Protein AF-A0A2K4ZK56-F1 (afdb_monomer)

Foldseek 3Di:
DDDDDDDDDDDDDDDDDDDDDDDPPPVVVVVVVVVVVVVVVVVVVVVVVVVVVVVVVVVVVVVVVVVVVVVPPPPDDDDDDDDDDDDDDDDDPVVPPPPPPPPDPDAAEEEEEQPFAAVGQDDDDPHDTFSVLSLVLSVLLCVLLVVVVHHYDYLDNDRRDGDDLVSSQCVCQVVNHQEYEYETAAEDDLVPLVDKFKEKEAADVDPLLQLLRQLLLVLQCVLQVIDRPYYDHDPPDSNRNVHPHRYMYMHSIYCSHPVVVVLSPDPSSSNSSSRSNSRSVCLSVPFFAEAAEAEEDDDPPQLVLVLVVCLVVVFAHEYAYALCRCVVCLVSLQSNVVSPHHYAHAWPDLPLLQCQVALVSVVVRRVSSQCSSCVSHVDRHQEHAYNCGLDDDRNPPHSVVNVVVSVVVRHDYADWQAELVQVDPPDALVSSLVRRCVSCPPDRYGHYYDHSVHPSCSVNVVVNVVSRSSYDYHHDDSPDDHDHD

Nearest PDB structures (foldseek):
  8c0j-assembly1_A  TM=8.662E-01  e=9.431E-16  Citrobacter rodentium
  6h8l-assembly1_A  TM=9.211E-01  e=3.780E-14  Bacillus subtilis subsp. subtilis str. 168
  6h8n-assembly1_A  TM=9.254E-01  e=6.353E-14  Bacillus subtilis subsp. subtilis str. 168
  1xov-assembly1_A  TM=9.038E-01  e=5.044E-14  Listeria phage PSA
  2c1i-assembly1_A  TM=8.378E-01  e=3.180E-14  Streptococcus pneumoniae R6

Sequence (485 aa):
MCRQANRRHASGEVRLVRVAPHDRRAVARRKRGIKRATVLLLTFLSLSAACLGIFYCVIDFIFFDLLASESMSELAEEKLPEEILGEPAAVNPGDLVRLAEEAEPAVPLIAIDAGHGGEDEGCSRDGVMESEVNLALAQRLSGKLQGLGFETLLIREDHGTQMSLEERVEKAGNSGADIYVSIHQNACEESEETVSGIETWYYEDREESRRLAQLIHNGAVEKTGAFDREAKATDELYVVRETSVPACLIETGFLSNSAERQALSSDAYQEKLAEGMAQGIDLYFHPKTMYLTFDDGPSEDNTTAILDILKERNIRATFFVVGENVRKHPDVARRIVEEGHTIGVHCNNHDYKKLYKSVDSYLEDFQEACDAVYEVTGVEVKLFRFPGGSVNAYNKTVYKEIIEKMTEKGYIYYDWNASLEDAVKNSTPEGLVQNAVNSALGRKKVVMLAHDIHYDTAQCLEEIIDSFPEYEMKALTPEVDPIQF

Secondary structure (DSSP, 8-state):
-------------------PPP-THHHHHHHHHHHHHHHHHHHHHHHHHHHHHHHHHHHHHHHHHHHHHHTTSS----PPP----PPPP---TTTT--------PPPPEEEEEE--BTTB--SEETTEEHHHHHHHHHHHHHHHHHHTT-EEEES--SSS----HHHHHHHHHHTT-SEEEEEEEE---GGGTT---EEEEEETT-HHHHHHHHHHHHHHHHHH---EEEEEEESS-HHHHS-SS-EEEEEEEETTSHHHHHHHTSHHHHHHHHHHHHHHHHHHHS-EEEEEEEES---TTHHHHHHHHHHHTT---EEEEEHHHHHH-HHHHHHHHHTT-EEEEEESS--HHHHTT-HHHHHHHHHHHHHHHHHHH-----EE--TT-SS-TTTTTTHHHHHHHHHHTT-EE---SEE--TTSTT--HHHHHHHHHHHHTT-SEEEEEEETT-HHHHHHHHHHHHT-TTEEE----TTSPPP--

Structure (mmCIF, N/CA/C/O backbone):
data_AF-A0A2K4ZK56-F1
#
_entry.id   AF-A0A2K4ZK56-F1
#
loop_
_atom_site.group_PDB
_atom_site.id
_atom_site.type_symbol
_atom_site.label_atom_id
_atom_site.label_alt_id
_atom_site.label_comp_id
_atom_site.label_asym_id
_atom_site.label_entity_id
_atom_site.label_seq_id
_atom_site.pdbx_PDB_ins_code
_atom_site.Cartn_x
_atom_site.Cartn_y
_atom_site.Cartn_z
_atom_site.occupancy
_atom_site.B_iso_or_equiv
_atom_site.auth_seq_id
_atom_site.auth_comp_id
_atom_site.auth_asym_id
_atom_site.auth_atom_id
_atom_site.pdbx_PDB_model_num
ATOM 1 N N . MET A 1 1 ? 25.021 51.298 -30.973 1.00 32.78 1 MET A N 1
ATOM 2 C CA . MET A 1 1 ? 24.994 52.665 -31.542 1.00 32.78 1 MET A CA 1
ATOM 3 C C . MET A 1 1 ? 23.526 53.097 -31.669 1.00 32.78 1 MET A C 1
ATOM 5 O O . MET A 1 1 ? 22.840 52.448 -32.434 1.00 32.78 1 MET A O 1
ATOM 9 N N . CYS A 1 2 ? 23.080 54.121 -30.909 1.00 30.19 2 CYS A N 1
ATOM 10 C CA . CYS A 1 2 ? 21.796 54.881 -30.995 1.00 30.19 2 CYS A CA 1
ATOM 11 C C . CYS A 1 2 ? 20.444 54.130 -30.899 1.00 30.19 2 CYS A C 1
ATOM 13 O O . CYS A 1 2 ? 20.302 53.051 -31.438 1.00 30.19 2 CYS A O 1
ATOM 15 N N . ARG A 1 3 ? 19.330 54.675 -30.388 1.00 32.16 3 ARG A N 1
ATOM 16 C CA . ARG A 1 3 ? 18.950 55.672 -29.359 1.00 32.16 3 ARG A CA 1
ATOM 17 C C . ARG A 1 3 ? 17.400 55.622 -29.293 1.00 32.16 3 ARG A C 1
ATOM 19 O O . ARG A 1 3 ? 16.754 55.447 -30.315 1.00 32.16 3 ARG A O 1
ATOM 26 N N . GLN A 1 4 ? 16.860 55.804 -28.089 1.00 35.72 4 GLN A N 1
ATOM 27 C CA . GLN A 1 4 ? 15.485 56.163 -27.673 1.00 35.72 4 GLN A CA 1
ATOM 28 C C . GLN A 1 4 ? 14.542 56.882 -28.671 1.00 35.72 4 GLN A C 1
ATOM 30 O O . GLN A 1 4 ? 14.986 57.785 -29.373 1.00 35.72 4 GLN A O 1
ATOM 35 N N . ALA A 1 5 ? 13.220 56.659 -28.525 1.00 34.06 5 ALA A N 1
ATOM 36 C CA . ALA A 1 5 ? 12.177 57.688 -28.265 1.00 34.06 5 ALA A CA 1
ATOM 37 C C . ALA A 1 5 ? 10.798 56.993 -28.079 1.00 34.06 5 ALA A C 1
ATOM 39 O O . ALA A 1 5 ? 10.421 56.199 -28.927 1.00 34.06 5 ALA A O 1
ATOM 40 N N . ASN A 1 6 ? 10.070 57.026 -26.957 1.00 32.62 6 ASN A N 1
ATOM 41 C CA . ASN A 1 6 ? 9.462 58.067 -26.107 1.00 32.62 6 ASN A CA 1
ATOM 42 C C . ASN A 1 6 ? 8.008 58.468 -26.474 1.00 32.62 6 ASN A C 1
ATOM 44 O O . ASN A 1 6 ? 7.665 58.704 -27.628 1.00 32.62 6 ASN A O 1
ATOM 48 N N . ARG A 1 7 ? 7.180 58.515 -25.419 1.00 35.47 7 ARG A N 1
ATOM 49 C CA . ARG A 1 7 ? 5.707 58.605 -25.325 1.00 35.47 7 ARG A CA 1
ATOM 50 C C . ARG A 1 7 ? 5.101 59.938 -25.797 1.00 35.47 7 ARG A C 1
ATOM 52 O O . ARG A 1 7 ? 5.737 60.981 -25.662 1.00 35.47 7 ARG A O 1
ATOM 59 N N . ARG A 1 8 ? 3.800 59.930 -26.145 1.00 32.16 8 ARG A N 1
ATOM 60 C CA . ARG A 1 8 ? 2.877 61.078 -25.979 1.00 32.16 8 ARG A CA 1
ATOM 61 C C . ARG A 1 8 ? 1.469 60.636 -25.549 1.00 32.16 8 ARG A C 1
ATOM 63 O O . ARG A 1 8 ? 0.885 59.747 -26.154 1.00 32.16 8 ARG A O 1
ATOM 70 N N . HIS A 1 9 ? 0.956 61.302 -24.514 1.00 35.50 9 HIS A N 1
ATOM 71 C CA . HIS A 1 9 ? -0.447 61.336 -24.084 1.00 35.50 9 HIS A CA 1
ATOM 72 C C . HIS A 1 9 ? -1.255 62.318 -24.947 1.00 35.50 9 HIS A C 1
ATOM 74 O O . HIS A 1 9 ? -0.737 63.377 -25.301 1.00 35.50 9 HIS A O 1
ATOM 80 N N . ALA A 1 10 ? -2.540 62.026 -25.168 1.00 34.12 10 ALA A N 1
ATOM 81 C CA . ALA A 1 10 ? -3.577 63.028 -25.419 1.00 34.12 10 ALA A CA 1
ATOM 82 C C . ALA A 1 10 ? -4.941 62.526 -24.904 1.00 34.12 10 ALA A C 1
ATOM 84 O O . ALA A 1 10 ? -5.264 61.346 -25.010 1.00 34.12 10 ALA A O 1
ATOM 85 N N . SER A 1 11 ? -5.682 63.446 -24.295 1.00 37.50 11 SER A N 1
ATOM 86 C CA . SER A 1 11 ? -6.971 63.336 -23.605 1.00 37.50 11 SER A CA 1
ATOM 87 C C . SER A 1 11 ? -8.183 63.268 -24.547 1.00 37.50 11 SER A C 1
ATOM 89 O O . SER A 1 11 ? -8.136 63.809 -25.648 1.00 37.50 11 SER A O 1
ATOM 91 N N . GLY A 1 12 ? -9.301 62.692 -24.082 1.00 32.44 12 GLY A N 1
ATOM 92 C CA . GLY A 1 12 ? -10.594 62.731 -24.780 1.00 32.44 12 GLY A CA 1
ATOM 93 C C . GLY A 1 12 ? -11.787 62.560 -23.829 1.00 32.44 12 GLY A C 1
ATOM 94 O O . GLY A 1 12 ? -11.855 61.584 -23.089 1.00 32.44 12 GLY A O 1
ATOM 95 N N . GLU A 1 13 ? -12.689 63.545 -23.841 1.00 32.19 13 GLU A N 1
ATOM 96 C CA . GLU A 1 13 ? -13.899 63.684 -23.017 1.00 32.19 13 GLU A CA 1
ATOM 97 C C . GLU A 1 13 ? -15.062 62.747 -23.402 1.00 32.19 13 GLU A C 1
ATOM 99 O O . GLU A 1 13 ? -15.180 62.254 -24.523 1.00 32.19 13 GLU A O 1
ATOM 104 N N . VAL A 1 14 ? -15.966 62.569 -22.433 1.00 36.06 14 VAL A N 1
ATOM 105 C CA . VAL A 1 14 ? -17.178 61.735 -22.436 1.00 36.06 14 VAL A CA 1
ATOM 106 C C . VAL A 1 14 ? -18.354 62.422 -23.149 1.00 36.06 14 VAL A C 1
ATOM 108 O O . VAL A 1 14 ? -18.636 63.594 -22.904 1.00 36.06 14 VAL A O 1
ATOM 111 N N . ARG A 1 15 ? -19.145 61.661 -23.926 1.00 29.69 15 ARG A N 1
ATOM 112 C CA . ARG A 1 15 ? -20.505 62.051 -24.350 1.00 29.69 15 ARG A CA 1
ATOM 113 C C . ARG A 1 15 ? -21.476 60.864 -24.248 1.00 29.69 15 ARG A C 1
ATOM 115 O O . ARG A 1 15 ? -21.298 59.849 -24.910 1.00 29.69 15 ARG A O 1
ATOM 122 N N . LEU A 1 16 ? -22.500 61.005 -23.404 1.00 32.69 16 LEU A N 1
ATOM 123 C CA . LEU A 1 16 ? -23.582 60.035 -23.169 1.00 32.69 16 LEU A CA 1
ATOM 124 C C . LEU A 1 16 ? -24.706 60.173 -24.211 1.00 32.69 16 LEU A C 1
ATOM 126 O O . LEU A 1 16 ? -25.166 61.284 -24.478 1.00 32.69 16 LEU A O 1
ATOM 130 N N . VAL A 1 17 ? -25.217 59.043 -24.717 1.00 31.19 17 VAL A N 1
ATOM 131 C CA . VAL A 1 17 ? -26.458 58.947 -25.511 1.00 31.19 17 VAL A CA 1
ATOM 132 C C . VAL A 1 17 ? -27.402 57.927 -24.856 1.00 31.19 17 VAL A C 1
ATOM 134 O O . VAL A 1 17 ? -26.996 56.814 -24.532 1.00 31.19 17 VAL A O 1
ATOM 137 N N . ARG A 1 18 ? -28.665 58.325 -24.634 1.00 31.38 18 ARG A N 1
ATOM 138 C CA . ARG A 1 18 ? -29.761 57.503 -24.078 1.00 31.38 18 ARG A CA 1
ATOM 139 C C . ARG A 1 18 ? -30.390 56.607 -25.156 1.00 31.38 18 ARG A C 1
ATOM 141 O O . ARG A 1 18 ? -30.658 57.085 -26.253 1.00 31.38 18 ARG A O 1
ATOM 148 N N . VAL A 1 19 ? -30.729 55.364 -24.798 1.00 35.00 19 VAL A N 1
ATOM 149 C CA . VAL A 1 19 ? -31.510 54.411 -25.618 1.00 35.00 19 VAL A CA 1
ATOM 150 C C . VAL A 1 19 ? -32.834 54.073 -24.910 1.00 35.00 19 VAL A C 1
ATOM 152 O O . VAL A 1 19 ? -32.875 53.955 -23.686 1.00 35.00 19 VAL A O 1
ATOM 155 N N . ALA A 1 20 ? -33.920 53.964 -25.683 1.00 36.16 20 ALA A N 1
ATOM 156 C CA . ALA A 1 20 ? -35.298 53.710 -25.239 1.00 36.16 20 ALA A CA 1
ATOM 157 C C . ALA A 1 20 ? -35.570 52.228 -24.857 1.00 36.16 20 ALA A C 1
ATOM 159 O O . ALA A 1 20 ? -34.861 51.340 -25.329 1.00 36.16 20 ALA A O 1
ATOM 160 N N . PRO A 1 21 ? -36.596 51.924 -24.030 1.00 40.22 21 PRO A N 1
ATOM 161 C CA . PRO A 1 21 ? -36.838 50.570 -23.524 1.00 40.22 21 PRO A CA 1
ATOM 162 C C . PRO A 1 21 ? -37.633 49.675 -24.496 1.00 40.22 21 PRO A C 1
ATOM 164 O O . PRO A 1 21 ? -38.715 50.037 -24.952 1.00 40.22 21 PRO A O 1
ATOM 167 N N . HIS A 1 22 ? -37.121 48.463 -24.744 1.00 44.53 22 HIS A N 1
ATOM 168 C CA . HIS A 1 22 ? -37.809 47.389 -25.470 1.00 44.53 22 HIS A CA 1
ATOM 169 C C . HIS A 1 22 ? -38.841 46.648 -24.591 1.00 44.53 22 HIS A C 1
ATOM 171 O O . HIS A 1 22 ? -38.608 46.339 -23.420 1.00 44.53 22 HIS A O 1
ATOM 177 N N . ASP A 1 23 ? -39.982 46.344 -25.208 1.00 45.19 23 ASP A N 1
ATOM 178 C CA . ASP A 1 23 ? -41.206 45.764 -24.650 1.00 45.19 23 ASP A CA 1
ATOM 179 C C . ASP A 1 23 ? -41.027 44.333 -24.082 1.00 45.19 23 ASP A C 1
ATOM 181 O O . ASP A 1 23 ? -40.762 43.366 -24.800 1.00 45.19 23 ASP A O 1
ATOM 185 N N . ARG A 1 24 ? -41.202 44.179 -22.760 1.00 46.31 24 ARG A N 1
ATOM 186 C CA . ARG A 1 24 ? -41.023 42.915 -22.012 1.00 46.31 24 ARG A CA 1
ATOM 187 C C . ARG A 1 24 ? -42.211 41.941 -22.110 1.00 46.31 24 ARG A C 1
ATOM 189 O O . ARG A 1 24 ? -42.126 40.836 -21.569 1.00 46.31 24 ARG A O 1
ATOM 196 N N . ARG A 1 25 ? -43.320 42.285 -22.781 1.00 45.97 25 ARG A N 1
ATOM 197 C CA . ARG A 1 25 ? -44.541 41.444 -22.775 1.00 45.97 25 ARG A CA 1
ATOM 198 C C . ARG A 1 25 ? -44.554 40.313 -23.815 1.00 45.97 25 ARG A C 1
ATOM 200 O O . ARG A 1 25 ? -45.221 39.302 -23.586 1.00 45.97 25 ARG A O 1
ATOM 207 N N . ALA A 1 26 ? -43.773 40.401 -24.893 1.00 46.66 26 ALA A N 1
ATOM 208 C CA . ALA A 1 26 ? -43.733 39.367 -25.940 1.00 46.66 26 ALA A CA 1
ATOM 209 C C . ALA A 1 26 ? -42.917 38.111 -25.548 1.00 46.66 26 ALA A C 1
ATOM 211 O O . ALA A 1 26 ? -43.273 36.987 -25.908 1.00 46.66 26 ALA A O 1
ATOM 212 N N . VAL A 1 27 ? -41.866 38.268 -24.735 1.00 49.94 27 VAL A N 1
ATOM 213 C CA . VAL A 1 27 ? -40.966 37.165 -24.333 1.00 49.94 27 VAL A CA 1
ATOM 214 C C . VAL A 1 27 ? -41.622 36.222 -23.310 1.00 49.94 27 VAL A C 1
ATOM 216 O O . VAL A 1 27 ? -41.379 35.013 -23.317 1.00 49.94 27 VAL A O 1
ATOM 219 N N . ALA A 1 28 ? -42.519 36.739 -22.464 1.00 47.75 28 ALA A N 1
ATOM 220 C CA . ALA A 1 28 ? -43.184 35.955 -21.421 1.00 47.75 28 ALA A CA 1
ATOM 221 C C . ALA A 1 28 ? -44.226 34.956 -21.970 1.00 47.75 28 ALA A C 1
ATOM 223 O O . ALA A 1 28 ? -44.378 33.861 -21.423 1.00 47.75 28 ALA A O 1
ATOM 224 N N . ARG A 1 29 ? -44.916 35.286 -23.075 1.00 47.50 29 ARG A N 1
ATOM 225 C CA . ARG A 1 29 ? -45.894 34.382 -23.713 1.00 47.50 29 ARG A CA 1
ATOM 226 C C . ARG A 1 29 ? -45.223 33.208 -24.436 1.00 47.50 29 ARG A C 1
ATOM 228 O O . ARG A 1 29 ? -45.717 32.088 -24.332 1.00 47.50 29 ARG A O 1
ATOM 235 N N . ARG A 1 30 ? -44.060 33.422 -25.065 1.00 47.25 30 ARG A N 1
ATOM 236 C CA . ARG A 1 30 ? -43.293 32.361 -25.749 1.00 47.25 30 ARG A CA 1
ATOM 237 C C . ARG A 1 30 ? -42.672 31.358 -24.763 1.00 47.25 30 ARG A C 1
ATOM 239 O O . ARG A 1 30 ? -42.722 30.157 -25.003 1.00 47.25 30 ARG A O 1
ATOM 246 N N . LYS A 1 31 ? -42.193 31.824 -23.598 1.00 44.75 31 LYS A N 1
ATOM 247 C CA . LYS A 1 31 ? -41.637 30.954 -22.538 1.00 44.75 31 LYS A CA 1
ATOM 248 C C . LYS A 1 31 ? -42.684 30.065 -21.842 1.00 44.75 31 LYS A C 1
ATOM 250 O O . LYS A 1 31 ? -42.344 28.962 -21.424 1.00 44.75 31 LYS A O 1
ATOM 255 N N . ARG A 1 32 ? -43.951 30.494 -21.732 1.00 49.75 32 ARG A N 1
ATOM 256 C CA . ARG A 1 32 ? -45.031 29.663 -21.146 1.00 49.75 32 ARG A CA 1
ATOM 257 C C . ARG A 1 32 ? -45.513 28.542 -22.074 1.00 49.75 32 ARG A C 1
ATOM 259 O O . ARG A 1 32 ? -45.874 27.484 -21.570 1.00 49.75 32 ARG A O 1
ATOM 266 N N . GLY A 1 33 ? -45.493 28.751 -23.393 1.00 49.59 33 GLY A N 1
ATOM 267 C CA . GLY A 1 33 ? -45.837 27.711 -24.374 1.00 49.59 33 GLY A CA 1
ATOM 268 C C . GLY A 1 33 ? -44.821 26.566 -24.397 1.00 49.59 33 GLY A C 1
ATOM 269 O O . GLY A 1 33 ? -45.210 25.404 -24.351 1.00 49.59 33 GLY A O 1
ATOM 270 N N . ILE A 1 34 ? -43.526 26.899 -24.352 1.00 53.44 34 ILE A N 1
ATOM 271 C CA . ILE A 1 34 ? -42.434 25.912 -24.346 1.00 53.44 34 ILE A CA 1
ATOM 272 C C . ILE A 1 34 ? -42.460 25.077 -23.057 1.00 53.44 34 ILE A C 1
ATOM 274 O O . ILE A 1 34 ? -42.444 23.856 -23.132 1.00 53.44 34 ILE A O 1
ATOM 278 N N . LYS A 1 35 ? -42.633 25.700 -21.878 1.00 50.06 35 LYS A N 1
ATOM 279 C CA . LYS A 1 35 ? -42.708 24.956 -20.604 1.00 50.06 35 LYS A CA 1
ATOM 280 C C . LYS A 1 35 ? -43.875 23.961 -20.537 1.00 50.06 35 LYS A C 1
ATOM 282 O O . LYS A 1 35 ? -43.715 22.900 -19.949 1.00 50.06 35 LYS A O 1
ATOM 287 N N . ARG A 1 36 ? -45.037 24.270 -21.132 1.00 51.25 36 ARG A N 1
ATOM 288 C CA . ARG A 1 36 ? -46.172 23.326 -21.176 1.00 51.25 36 ARG A CA 1
ATOM 289 C C . ARG A 1 36 ? -45.924 22.155 -22.129 1.00 51.25 36 ARG A C 1
ATOM 291 O O . ARG A 1 36 ? -46.300 21.041 -21.789 1.00 51.25 36 ARG A O 1
ATOM 298 N N . ALA A 1 37 ? -45.267 22.390 -23.265 1.00 51.59 37 ALA A N 1
ATOM 299 C CA . ALA A 1 37 ? -44.906 21.327 -24.203 1.00 51.59 37 ALA A CA 1
ATOM 300 C C . ALA A 1 37 ? -43.846 20.373 -23.618 1.00 51.59 37 ALA A C 1
ATOM 302 O O . ALA A 1 37 ? -43.985 19.163 -23.749 1.00 51.59 37 ALA A O 1
ATOM 303 N N . THR A 1 38 ? -42.843 20.895 -22.901 1.00 52.03 38 THR A N 1
ATOM 304 C CA . THR A 1 38 ? -41.795 20.072 -22.270 1.00 52.03 38 THR A CA 1
ATOM 305 C C . THR A 1 38 ? -42.339 19.188 -21.141 1.00 52.03 38 THR A C 1
ATOM 307 O O . THR A 1 38 ? -41.952 18.031 -21.040 1.00 52.03 38 THR A O 1
ATOM 310 N N . VAL A 1 39 ? -43.282 19.682 -20.328 1.00 57.31 39 VAL A N 1
ATOM 311 C CA . VAL A 1 39 ? -43.903 18.884 -19.248 1.00 57.31 39 VAL A CA 1
ATOM 312 C C . VAL A 1 39 ? -44.812 17.777 -19.803 1.00 57.31 39 VAL A C 1
ATOM 314 O O . VAL A 1 39 ? -44.825 16.671 -19.267 1.00 57.31 39 VAL A O 1
ATOM 317 N N . LEU A 1 40 ? -45.530 18.031 -20.903 1.00 52.94 40 LEU A N 1
ATOM 318 C CA . LEU A 1 40 ? -46.338 17.008 -21.584 1.00 52.94 40 LEU A CA 1
ATOM 319 C C . LEU A 1 40 ? -45.477 15.924 -22.252 1.00 52.94 40 LEU A C 1
ATOM 321 O O . LEU A 1 40 ? -45.851 14.758 -22.231 1.00 52.94 40 LEU A O 1
ATOM 325 N N . LEU A 1 41 ? -44.310 16.288 -22.794 1.00 52.84 41 LEU A N 1
ATOM 326 C CA . LEU A 1 41 ? -43.379 15.324 -23.388 1.00 52.84 41 LEU A CA 1
ATOM 327 C C . LEU A 1 41 ? -42.713 14.438 -22.319 1.00 52.84 41 LEU A C 1
ATOM 329 O O . LEU A 1 41 ? -42.622 13.228 -22.497 1.00 52.84 41 LEU A O 1
ATOM 333 N N . LEU A 1 42 ? -42.307 15.026 -21.187 1.00 51.53 42 LEU A N 1
ATOM 334 C CA . LEU A 1 42 ? -41.691 14.296 -20.071 1.00 51.53 42 LEU A CA 1
ATOM 335 C C . LEU A 1 42 ? -42.672 13.344 -19.374 1.00 51.53 42 LEU A C 1
ATOM 337 O O . LEU A 1 42 ? -42.281 12.250 -18.983 1.00 51.53 42 LEU A O 1
ATOM 341 N N . THR A 1 43 ? -43.948 13.726 -19.264 1.00 55.16 43 THR A N 1
ATOM 342 C CA . THR A 1 43 ? -44.993 12.846 -18.709 1.00 55.16 43 THR A CA 1
ATOM 343 C C . THR A 1 43 ? -45.367 11.705 -19.657 1.00 55.16 43 THR A C 1
ATOM 345 O O . THR A 1 43 ? -45.648 10.606 -19.193 1.00 55.16 43 THR A O 1
ATOM 348 N N . PHE A 1 44 ? -45.311 11.909 -20.979 1.00 57.28 44 PHE A N 1
ATOM 349 C CA . PHE A 1 44 ? -45.478 10.814 -21.944 1.00 57.28 44 PHE A CA 1
ATOM 350 C C . PHE A 1 44 ? -44.299 9.829 -21.920 1.00 57.28 44 PHE A C 1
ATOM 352 O O . PHE A 1 44 ? -44.522 8.621 -21.952 1.00 57.28 44 PHE A O 1
ATOM 359 N N . LEU A 1 45 ? -43.064 10.333 -21.805 1.00 51.25 45 LEU A N 1
ATOM 360 C CA . LEU A 1 45 ? -41.856 9.505 -21.708 1.00 51.25 45 LEU A CA 1
ATOM 361 C C . LEU A 1 45 ? -41.828 8.667 -20.418 1.00 51.25 45 LEU A C 1
ATOM 363 O O . LEU A 1 45 ? -41.496 7.482 -20.470 1.00 51.25 45 LEU A O 1
ATOM 367 N N . SER A 1 46 ? -42.249 9.234 -19.280 1.00 51.28 46 SER A N 1
ATOM 368 C CA . SER A 1 46 ? -42.313 8.492 -18.014 1.00 51.28 46 SER A CA 1
ATOM 369 C C . SER A 1 46 ? -43.420 7.432 -17.997 1.00 51.28 46 SER A C 1
ATOM 371 O O . SER A 1 46 ? -43.198 6.340 -17.478 1.00 51.28 46 SER A O 1
ATOM 373 N N . LEU A 1 47 ? -44.576 7.694 -18.623 1.00 50.66 47 LEU A N 1
ATOM 374 C CA . LEU A 1 47 ? -45.621 6.677 -18.794 1.00 50.66 47 LEU A CA 1
ATOM 375 C C . LEU A 1 47 ? -45.186 5.551 -19.746 1.00 50.66 47 LEU A C 1
ATOM 377 O O . LEU A 1 47 ? -45.485 4.393 -19.472 1.00 50.66 47 LEU A O 1
ATOM 381 N N . SER A 1 48 ? -44.436 5.848 -20.816 1.00 54.25 48 SER A N 1
ATOM 382 C CA . SER A 1 48 ? -43.909 4.797 -21.701 1.00 54.25 48 SER A CA 1
ATOM 383 C C . SER A 1 48 ? -42.843 3.924 -21.033 1.00 54.25 48 SER A C 1
ATOM 385 O O . SER A 1 48 ? -42.847 2.712 -21.237 1.00 54.25 48 SER A O 1
ATOM 387 N N . ALA A 1 49 ? -41.982 4.503 -20.187 1.00 54.19 49 ALA A N 1
ATOM 388 C CA . ALA A 1 49 ? -40.972 3.752 -19.440 1.00 54.19 49 ALA A CA 1
ATOM 389 C C . ALA A 1 49 ? -41.604 2.852 -18.362 1.00 54.19 49 ALA A C 1
ATOM 391 O O . ALA A 1 49 ? -41.207 1.698 -18.218 1.00 54.19 49 ALA A O 1
ATOM 392 N N . ALA A 1 50 ? -42.643 3.336 -17.671 1.00 57.84 50 ALA A N 1
ATOM 393 C CA . ALA A 1 50 ? -43.395 2.532 -16.707 1.00 57.84 50 ALA A CA 1
ATOM 394 C C . ALA A 1 50 ? -44.138 1.360 -17.379 1.00 57.84 50 ALA A C 1
ATOM 396 O O . ALA A 1 50 ? -44.165 0.258 -16.838 1.00 57.84 50 ALA A O 1
ATOM 397 N N . CYS A 1 51 ? -44.691 1.561 -18.582 1.00 56.97 51 CYS A N 1
ATOM 398 C CA . CYS A 1 51 ? -45.313 0.479 -19.348 1.00 56.97 51 CYS A CA 1
ATOM 399 C C . CYS A 1 51 ? -44.297 -0.553 -19.868 1.00 56.97 51 CYS A C 1
ATOM 401 O O . CYS A 1 51 ? -44.621 -1.738 -19.869 1.00 56.97 51 CYS A O 1
ATOM 403 N N . LEU A 1 52 ? -43.081 -0.143 -20.262 1.00 56.22 52 LEU A N 1
ATOM 404 C CA . LEU A 1 52 ? -42.015 -1.089 -20.621 1.00 56.22 52 LEU A CA 1
ATOM 405 C C . LEU A 1 52 ? -41.529 -1.890 -19.405 1.00 56.22 52 LEU A C 1
ATOM 407 O O . LEU A 1 52 ? -41.375 -3.101 -19.516 1.00 56.22 52 LEU A O 1
ATOM 411 N N . GLY A 1 53 ? -41.343 -1.250 -18.245 1.00 59.41 53 GLY A N 1
ATOM 412 C CA . GLY A 1 53 ? -40.903 -1.934 -17.023 1.00 59.41 53 GLY A CA 1
ATOM 413 C C . GLY A 1 53 ? -41.884 -3.012 -16.555 1.00 59.41 53 GLY A C 1
ATOM 414 O O . GLY A 1 53 ? -41.478 -4.127 -16.246 1.00 59.41 53 GLY A O 1
ATOM 415 N N . ILE A 1 54 ? -43.191 -2.727 -16.602 1.00 62.78 54 ILE A N 1
ATOM 416 C CA . ILE A 1 54 ? -44.229 -3.717 -16.268 1.00 62.78 54 ILE A CA 1
ATOM 417 C C . ILE A 1 54 ? -44.245 -4.870 -17.287 1.00 62.78 54 ILE A C 1
ATOM 419 O O . ILE A 1 54 ? -44.486 -6.013 -16.909 1.00 62.78 54 ILE A O 1
ATOM 423 N N . PHE A 1 55 ? -43.960 -4.601 -18.566 1.00 61.72 55 PHE A N 1
ATOM 424 C CA . PHE A 1 55 ? -43.913 -5.638 -19.600 1.00 61.72 55 PHE A CA 1
ATOM 425 C C . PHE A 1 55 ? -42.723 -6.593 -19.413 1.00 61.72 55 PHE A C 1
ATOM 427 O O . PHE A 1 55 ? -42.903 -7.802 -19.537 1.00 61.72 55 PHE A O 1
ATOM 434 N N . TYR A 1 56 ? -41.545 -6.077 -19.041 1.00 59.84 56 TYR A N 1
ATOM 435 C CA . TYR A 1 56 ? -40.373 -6.907 -18.730 1.00 59.84 56 TYR A CA 1
ATOM 436 C C . TYR A 1 56 ? -40.572 -7.746 -17.463 1.00 59.84 56 TYR A C 1
ATOM 438 O O . TYR A 1 56 ? -40.330 -8.946 -17.506 1.00 59.84 56 TYR A O 1
ATOM 446 N N . CYS A 1 57 ? -41.138 -7.183 -16.387 1.00 57.84 57 CYS A N 1
ATOM 447 C CA . CYS A 1 57 ? -41.417 -7.964 -15.175 1.00 57.84 57 CYS A CA 1
ATOM 448 C C . CYS A 1 57 ? -42.431 -9.099 -15.407 1.00 57.84 57 CYS A C 1
ATOM 450 O O . CYS A 1 57 ? -42.334 -10.145 -14.772 1.00 57.84 57 CYS A O 1
ATOM 452 N N . VAL A 1 58 ? -43.405 -8.916 -16.309 1.00 64.81 58 VAL A N 1
ATOM 453 C CA . VAL A 1 58 ? -44.361 -9.980 -16.663 1.00 64.81 58 VAL A CA 1
ATOM 454 C C . VAL A 1 58 ? -43.700 -11.052 -17.531 1.00 64.81 58 VAL A C 1
ATOM 456 O O . VAL A 1 58 ? -43.993 -12.230 -17.348 1.00 64.81 58 VAL A O 1
ATOM 459 N N . ILE A 1 59 ? -42.794 -10.676 -18.441 1.00 62.25 59 ILE A N 1
ATOM 460 C CA . ILE A 1 59 ? -42.023 -11.646 -19.229 1.00 62.25 59 ILE A CA 1
ATOM 461 C C . ILE A 1 59 ? -41.098 -12.458 -18.323 1.00 62.25 59 ILE A C 1
ATOM 463 O O . ILE A 1 59 ? -41.129 -13.678 -18.424 1.00 62.25 59 ILE A O 1
ATOM 467 N N . ASP A 1 60 ? -40.365 -11.827 -17.403 1.00 57.31 60 ASP A N 1
ATOM 468 C CA . ASP A 1 60 ? -39.467 -12.533 -16.480 1.00 57.31 60 ASP A CA 1
ATOM 469 C C . ASP A 1 60 ? -40.233 -13.473 -15.543 1.00 57.31 60 ASP A C 1
ATOM 471 O O . ASP A 1 60 ? -39.800 -14.599 -15.313 1.00 57.31 60 ASP A O 1
ATOM 475 N N . PHE A 1 61 ? -41.417 -13.070 -15.066 1.00 59.44 61 PHE A N 1
ATOM 476 C CA . PHE A 1 61 ? -42.265 -13.936 -14.243 1.00 59.44 61 PHE A CA 1
ATOM 477 C C . PHE A 1 61 ? -42.788 -15.150 -15.029 1.00 59.44 61 PHE A C 1
ATOM 479 O O . PHE A 1 61 ? -42.771 -16.267 -14.520 1.00 59.44 61 PHE A O 1
ATOM 486 N N . ILE A 1 62 ? -43.199 -14.959 -16.289 1.00 63.38 62 ILE A N 1
ATOM 487 C CA . ILE A 1 62 ? -43.655 -16.055 -17.158 1.00 63.38 62 ILE A CA 1
ATOM 488 C C . ILE A 1 62 ? -42.487 -16.973 -17.551 1.00 63.38 62 ILE A C 1
ATOM 490 O O . ILE A 1 62 ? -42.665 -18.187 -17.611 1.00 63.38 62 ILE A O 1
ATOM 494 N N . PHE A 1 63 ? -41.297 -16.422 -17.806 1.00 51.50 63 PHE A N 1
ATOM 495 C CA . PHE A 1 63 ? -40.110 -17.200 -18.170 1.00 51.50 63 PHE A CA 1
ATOM 496 C C . PHE A 1 63 ? -39.580 -18.011 -16.979 1.00 51.50 63 PHE A C 1
ATOM 498 O O . PHE A 1 63 ? -39.162 -19.154 -17.153 1.00 51.50 63 PHE A O 1
ATOM 505 N N . PHE A 1 64 ? -39.666 -17.457 -15.765 1.00 50.53 64 PHE A N 1
ATOM 506 C CA . PHE A 1 64 ? -39.314 -18.150 -14.527 1.00 50.53 64 PHE A CA 1
ATOM 507 C C . PHE A 1 64 ? -40.274 -19.310 -14.218 1.00 50.53 64 PHE A C 1
ATOM 509 O O . PHE A 1 64 ? -39.811 -20.409 -13.924 1.00 50.53 64 PHE A O 1
ATOM 516 N N . ASP A 1 65 ? -41.591 -19.114 -14.368 1.00 51.53 65 ASP A N 1
ATOM 517 C CA . ASP A 1 65 ? -42.586 -20.191 -14.200 1.00 51.53 65 ASP A CA 1
ATOM 518 C C . ASP A 1 65 ? -42.433 -21.295 -15.268 1.00 51.53 65 ASP A C 1
ATOM 520 O O . ASP A 1 65 ? -42.611 -22.479 -14.976 1.00 51.53 65 ASP A O 1
ATOM 524 N N . LEU A 1 66 ? -42.051 -20.934 -16.502 1.00 49.62 66 LEU A N 1
ATOM 525 C CA . LEU A 1 66 ? -41.828 -21.900 -17.582 1.00 49.62 66 LEU A CA 1
ATOM 526 C C . LEU A 1 66 ? -40.573 -22.759 -17.328 1.00 49.62 66 LEU A C 1
ATOM 528 O O . LEU A 1 66 ? -40.651 -23.985 -17.423 1.00 49.62 66 LEU A O 1
ATOM 532 N N . LEU A 1 67 ? -39.458 -22.144 -16.912 1.00 50.75 67 LEU A N 1
ATOM 533 C CA . LEU A 1 67 ? -38.204 -22.837 -16.565 1.00 50.75 67 LEU A CA 1
ATOM 534 C C . LEU A 1 67 ? -38.319 -23.689 -15.289 1.00 50.75 67 LEU A C 1
ATOM 536 O O . LEU A 1 67 ? -37.722 -24.766 -15.194 1.00 50.75 67 LEU A O 1
ATOM 540 N N . ALA A 1 68 ? -39.115 -23.243 -14.314 1.00 50.25 68 ALA A N 1
ATOM 541 C CA . ALA A 1 68 ? -39.429 -24.024 -13.119 1.00 50.25 68 ALA A CA 1
ATOM 542 C C . ALA A 1 68 ? -40.294 -25.258 -13.440 1.00 50.25 68 ALA A C 1
ATOM 544 O O . ALA A 1 68 ? -40.176 -26.283 -12.768 1.00 50.25 68 ALA A O 1
ATOM 545 N N . SER A 1 69 ? -41.133 -25.190 -14.483 1.00 47.66 69 SER A N 1
ATOM 546 C CA . SER A 1 69 ? -41.976 -26.316 -14.907 1.00 47.66 69 SER A CA 1
ATOM 547 C C . SER A 1 69 ? -41.230 -27.377 -15.728 1.00 47.66 69 SER A C 1
ATOM 549 O O . SER A 1 69 ? -41.546 -28.561 -15.609 1.00 47.66 69 SER A O 1
ATOM 551 N N . GLU A 1 70 ? -40.209 -26.990 -16.505 1.00 43.88 70 GLU A N 1
ATOM 552 C CA . GLU A 1 70 ? -39.406 -27.931 -17.303 1.00 43.88 70 GLU A CA 1
ATOM 553 C C . GLU A 1 70 ? -38.320 -28.636 -16.470 1.00 43.88 70 GLU A C 1
ATOM 555 O O . GLU A 1 70 ? -38.040 -29.808 -16.708 1.00 43.88 70 GLU A O 1
ATOM 560 N N . SER A 1 71 ? -37.771 -27.995 -15.429 1.00 39.19 71 SER A N 1
ATOM 561 C CA . SER A 1 71 ? -36.703 -28.580 -14.591 1.00 39.19 71 SER A CA 1
ATOM 562 C C . SER A 1 71 ? -37.182 -29.570 -13.516 1.00 39.19 71 SER A C 1
ATOM 564 O O . SER A 1 71 ? -36.372 -30.298 -12.945 1.00 39.19 71 SER A O 1
ATOM 566 N N . MET A 1 72 ? -38.492 -29.653 -13.257 1.00 34.09 72 MET A N 1
ATOM 567 C CA . MET A 1 72 ? -39.075 -30.453 -12.167 1.00 34.09 72 MET A CA 1
ATOM 568 C C . MET A 1 72 ? -39.878 -31.678 -12.638 1.00 34.09 72 MET A C 1
ATOM 570 O O . MET A 1 72 ? -40.717 -32.190 -11.894 1.00 34.09 72 MET A O 1
ATOM 574 N N . SER A 1 73 ? -39.620 -32.182 -13.852 1.00 37.09 73 SER A N 1
ATOM 575 C CA . SER A 1 73 ? -40.286 -33.387 -14.383 1.00 37.09 73 SER A CA 1
ATOM 576 C C . SER A 1 73 ? -39.365 -34.568 -14.742 1.00 37.09 73 SER A C 1
ATOM 578 O O . SER A 1 73 ? -39.868 -35.604 -15.165 1.00 37.09 73 SER A O 1
ATOM 580 N N . GLU A 1 74 ? -38.054 -34.486 -14.472 1.00 37.78 74 GLU A N 1
ATOM 581 C CA . GLU A 1 74 ? -37.073 -35.555 -14.774 1.00 37.78 74 GLU A CA 1
ATOM 582 C C . GLU A 1 74 ? -36.314 -36.116 -13.549 1.00 37.78 74 GLU A C 1
ATOM 584 O O . GLU A 1 74 ? -35.217 -36.654 -13.671 1.00 37.78 74 GLU A O 1
ATOM 589 N N . LEU A 1 75 ? -36.894 -36.058 -12.345 1.00 33.91 75 LEU A N 1
ATOM 590 C CA . LEU A 1 75 ? -36.316 -36.697 -11.147 1.00 33.91 75 LEU A CA 1
ATOM 591 C C . LEU A 1 75 ? -37.347 -37.532 -10.380 1.00 33.91 75 LEU A C 1
ATOM 593 O O . LEU A 1 75 ? -37.606 -37.313 -9.197 1.00 33.91 75 LEU A O 1
ATOM 597 N N . ALA A 1 76 ? -37.934 -38.520 -11.052 1.00 34.66 76 ALA A N 1
ATOM 598 C CA . ALA A 1 76 ? -38.664 -39.586 -10.379 1.00 34.66 76 ALA A CA 1
ATOM 599 C C . ALA A 1 76 ? -38.457 -40.934 -11.086 1.00 34.66 76 ALA A C 1
ATOM 601 O O . ALA A 1 76 ? -38.759 -41.078 -12.264 1.00 34.66 76 ALA A O 1
ATOM 602 N N . GLU A 1 77 ? -38.009 -41.909 -10.290 1.00 38.56 77 GLU A N 1
ATOM 603 C CA . GLU A 1 77 ? -37.944 -43.356 -10.547 1.00 38.56 77 GLU A CA 1
ATOM 604 C C . GLU A 1 77 ? -36.759 -43.904 -11.361 1.00 38.56 77 GLU A C 1
ATOM 606 O O . GLU A 1 77 ? -36.887 -44.269 -12.524 1.00 38.56 77 GLU A O 1
ATOM 611 N N . GLU A 1 78 ? -35.655 -44.198 -10.663 1.00 30.91 78 GLU A N 1
ATOM 612 C CA . GLU A 1 78 ? -34.865 -45.393 -10.979 1.00 30.91 78 GLU A CA 1
ATOM 613 C C . GLU A 1 78 ? -34.533 -46.164 -9.688 1.00 30.91 78 GLU A C 1
ATOM 615 O O . GLU A 1 78 ? -33.899 -45.657 -8.762 1.00 30.91 78 GLU A O 1
ATOM 620 N N . LYS A 1 79 ? -35.055 -47.394 -9.584 1.00 34.94 79 LYS A N 1
ATOM 621 C CA . LYS A 1 79 ? -34.829 -48.324 -8.467 1.00 34.94 79 LYS A CA 1
ATOM 622 C C . LYS A 1 79 ? -33.501 -49.054 -8.671 1.00 34.94 79 LYS A C 1
ATOM 624 O O . LYS A 1 79 ? -33.378 -49.836 -9.609 1.00 34.94 79 LYS A O 1
ATOM 629 N N . LEU A 1 80 ? -32.556 -48.870 -7.752 1.00 28.05 80 LEU A N 1
ATOM 630 C CA . LEU A 1 80 ? -31.338 -49.682 -7.656 1.00 28.05 80 LEU A CA 1
ATOM 631 C C . LEU A 1 80 ? -31.630 -51.028 -6.953 1.00 28.05 80 LEU A C 1
ATOM 633 O O . LEU A 1 80 ? -32.358 -51.037 -5.958 1.00 28.05 80 LEU A O 1
ATOM 637 N N . PRO A 1 81 ? -31.092 -52.161 -7.442 1.00 33.28 81 PRO A N 1
ATOM 638 C CA . PRO A 1 81 ? -31.301 -53.474 -6.835 1.00 33.28 81 PRO A CA 1
ATOM 639 C C . PRO A 1 81 ? -30.410 -53.710 -5.602 1.00 33.28 81 PRO A C 1
ATOM 641 O O . PRO A 1 81 ? -29.218 -53.410 -5.611 1.00 33.28 81 PRO A O 1
ATOM 644 N N . GLU A 1 82 ? -30.998 -54.304 -4.559 1.00 41.16 82 GLU A N 1
ATOM 645 C CA . GLU A 1 82 ? -30.298 -54.913 -3.421 1.00 41.16 82 GLU A CA 1
ATOM 646 C C . GLU A 1 82 ? -29.550 -56.179 -3.868 1.00 41.16 82 GLU A C 1
ATOM 648 O O . GLU A 1 82 ? -30.187 -57.189 -4.146 1.00 41.16 82 GLU A O 1
ATOM 653 N N . GLU A 1 83 ? -28.217 -56.143 -3.911 1.00 37.91 83 GLU A N 1
ATOM 654 C CA . GLU A 1 83 ? -27.333 -57.173 -3.337 1.00 37.91 83 GLU A CA 1
ATOM 655 C C . GLU A 1 83 ? -25.853 -56.799 -3.523 1.00 37.91 83 GLU A C 1
ATOM 657 O O . GLU A 1 83 ? -25.482 -56.121 -4.476 1.00 37.91 83 GLU A O 1
ATOM 662 N N . ILE A 1 84 ? -25.010 -57.334 -2.632 1.00 38.12 84 ILE A N 1
ATOM 663 C CA . ILE A 1 84 ? -23.545 -57.180 -2.503 1.00 38.12 84 ILE A CA 1
ATOM 664 C C . ILE A 1 84 ? -23.123 -56.104 -1.486 1.00 38.12 84 ILE A C 1
ATOM 666 O O . ILE A 1 84 ? -22.426 -55.137 -1.780 1.00 38.12 84 ILE A O 1
ATOM 670 N N . LEU A 1 85 ? -23.477 -56.348 -0.222 1.00 33.69 85 LEU A N 1
ATOM 671 C CA . LEU A 1 85 ? -22.642 -55.939 0.908 1.00 33.69 85 LEU A CA 1
ATOM 672 C C . LEU A 1 85 ? -21.562 -57.013 1.105 1.00 33.69 85 LEU A C 1
ATOM 674 O O . LEU A 1 85 ? -21.809 -58.054 1.711 1.00 33.69 85 LEU A O 1
ATOM 678 N N . GLY A 1 86 ? -20.371 -56.771 0.555 1.00 37.00 86 GLY A N 1
ATOM 679 C CA . GLY A 1 86 ? -19.149 -57.385 1.075 1.00 37.00 86 GLY A CA 1
ATOM 680 C C . GLY A 1 86 ? -18.821 -56.782 2.444 1.00 37.00 86 GLY A C 1
ATOM 681 O O . GLY A 1 86 ? -19.145 -55.622 2.697 1.00 37.00 86 GLY A O 1
ATOM 682 N N . GLU A 1 87 ? -18.223 -57.571 3.340 1.00 41.78 87 GLU A N 1
ATOM 683 C CA . GLU A 1 87 ? -17.842 -57.111 4.681 1.00 41.78 87 GLU A CA 1
ATOM 684 C C . GLU A 1 87 ? -16.993 -55.825 4.619 1.00 41.78 87 GLU A C 1
ATOM 686 O O . GLU A 1 87 ? -16.136 -55.703 3.738 1.00 41.78 87 GLU A O 1
ATOM 691 N N . PRO A 1 88 ? -17.194 -54.861 5.539 1.00 41.72 88 PRO A N 1
ATOM 692 C CA . PRO A 1 88 ? -16.412 -53.634 5.545 1.00 41.72 88 PRO A CA 1
ATOM 693 C C . PRO A 1 88 ? -14.941 -53.967 5.813 1.00 41.72 88 PRO A C 1
ATOM 695 O O . PRO A 1 88 ? -14.585 -54.487 6.872 1.00 41.72 88 PRO A O 1
ATOM 698 N N . ALA A 1 89 ? -14.080 -53.655 4.843 1.00 47.09 89 ALA A N 1
ATOM 699 C CA . ALA A 1 89 ? -12.640 -53.717 5.024 1.00 47.09 89 ALA A CA 1
ATOM 700 C C . ALA A 1 89 ? -12.239 -52.782 6.175 1.00 47.09 89 ALA A C 1
ATOM 702 O O . ALA A 1 89 ? -12.643 -51.619 6.219 1.00 47.09 89 ALA A O 1
ATOM 703 N N . ALA A 1 90 ? -11.459 -53.306 7.120 1.00 43.22 90 ALA A N 1
ATOM 704 C CA . ALA A 1 90 ? -10.932 -52.539 8.235 1.00 43.22 90 ALA A CA 1
ATOM 705 C C . ALA A 1 90 ? -10.093 -51.366 7.705 1.00 43.22 90 ALA A C 1
ATOM 707 O O . ALA A 1 90 ? -9.025 -51.570 7.127 1.00 43.22 90 ALA A O 1
ATOM 708 N N . VAL A 1 91 ? -10.584 -50.143 7.910 1.00 43.38 91 VAL A N 1
ATOM 709 C CA . VAL A 1 91 ? -9.816 -48.921 7.669 1.00 43.38 91 VAL A CA 1
ATOM 710 C C . VAL A 1 91 ? -8.662 -48.913 8.664 1.00 43.38 91 VAL A C 1
ATOM 712 O O . VAL A 1 91 ? -8.870 -48.895 9.880 1.00 43.38 91 VAL A O 1
ATOM 715 N N . ASN A 1 92 ? -7.440 -48.992 8.147 1.00 50.25 92 ASN A N 1
ATOM 716 C CA . ASN A 1 92 ? -6.242 -48.936 8.963 1.00 50.25 92 ASN A CA 1
ATOM 717 C C . ASN A 1 92 ? -6.082 -47.487 9.466 1.00 50.25 92 ASN A C 1
ATOM 719 O O . ASN A 1 92 ? -6.146 -46.565 8.651 1.00 50.25 92 ASN A O 1
ATOM 723 N N . PRO A 1 93 ? -5.829 -47.236 10.764 1.00 45.44 93 PRO A N 1
ATOM 724 C CA . PRO A 1 93 ? -5.695 -45.878 11.311 1.00 45.44 93 PRO A CA 1
ATOM 725 C C . PRO A 1 93 ? -4.558 -45.030 10.706 1.00 45.44 93 PRO A C 1
ATOM 727 O O . PRO A 1 93 ? -4.411 -43.868 11.072 1.00 45.44 93 PRO A O 1
ATOM 730 N N . GLY A 1 94 ? -3.745 -45.599 9.809 1.00 43.41 94 GLY A N 1
ATOM 731 C CA . GLY A 1 94 ? -2.688 -44.906 9.071 1.00 43.41 94 GLY A CA 1
ATOM 732 C C . GLY A 1 94 ? -3.139 -44.209 7.781 1.00 43.41 94 GLY A C 1
ATOM 733 O O . GLY A 1 94 ? -2.405 -43.356 7.296 1.00 43.41 94 GLY A O 1
ATOM 734 N N . ASP A 1 95 ? -4.333 -44.501 7.252 1.00 42.62 95 ASP A N 1
ATOM 735 C CA . ASP A 1 95 ? -4.810 -43.913 5.984 1.00 42.62 95 ASP A CA 1
ATOM 736 C C . ASP A 1 95 ? -5.509 -42.548 6.170 1.00 42.62 95 ASP A C 1
ATOM 738 O O . ASP A 1 95 ? -5.871 -41.889 5.199 1.00 42.62 95 ASP A O 1
ATOM 742 N N . LEU A 1 96 ? -5.660 -42.087 7.420 1.00 43.41 96 LEU A N 1
ATOM 743 C CA . LEU A 1 96 ? -6.243 -40.786 7.789 1.00 43.41 96 LEU A CA 1
ATOM 744 C C . LEU A 1 96 ? -5.200 -39.686 8.059 1.00 43.41 96 LEU A C 1
ATOM 746 O O . LEU A 1 96 ? -5.555 -38.601 8.514 1.00 43.41 96 LEU A O 1
ATOM 750 N N . VAL A 1 97 ? -3.921 -39.928 7.752 1.00 42.25 97 VAL A N 1
ATOM 751 C CA . VAL A 1 97 ? -2.865 -38.902 7.810 1.00 42.25 97 VAL A CA 1
ATOM 752 C C . VAL A 1 97 ? -2.133 -38.830 6.472 1.00 42.25 97 VAL A C 1
ATOM 754 O O . VAL A 1 97 ? -0.945 -39.103 6.344 1.00 42.25 97 VAL A O 1
ATOM 757 N N . ARG A 1 98 ? -2.877 -38.429 5.447 1.00 40.34 98 ARG A N 1
ATOM 758 C CA . ARG A 1 98 ? -2.377 -37.487 4.445 1.00 40.34 98 ARG A CA 1
ATOM 759 C C . ARG A 1 98 ? -3.361 -36.330 4.419 1.00 40.34 98 ARG A C 1
ATOM 761 O O . ARG A 1 98 ? -4.172 -36.197 3.510 1.00 40.34 98 ARG A O 1
ATOM 768 N N . LEU A 1 99 ? -3.307 -35.526 5.483 1.00 40.62 99 LEU A N 1
ATOM 769 C CA . LEU A 1 99 ? -3.578 -34.100 5.333 1.00 40.62 99 LEU A CA 1
ATOM 770 C C . LEU A 1 99 ? -2.762 -33.671 4.116 1.00 40.62 99 LEU A C 1
ATOM 772 O O . LEU A 1 99 ? -1.583 -34.024 4.045 1.00 40.62 99 LEU A O 1
ATOM 776 N N . ALA A 1 100 ? -3.419 -33.052 3.137 1.00 42.59 100 ALA A N 1
ATOM 777 C CA . ALA A 1 100 ? -2.735 -32.432 2.020 1.00 42.59 100 ALA A CA 1
ATOM 778 C C . ALA A 1 100 ? -1.554 -31.654 2.607 1.00 42.59 100 ALA A C 1
ATOM 780 O O . ALA A 1 100 ? -1.766 -30.757 3.422 1.00 42.59 100 ALA A O 1
ATOM 781 N N . GLU A 1 101 ? -0.327 -32.072 2.288 1.00 43.59 101 GLU A N 1
ATOM 782 C CA . GLU A 1 101 ? 0.809 -31.169 2.399 1.00 43.59 101 GLU A CA 1
ATOM 783 C C . GLU A 1 101 ? 0.358 -29.933 1.628 1.00 43.59 101 GLU A C 1
ATOM 785 O O . GLU A 1 101 ? 0.061 -30.037 0.433 1.00 43.59 101 GLU A O 1
ATOM 790 N N . GLU A 1 102 ? 0.148 -28.819 2.335 1.00 48.00 102 GLU A N 1
ATOM 791 C CA . GLU A 1 102 ? -0.028 -27.522 1.698 1.00 48.00 102 GLU A CA 1
ATOM 792 C C . GLU A 1 102 ? 1.123 -27.421 0.705 1.00 48.00 102 GLU A C 1
ATOM 794 O O . GLU A 1 102 ? 2.288 -27.498 1.103 1.00 48.00 102 GLU A O 1
ATOM 799 N N . ALA A 1 103 ? 0.798 -27.423 -0.591 1.00 52.09 103 ALA A N 1
ATOM 800 C CA . ALA A 1 103 ? 1.815 -27.311 -1.616 1.00 52.09 103 ALA A CA 1
ATOM 801 C C . ALA A 1 103 ? 2.638 -26.070 -1.268 1.00 52.09 103 ALA A C 1
ATOM 803 O O . ALA A 1 103 ? 2.051 -25.008 -1.045 1.00 52.09 103 ALA A O 1
ATOM 804 N N . GLU A 1 104 ? 3.960 -26.233 -1.154 1.00 59.28 104 GLU A N 1
ATOM 805 C CA . GLU A 1 104 ? 4.886 -25.112 -0.982 1.00 59.28 104 GLU A CA 1
ATOM 806 C C . GLU A 1 104 ? 4.440 -23.989 -1.932 1.00 59.28 104 GLU A C 1
ATOM 808 O O . GLU A 1 104 ? 4.181 -24.282 -3.110 1.00 59.28 104 GLU A O 1
ATOM 813 N N . PRO A 1 105 ? 4.253 -22.750 -1.436 1.00 66.81 105 PRO A N 1
ATOM 814 C CA . PRO A 1 105 ? 3.735 -21.672 -2.263 1.00 66.81 105 PRO A CA 1
ATOM 815 C C . PRO A 1 105 ? 4.611 -21.553 -3.509 1.00 66.81 105 PRO A C 1
ATOM 817 O O . PRO A 1 105 ? 5.840 -21.525 -3.411 1.00 66.81 105 PRO A O 1
ATOM 820 N N . ALA A 1 106 ? 3.973 -21.548 -4.681 1.00 84.88 106 ALA A N 1
ATOM 821 C CA . ALA A 1 106 ? 4.690 -21.449 -5.942 1.00 84.88 106 ALA A CA 1
ATOM 822 C C . ALA A 1 106 ? 5.546 -20.176 -5.936 1.00 84.88 106 ALA A C 1
ATOM 824 O O . ALA A 1 106 ? 5.074 -19.105 -5.550 1.00 84.88 106 ALA A O 1
ATOM 825 N N . VAL A 1 107 ? 6.812 -20.312 -6.328 1.00 93.88 107 VAL A N 1
ATOM 826 C CA . VAL A 1 107 ? 7.718 -19.170 -6.452 1.00 93.88 107 VAL A CA 1
ATOM 827 C C . VAL A 1 107 ? 7.204 -18.283 -7.589 1.00 93.88 107 VAL A C 1
ATOM 829 O O . VAL A 1 107 ? 7.049 -18.803 -8.695 1.00 93.88 107 VAL A O 1
ATOM 832 N N . PRO A 1 108 ? 6.950 -16.979 -7.362 1.00 97.25 108 PRO A N 1
ATOM 833 C CA . PRO A 1 108 ? 6.408 -16.134 -8.416 1.00 97.25 108 PRO A CA 1
ATOM 834 C C . PRO A 1 108 ? 7.374 -15.976 -9.594 1.00 97.25 108 PRO A C 1
ATOM 836 O O . PRO A 1 108 ? 8.580 -15.781 -9.395 1.00 97.25 108 PRO A O 1
ATOM 839 N N . LEU A 1 109 ? 6.832 -16.007 -10.812 1.00 98.38 109 LEU A N 1
ATOM 840 C CA . LEU A 1 109 ? 7.559 -15.816 -12.063 1.00 98.38 109 LEU A CA 1
ATOM 841 C C . LEU A 1 109 ? 7.341 -14.403 -12.612 1.00 98.38 109 LEU A C 1
ATOM 843 O O . LEU A 1 109 ? 6.229 -13.998 -12.946 1.00 98.38 109 LEU A O 1
ATOM 847 N N . ILE A 1 110 ? 8.432 -13.659 -12.775 1.00 98.75 110 ILE A N 1
ATOM 848 C CA . ILE A 1 110 ? 8.415 -12.272 -13.247 1.00 98.75 110 ILE A CA 1
ATOM 849 C C . ILE A 1 110 ? 8.827 -12.219 -14.719 1.00 98.75 110 ILE A C 1
ATOM 851 O O . ILE A 1 110 ? 9.986 -12.487 -15.051 1.00 98.75 110 ILE A O 1
ATOM 855 N N . ALA A 1 111 ? 7.911 -11.836 -15.610 1.00 98.81 111 ALA A N 1
ATOM 856 C CA . ALA A 1 111 ? 8.246 -11.547 -17.001 1.00 98.81 111 ALA A CA 1
ATOM 857 C C . ALA A 1 111 ? 8.811 -10.125 -17.125 1.00 98.81 111 ALA A C 1
ATOM 859 O O . ALA A 1 111 ? 8.139 -9.147 -16.804 1.00 98.81 111 ALA A O 1
ATOM 860 N N . ILE A 1 112 ? 10.049 -10.008 -17.600 1.00 98.88 112 ILE A N 1
ATOM 861 C CA . ILE A 1 112 ? 10.767 -8.741 -17.755 1.00 98.88 112 ILE A CA 1
ATOM 862 C C . ILE A 1 112 ? 11.012 -8.510 -19.243 1.00 98.88 112 ILE A C 1
ATOM 864 O O . ILE A 1 112 ? 11.736 -9.261 -19.905 1.00 98.88 112 ILE A O 1
ATOM 868 N N . ASP A 1 113 ? 10.406 -7.458 -19.767 1.00 98.81 113 ASP A N 1
ATOM 869 C CA . ASP A 1 113 ? 10.454 -7.090 -21.170 1.00 98.81 113 ASP A CA 1
ATOM 870 C C . ASP A 1 113 ? 11.401 -5.915 -21.401 1.00 98.81 113 ASP A C 1
ATOM 872 O O . ASP A 1 113 ? 11.110 -4.770 -21.068 1.00 98.81 113 ASP A O 1
ATOM 876 N N . ALA A 1 114 ? 12.558 -6.206 -21.993 1.00 98.62 114 ALA A N 1
ATOM 877 C CA . ALA A 1 114 ? 13.431 -5.172 -22.520 1.00 98.62 114 ALA A CA 1
ATOM 878 C C . ALA A 1 114 ? 12.845 -4.661 -23.845 1.00 98.62 114 ALA A C 1
ATOM 880 O O . ALA A 1 114 ? 12.977 -5.332 -24.881 1.00 98.62 114 ALA A O 1
ATOM 881 N N . GLY A 1 115 ? 12.233 -3.473 -23.812 1.00 98.06 115 GLY A N 1
ATOM 882 C CA . GLY A 1 115 ? 11.645 -2.820 -24.979 1.00 98.06 115 GLY A CA 1
ATOM 883 C C . GLY A 1 115 ? 12.600 -2.766 -26.174 1.00 98.06 115 GLY A C 1
ATOM 884 O O . GLY A 1 115 ? 13.827 -2.764 -25.997 1.00 98.06 115 GLY A O 1
ATOM 885 N N . HIS A 1 116 ? 12.040 -2.734 -27.387 1.00 97.81 116 HIS A N 1
ATOM 886 C CA . HIS A 1 116 ? 12.794 -2.697 -28.653 1.00 97.81 116 HIS A CA 1
ATOM 887 C C . HIS A 1 116 ? 13.735 -3.912 -28.833 1.00 97.81 116 HIS A C 1
ATOM 889 O O . HIS A 1 116 ? 13.509 -4.963 -28.222 1.00 97.81 116 HIS A O 1
ATOM 895 N N . GLY A 1 117 ? 14.759 -3.812 -29.685 1.00 95.94 117 GLY A N 1
ATOM 896 C CA . GLY A 1 117 ? 15.741 -4.865 -29.977 1.00 95.94 117 GLY A CA 1
ATOM 897 C C . GLY A 1 117 ? 15.734 -5.311 -31.440 1.00 95.94 117 GLY A C 1
ATOM 898 O O . GLY A 1 117 ? 14.747 -5.132 -32.150 1.00 95.94 117 GLY A O 1
ATOM 899 N N . GLY A 1 118 ? 16.838 -5.911 -31.890 1.00 95.38 118 GLY A N 1
ATOM 900 C CA . GLY A 1 118 ? 17.027 -6.260 -33.295 1.00 95.38 118 GLY A CA 1
ATOM 901 C C . GLY A 1 118 ? 17.327 -5.026 -34.143 1.00 95.38 118 GLY A C 1
ATOM 902 O O . GLY A 1 118 ? 18.298 -4.320 -33.889 1.00 95.38 118 GLY A O 1
ATOM 903 N N . GLU A 1 119 ? 16.514 -4.791 -35.171 1.00 95.94 119 GLU A N 1
ATOM 904 C CA . GLU A 1 119 ? 16.620 -3.609 -36.041 1.00 95.94 119 GLU A CA 1
ATOM 905 C C . GLU A 1 119 ? 15.890 -2.388 -35.456 1.00 95.94 119 GLU A C 1
ATOM 907 O O . GLU A 1 119 ? 16.112 -1.262 -35.898 1.00 95.94 119 GLU A O 1
ATOM 912 N N . ASP A 1 120 ? 15.018 -2.603 -34.468 1.00 96.56 120 ASP A N 1
ATOM 913 C CA . ASP A 1 120 ? 14.368 -1.538 -33.714 1.00 96.56 120 ASP A CA 1
ATOM 914 C C . ASP A 1 120 ? 15.275 -1.095 -32.559 1.00 96.56 120 ASP A C 1
ATOM 916 O O . ASP A 1 120 ? 15.374 -1.760 -31.528 1.00 96.56 120 ASP A O 1
ATOM 920 N N . GLU A 1 121 ? 15.971 0.026 -32.738 1.00 95.19 121 GLU A N 1
ATOM 921 C CA . GLU A 1 121 ? 16.869 0.578 -31.717 1.00 95.19 121 GLU A CA 1
ATOM 922 C C . GLU A 1 121 ? 16.123 1.347 -30.610 1.00 95.19 121 GLU A C 1
ATOM 924 O O . GLU A 1 121 ? 16.730 1.641 -29.573 1.00 95.19 121 GLU A O 1
ATOM 929 N N . GLY A 1 122 ? 14.831 1.642 -30.806 1.00 96.12 122 GLY A N 1
ATOM 930 C CA . GLY A 1 122 ? 14.077 2.613 -30.014 1.00 96.12 122 GLY A CA 1
ATOM 931 C C . GLY A 1 122 ? 14.559 4.046 -30.244 1.00 96.12 122 GLY A C 1
ATOM 932 O O . GLY A 1 122 ? 15.090 4.386 -31.309 1.00 96.12 122 GLY A O 1
ATOM 933 N N . CYS A 1 123 ? 14.386 4.918 -29.251 1.00 94.38 123 CYS A N 1
ATOM 934 C CA . CYS A 1 123 ? 14.990 6.243 -29.311 1.00 94.38 123 CYS A CA 1
ATOM 935 C C . CYS A 1 123 ? 16.525 6.163 -29.190 1.00 94.38 123 CYS A C 1
ATOM 937 O O . CYS A 1 123 ? 17.093 5.343 -28.467 1.00 94.38 123 CYS A O 1
ATOM 939 N N . SER A 1 124 ? 17.226 7.021 -29.934 1.00 93.81 124 SER A N 1
ATOM 940 C CA . SER A 1 124 ? 18.691 7.038 -29.974 1.00 93.81 124 SER A CA 1
ATOM 941 C C . SER A 1 124 ? 19.211 8.470 -30.038 1.00 93.81 124 SER A C 1
ATOM 943 O O . SER A 1 124 ? 18.743 9.286 -30.839 1.00 93.81 124 SER A O 1
ATOM 945 N N . ARG A 1 125 ? 20.177 8.804 -29.176 1.00 93.81 125 ARG A N 1
ATOM 946 C CA . ARG A 1 125 ? 20.815 10.131 -29.138 1.00 93.81 125 ARG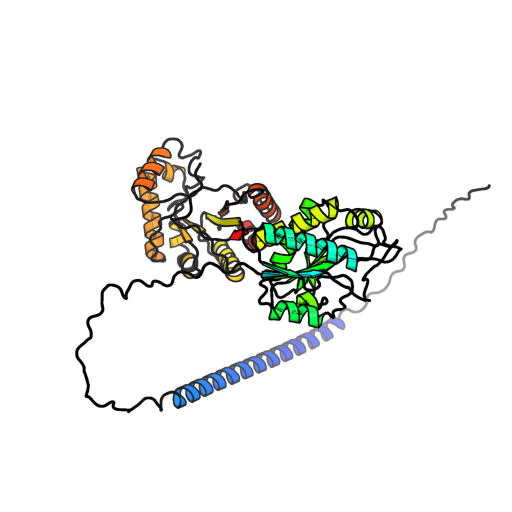 A CA 1
ATOM 947 C C . ARG A 1 125 ? 22.279 9.999 -28.741 1.00 93.81 125 ARG A C 1
ATOM 949 O O . ARG A 1 125 ? 22.607 9.285 -27.802 1.00 93.81 125 ARG A O 1
ATOM 956 N N . ASP A 1 126 ? 23.166 10.700 -29.446 1.00 92.69 126 ASP A N 1
ATOM 957 C CA . ASP A 1 126 ? 24.616 10.721 -29.184 1.00 92.69 126 ASP A CA 1
ATOM 958 C C . ASP A 1 126 ? 25.263 9.329 -29.024 1.00 92.69 126 ASP A C 1
ATOM 960 O O . ASP A 1 126 ? 26.201 9.153 -28.247 1.00 92.69 126 ASP A O 1
ATOM 964 N N . GLY A 1 127 ? 24.769 8.335 -29.771 1.00 93.75 127 GLY A N 1
ATOM 965 C CA . GLY A 1 127 ? 25.284 6.962 -29.745 1.00 93.75 127 GLY A CA 1
ATOM 966 C C . GLY A 1 127 ? 24.802 6.110 -28.568 1.00 93.75 127 GLY A C 1
ATOM 967 O O . GLY A 1 127 ? 25.320 5.014 -28.390 1.00 93.75 127 GLY A O 1
ATOM 968 N N . VAL A 1 128 ? 23.837 6.591 -27.780 1.00 96.81 128 VAL A N 1
ATOM 969 C CA . VAL A 1 128 ? 23.140 5.806 -26.754 1.00 96.81 128 VAL A CA 1
ATOM 970 C C . VAL A 1 128 ? 21.798 5.362 -27.323 1.00 96.81 128 VAL A C 1
ATOM 972 O O . VAL A 1 128 ? 20.971 6.212 -27.656 1.00 96.81 128 VAL A O 1
ATOM 975 N N . MET A 1 129 ? 21.608 4.049 -27.437 1.00 97.94 129 MET A N 1
ATOM 976 C CA . MET A 1 129 ? 20.385 3.425 -27.943 1.00 97.94 129 MET A CA 1
ATOM 977 C C . MET A 1 129 ? 19.514 2.942 -26.784 1.00 97.94 129 MET A C 1
ATOM 979 O O . MET A 1 129 ? 20.001 2.282 -25.863 1.00 97.94 129 MET A O 1
ATOM 983 N N . GLU A 1 130 ? 18.217 3.223 -26.851 1.00 98.50 130 GLU A N 1
ATOM 984 C CA . GLU A 1 130 ? 17.228 2.767 -25.875 1.00 98.50 130 GLU A CA 1
ATOM 985 C C . GLU A 1 130 ? 17.248 1.245 -25.701 1.00 98.50 130 GLU A C 1
ATOM 987 O O . GLU A 1 130 ? 17.340 0.750 -24.579 1.00 98.50 130 GLU A O 1
ATOM 992 N N . SER A 1 131 ? 17.239 0.498 -26.805 1.00 98.31 131 SER A N 1
ATOM 993 C CA . SER A 1 131 ? 17.231 -0.971 -26.789 1.00 98.31 131 SER A CA 1
ATOM 994 C C . SER A 1 131 ? 18.398 -1.601 -26.005 1.00 98.31 131 SER A C 1
ATOM 996 O O . SER A 1 131 ? 18.228 -2.676 -25.411 1.00 98.31 131 SER A O 1
ATOM 998 N N . GLU A 1 132 ? 19.565 -0.942 -25.969 1.00 98.31 132 GLU A N 1
ATOM 999 C CA . GLU A 1 132 ? 20.739 -1.367 -25.196 1.00 98.31 132 GLU A CA 1
ATOM 1000 C C . GLU A 1 132 ? 20.589 -1.053 -23.704 1.00 98.31 132 GLU A C 1
ATOM 1002 O O . GLU A 1 132 ? 20.867 -1.916 -22.867 1.00 98.31 132 GLU A O 1
ATOM 1007 N N . VAL A 1 133 ? 20.108 0.150 -23.365 1.00 98.62 133 VAL A N 1
ATOM 1008 C CA . VAL A 1 133 ? 19.832 0.547 -21.973 1.00 98.62 133 VAL A CA 1
ATOM 1009 C C . VAL A 1 133 ? 18.757 -0.360 -21.367 1.00 98.62 133 VAL A C 1
ATOM 1011 O O . VAL A 1 133 ? 18.946 -0.879 -20.265 1.00 98.62 133 VAL A O 1
ATOM 1014 N N . ASN A 1 134 ? 17.680 -0.626 -22.112 1.00 98.81 134 ASN A N 1
ATOM 1015 C CA . ASN A 1 134 ? 16.580 -1.494 -21.689 1.00 98.81 134 ASN A CA 1
ATOM 1016 C C . ASN A 1 134 ? 17.064 -2.920 -21.403 1.00 98.81 134 ASN A C 1
ATOM 1018 O O . ASN A 1 134 ? 16.722 -3.487 -20.366 1.00 98.81 134 ASN A O 1
ATOM 1022 N N . LEU A 1 135 ? 17.897 -3.497 -22.282 1.00 98.75 135 LEU A N 1
ATOM 1023 C CA . LEU A 1 135 ? 18.428 -4.848 -22.076 1.00 98.75 135 LEU A CA 1
ATOM 1024 C C . LEU A 1 135 ? 19.343 -4.917 -20.846 1.00 98.75 135 LEU A C 1
ATOM 1026 O O . LEU A 1 135 ? 19.220 -5.841 -20.041 1.00 98.75 135 LEU A O 1
ATOM 1030 N N . ALA A 1 136 ? 20.228 -3.931 -20.672 1.00 98.75 136 ALA A N 1
ATOM 1031 C CA . ALA A 1 136 ? 21.124 -3.874 -19.521 1.00 98.75 136 ALA A CA 1
ATOM 1032 C C . ALA A 1 136 ? 20.347 -3.754 -18.197 1.00 98.75 136 ALA A C 1
ATOM 1034 O O . ALA A 1 136 ? 20.642 -4.465 -17.233 1.00 98.75 136 ALA A O 1
ATOM 1035 N N . LEU A 1 137 ? 19.319 -2.900 -18.152 1.00 98.81 137 LEU A N 1
ATOM 1036 C CA . LEU A 1 137 ? 18.438 -2.763 -16.991 1.00 98.81 137 LEU A CA 1
ATOM 1037 C C . LEU A 1 137 ? 17.641 -4.042 -16.715 1.00 98.81 137 LEU A C 1
ATOM 1039 O O . LEU A 1 137 ? 17.593 -4.477 -15.565 1.00 98.81 137 LEU A O 1
ATOM 1043 N N . ALA A 1 138 ? 17.076 -4.675 -17.746 1.00 98.88 138 ALA A N 1
ATOM 1044 C CA . ALA A 1 138 ? 16.323 -5.921 -17.608 1.00 98.88 138 ALA A CA 1
ATOM 1045 C C . ALA A 1 138 ? 17.182 -7.052 -17.022 1.00 98.88 138 ALA A C 1
ATOM 1047 O O . ALA A 1 138 ? 16.747 -7.758 -16.112 1.00 98.88 138 ALA A O 1
ATOM 1048 N N . GLN A 1 139 ? 18.431 -7.192 -17.475 1.00 98.81 139 GLN A N 1
ATOM 1049 C CA . GLN A 1 139 ? 19.368 -8.186 -16.944 1.00 98.81 139 GLN A CA 1
ATOM 1050 C C . GLN A 1 139 ? 19.735 -7.916 -15.475 1.00 98.81 139 GLN A C 1
ATOM 1052 O O . GLN A 1 139 ? 19.757 -8.847 -14.667 1.00 98.81 139 GLN A O 1
ATOM 1057 N N . ARG A 1 140 ? 19.976 -6.651 -15.097 1.00 98.81 140 ARG A N 1
ATOM 1058 C CA . ARG A 1 140 ? 20.237 -6.272 -13.694 1.00 98.81 140 ARG A CA 1
ATOM 1059 C C . ARG A 1 140 ? 19.032 -6.531 -12.799 1.00 98.81 140 ARG A C 1
ATOM 1061 O O . ARG A 1 140 ? 19.193 -7.084 -11.713 1.00 98.81 140 ARG A O 1
ATOM 1068 N N . LEU A 1 141 ? 17.841 -6.136 -13.251 1.00 98.88 141 LEU A N 1
ATOM 1069 C CA . LEU A 1 141 ? 16.592 -6.373 -12.533 1.00 98.88 141 LEU A CA 1
ATOM 1070 C C . LEU A 1 141 ? 16.375 -7.875 -12.331 1.00 98.88 141 LEU A C 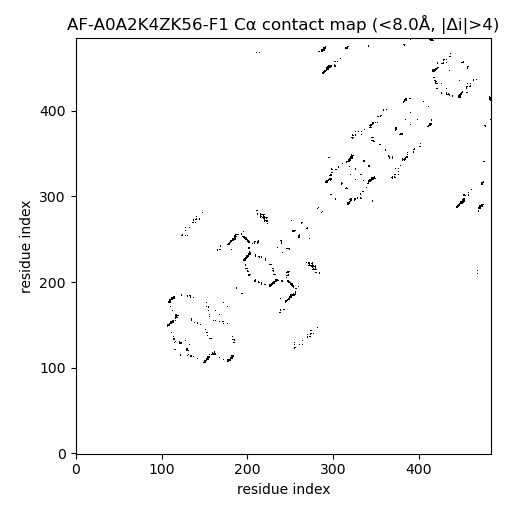1
ATOM 1072 O O . LEU A 1 141 ? 16.142 -8.306 -11.205 1.00 98.88 141 LEU A O 1
ATOM 1076 N N . SER A 1 142 ? 16.555 -8.669 -13.389 1.00 98.88 142 SER A N 1
ATOM 1077 C CA . SER A 1 142 ? 16.462 -10.129 -13.337 1.00 98.88 142 SER A CA 1
ATOM 1078 C C . SER A 1 142 ? 17.396 -10.725 -12.279 1.00 98.88 142 SER A C 1
ATOM 1080 O O . SER A 1 142 ? 16.940 -11.445 -11.395 1.00 98.88 142 SER A O 1
ATOM 1082 N N . GLY A 1 143 ? 18.682 -10.353 -12.285 1.00 98.69 143 GLY A N 1
ATOM 1083 C CA . GLY A 1 143 ? 19.643 -10.849 -11.295 1.00 98.69 143 GLY A CA 1
ATOM 1084 C C . GLY A 1 143 ? 19.299 -10.459 -9.851 1.00 98.69 143 GLY A C 1
ATOM 1085 O O . GLY A 1 143 ? 19.493 -11.254 -8.931 1.00 98.69 143 GLY A O 1
ATOM 1086 N N . LYS A 1 144 ? 18.753 -9.256 -9.632 1.00 98.75 144 LYS A N 1
ATOM 1087 C CA . LYS A 1 144 ? 18.297 -8.814 -8.303 1.00 98.75 144 LYS A CA 1
ATOM 1088 C C . LYS A 1 144 ? 17.080 -9.596 -7.822 1.00 98.75 144 LYS A C 1
ATOM 1090 O O . LYS A 1 144 ? 17.073 -10.031 -6.675 1.00 98.75 144 LYS A O 1
ATOM 1095 N N . LEU A 1 145 ? 16.089 -9.792 -8.687 1.00 98.81 145 LEU A N 1
ATOM 1096 C CA . LEU A 1 145 ? 14.878 -10.552 -8.374 1.00 98.81 145 LEU A CA 1
ATOM 1097 C C . LEU A 1 145 ? 15.199 -12.018 -8.072 1.00 98.81 145 LEU A C 1
ATOM 1099 O O . LEU A 1 145 ? 14.743 -12.545 -7.062 1.00 98.81 145 LEU A O 1
ATOM 1103 N N . GLN A 1 146 ? 16.081 -12.639 -8.856 1.00 98.50 146 GLN A N 1
ATOM 1104 C CA . GLN A 1 146 ? 16.598 -13.978 -8.559 1.00 98.50 146 GLN A CA 1
ATOM 1105 C C . GLN A 1 146 ? 17.302 -14.030 -7.194 1.00 98.50 146 GLN A C 1
ATOM 1107 O O . GLN A 1 146 ? 17.128 -14.981 -6.436 1.00 98.50 146 GLN A O 1
ATOM 1112 N N . GLY A 1 147 ? 18.059 -12.986 -6.837 1.00 98.19 147 GLY A N 1
ATOM 1113 C CA . GLY A 1 147 ? 18.679 -12.855 -5.515 1.00 98.19 147 GLY A CA 1
ATOM 1114 C C . GLY A 1 147 ? 17.684 -12.707 -4.355 1.00 98.19 147 GLY A C 1
ATOM 1115 O O . GLY A 1 147 ? 18.029 -13.042 -3.223 1.00 98.19 147 GLY A O 1
ATOM 1116 N N . LEU A 1 148 ? 16.465 -12.235 -4.630 1.00 97.69 148 LEU A N 1
ATOM 1117 C CA . LEU A 1 148 ? 15.347 -12.164 -3.680 1.00 97.69 148 LEU A CA 1
ATOM 1118 C C . LEU A 1 148 ? 14.509 -13.454 -3.650 1.00 97.69 148 LEU A C 1
ATOM 1120 O O . LEU A 1 148 ? 13.625 -13.579 -2.809 1.00 97.69 148 LEU A O 1
ATOM 1124 N N . GLY A 1 149 ? 14.819 -14.426 -4.514 1.00 97.56 149 GLY A N 1
ATOM 1125 C CA . GLY A 1 149 ? 14.152 -15.725 -4.567 1.00 97.56 149 GLY A CA 1
ATOM 1126 C C . GLY A 1 149 ? 13.027 -15.832 -5.594 1.00 97.56 149 GLY A C 1
ATOM 1127 O O . GLY A 1 149 ? 12.341 -16.843 -5.584 1.00 97.56 149 GLY A O 1
ATOM 1128 N N . PHE A 1 150 ? 12.844 -14.842 -6.474 1.00 98.44 150 PHE A N 1
ATOM 1129 C CA . PHE A 1 150 ? 11.869 -14.909 -7.568 1.00 98.44 150 PHE A CA 1
ATOM 1130 C C . PHE A 1 150 ? 12.408 -15.686 -8.773 1.00 98.44 150 PHE A C 1
ATOM 1132 O O . PHE A 1 150 ? 13.607 -15.646 -9.068 1.00 98.44 150 PHE A O 1
ATOM 1139 N N . GLU A 1 151 ? 11.514 -16.320 -9.528 1.00 98.38 151 GLU A N 1
ATOM 1140 C CA . GLU A 1 151 ? 11.830 -16.779 -10.878 1.00 98.38 151 GLU A CA 1
ATOM 1141 C C . GLU A 1 151 ? 11.681 -15.618 -11.864 1.00 98.38 151 GLU A C 1
ATOM 1143 O O . GLU A 1 151 ? 10.857 -14.719 -11.689 1.00 98.38 151 GLU A O 1
ATOM 1148 N N . THR A 1 152 ? 12.493 -15.606 -12.920 1.00 98.69 152 THR A N 1
ATOM 1149 C CA . THR A 1 152 ? 12.460 -14.531 -13.915 1.00 98.69 152 THR A CA 1
ATOM 1150 C C . THR A 1 152 ? 12.494 -15.078 -15.331 1.00 98.69 152 THR A C 1
ATOM 1152 O O . THR A 1 152 ? 13.215 -16.026 -15.643 1.00 98.69 152 THR A O 1
ATOM 1155 N N . LEU A 1 153 ? 11.736 -14.427 -16.209 1.00 98.62 153 LEU A N 1
ATOM 1156 C CA . LEU A 1 153 ? 11.744 -14.649 -17.645 1.00 98.62 153 LEU A CA 1
ATOM 1157 C C . LEU A 1 153 ? 12.114 -13.344 -18.340 1.00 98.62 153 LEU A C 1
ATOM 1159 O O . LEU A 1 153 ? 11.349 -12.385 -18.312 1.00 98.62 153 LEU A O 1
ATOM 1163 N N . LEU A 1 154 ? 13.254 -13.321 -19.025 1.00 98.75 154 LEU A N 1
ATOM 1164 C CA . LEU A 1 154 ? 13.550 -12.248 -19.968 1.00 98.75 154 LEU A CA 1
ATOM 1165 C C . LEU A 1 154 ? 12.765 -12.498 -21.265 1.00 98.75 154 LEU A C 1
ATOM 1167 O O . LEU A 1 154 ? 12.933 -13.527 -21.927 1.00 98.75 154 LEU A O 1
ATOM 1171 N N . ILE A 1 155 ? 11.906 -11.554 -21.654 1.00 98.31 155 ILE A N 1
ATOM 1172 C CA . ILE A 1 155 ? 11.178 -11.641 -22.929 1.00 98.31 155 ILE A CA 1
ATOM 1173 C C . ILE A 1 155 ? 12.162 -11.583 -24.098 1.00 98.31 155 ILE A C 1
ATOM 1175 O O . ILE A 1 155 ? 12.057 -12.393 -25.021 1.00 98.31 155 ILE A O 1
ATOM 1179 N N . ARG A 1 156 ? 13.192 -10.741 -23.987 1.00 97.00 156 ARG A N 1
ATOM 1180 C CA . ARG A 1 156 ? 14.338 -10.665 -24.898 1.00 97.00 156 ARG A CA 1
ATOM 1181 C C . ARG A 1 156 ? 15.646 -10.801 -24.114 1.00 97.00 156 ARG A C 1
ATOM 1183 O O . ARG A 1 156 ? 15.844 -10.102 -23.126 1.00 97.00 156 ARG A O 1
ATOM 1190 N N . GLU A 1 157 ? 16.537 -11.683 -24.568 1.00 95.44 157 GLU A N 1
ATOM 1191 C CA . GLU A 1 157 ? 17.787 -12.030 -23.860 1.00 95.44 157 GLU A CA 1
ATOM 1192 C C . GLU A 1 157 ? 19.053 -11.420 -24.487 1.00 95.44 157 GLU A C 1
ATOM 1194 O O . GLU A 1 157 ? 20.090 -11.333 -23.828 1.00 95.44 157 GLU A O 1
ATOM 1199 N N . ASP A 1 158 ? 18.973 -10.971 -25.740 1.00 96.50 158 ASP A N 1
ATOM 1200 C CA . ASP A 1 158 ? 20.107 -10.468 -26.517 1.00 96.50 158 ASP A CA 1
ATOM 1201 C C . ASP A 1 158 ? 19.756 -9.208 -27.331 1.00 96.50 158 ASP A C 1
ATOM 1203 O O . ASP A 1 158 ? 18.610 -8.751 -27.366 1.00 96.50 158 ASP A O 1
ATOM 1207 N N . HIS A 1 159 ? 20.768 -8.617 -27.969 1.00 94.25 159 HIS A N 1
ATOM 1208 C CA . HIS A 1 159 ? 20.630 -7.385 -28.752 1.00 94.25 159 HIS A CA 1
ATOM 1209 C C . HIS A 1 159 ? 20.003 -7.593 -30.140 1.00 94.25 159 HIS A C 1
ATOM 1211 O O . HIS A 1 159 ? 19.375 -6.676 -30.657 1.00 94.25 159 HIS A O 1
ATOM 1217 N N . GLY A 1 160 ? 20.195 -8.759 -30.763 1.00 92.69 160 GLY A N 1
ATOM 1218 C CA . GLY A 1 160 ? 19.844 -9.012 -32.165 1.00 92.69 160 GLY A CA 1
ATOM 1219 C C . GLY A 1 160 ? 18.434 -9.564 -32.381 1.00 92.69 160 GLY A C 1
ATOM 1220 O O . GLY A 1 160 ? 17.969 -9.613 -33.518 1.00 92.69 160 GLY A O 1
ATOM 1221 N N . THR A 1 161 ? 17.756 -9.987 -31.318 1.00 94.25 161 THR A N 1
ATOM 1222 C CA . THR A 1 161 ? 16.403 -10.541 -31.388 1.00 94.25 161 THR A CA 1
ATOM 1223 C C . THR A 1 161 ? 15.357 -9.442 -31.620 1.00 94.25 161 THR A C 1
ATOM 1225 O O . THR A 1 161 ? 15.101 -8.615 -30.746 1.00 94.25 161 THR A O 1
ATOM 1228 N N . GLN A 1 162 ? 14.725 -9.472 -32.799 1.00 95.62 162 GLN A N 1
ATOM 1229 C CA . GLN A 1 162 ? 13.553 -8.665 -33.150 1.00 95.62 162 GLN A CA 1
ATOM 1230 C C . GLN A 1 162 ? 12.281 -9.332 -32.608 1.00 95.62 162 GLN A C 1
ATOM 1232 O O . GLN A 1 162 ? 12.074 -10.521 -32.844 1.00 95.62 162 GLN A O 1
ATOM 1237 N N . MET A 1 163 ? 11.414 -8.571 -31.931 1.00 96.56 163 MET A N 1
ATOM 1238 C CA . MET A 1 163 ? 10.113 -9.058 -31.447 1.00 96.56 163 MET A CA 1
ATOM 1239 C C . MET A 1 163 ? 9.023 -8.005 -31.623 1.00 96.56 163 MET A C 1
ATOM 1241 O O . MET A 1 163 ? 9.196 -6.849 -31.221 1.00 96.56 163 MET A O 1
ATOM 1245 N N . SER A 1 164 ? 7.887 -8.423 -32.174 1.00 97.88 164 SER A N 1
ATOM 1246 C CA . SER A 1 164 ? 6.643 -7.653 -32.198 1.00 97.88 164 SER A CA 1
ATOM 1247 C C . SER A 1 164 ? 6.020 -7.534 -30.801 1.00 97.88 164 SER A C 1
ATOM 1249 O O . SER A 1 164 ? 6.357 -8.281 -29.883 1.00 97.88 164 SER A O 1
ATOM 1251 N N . LEU A 1 165 ? 5.087 -6.593 -30.631 1.00 98.06 165 LEU A N 1
ATOM 1252 C CA . LEU A 1 165 ? 4.375 -6.410 -29.359 1.00 98.06 165 LEU A CA 1
ATOM 1253 C C . LEU A 1 165 ? 3.503 -7.628 -29.004 1.00 98.06 165 LEU A C 1
ATOM 1255 O O . LEU A 1 165 ? 3.405 -7.987 -27.834 1.00 98.06 165 LEU A O 1
ATOM 1259 N N . GLU A 1 166 ? 2.918 -8.287 -30.010 1.00 98.00 166 GLU A N 1
ATOM 1260 C CA . GLU A 1 166 ? 2.114 -9.505 -29.845 1.00 98.00 166 GLU A CA 1
ATOM 1261 C C . GLU A 1 166 ? 2.973 -10.670 -29.338 1.00 98.00 166 GLU A C 1
ATOM 1263 O O . GLU A 1 166 ? 2.647 -11.261 -28.314 1.00 98.00 166 GLU A O 1
ATOM 1268 N N . GLU A 1 167 ? 4.138 -10.916 -29.948 1.00 98.12 167 GLU A N 1
ATOM 1269 C CA . GLU A 1 167 ? 5.063 -11.972 -29.507 1.00 98.12 167 GLU A CA 1
ATOM 1270 C C . GLU A 1 167 ? 5.550 -11.772 -28.063 1.00 98.12 167 GLU A C 1
ATOM 1272 O O . GLU A 1 167 ? 5.743 -12.747 -27.334 1.00 98.12 167 GLU A O 1
ATOM 1277 N N . ARG A 1 168 ? 5.751 -10.519 -27.627 1.00 98.38 168 ARG A N 1
ATOM 1278 C CA . ARG A 1 168 ? 6.152 -10.200 -26.243 1.00 98.38 168 ARG A CA 1
ATOM 1279 C C . ARG A 1 168 ? 5.072 -10.602 -25.247 1.00 98.38 168 ARG A C 1
ATOM 1281 O O . ARG A 1 168 ? 5.358 -11.301 -24.274 1.00 98.38 168 ARG A O 1
ATOM 1288 N N . VAL A 1 169 ? 3.838 -10.186 -25.523 1.00 97.38 169 VAL A N 1
ATOM 1289 C CA . VAL A 1 169 ? 2.671 -10.477 -24.690 1.00 97.38 169 VAL A CA 1
ATOM 1290 C C . VAL A 1 169 ? 2.364 -11.973 -24.675 1.00 97.38 169 VAL A C 1
ATOM 1292 O O . VAL A 1 169 ? 2.171 -12.543 -23.604 1.00 97.38 169 VAL A O 1
ATOM 1295 N N . GLU A 1 170 ? 2.388 -12.639 -25.831 1.00 97.00 170 GLU A N 1
ATOM 1296 C CA . GLU A 1 170 ? 2.169 -14.085 -25.918 1.00 97.00 170 GLU A CA 1
ATOM 1297 C C . GLU A 1 170 ? 3.241 -14.866 -25.158 1.00 97.00 170 GLU A C 1
ATOM 1299 O O . GLU A 1 170 ? 2.924 -15.818 -24.444 1.00 97.00 170 GLU A O 1
ATOM 1304 N N . LYS A 1 171 ? 4.515 -14.467 -25.265 1.00 97.50 171 LYS A N 1
ATOM 1305 C CA . LYS A 1 171 ? 5.604 -15.114 -24.524 1.00 97.50 171 LYS A CA 1
ATOM 1306 C C . LYS A 1 171 ? 5.411 -14.986 -23.010 1.00 97.50 171 LYS A C 1
ATOM 1308 O O . LYS A 1 171 ? 5.654 -15.959 -22.302 1.00 97.50 171 LYS A O 1
ATOM 1313 N N . ALA A 1 172 ? 4.960 -13.828 -22.525 1.00 96.56 172 ALA A N 1
ATOM 1314 C CA . ALA A 1 172 ? 4.648 -13.624 -21.111 1.00 96.56 172 ALA A CA 1
ATOM 1315 C C . ALA A 1 172 ? 3.410 -14.415 -20.656 1.00 96.56 172 ALA A C 1
ATOM 1317 O O . ALA A 1 172 ? 3.446 -15.081 -19.627 1.00 96.56 172 ALA A O 1
ATOM 1318 N N . GLY A 1 173 ? 2.324 -14.386 -21.431 1.00 92.81 173 GLY A N 1
ATOM 1319 C CA . GLY A 1 173 ? 1.088 -15.093 -21.087 1.00 92.81 173 GLY A CA 1
ATOM 1320 C C . GLY A 1 173 ? 1.249 -16.616 -21.091 1.00 92.81 173 GLY A C 1
ATOM 1321 O O . GLY A 1 173 ? 0.709 -17.303 -20.228 1.00 92.81 173 GLY A O 1
ATOM 1322 N N . ASN A 1 174 ? 2.046 -17.154 -22.019 1.00 95.88 174 ASN A N 1
ATOM 1323 C CA . ASN A 1 174 ? 2.272 -18.596 -22.150 1.00 95.88 174 ASN A CA 1
ATOM 1324 C C . ASN A 1 174 ? 3.285 -19.164 -21.145 1.00 95.88 174 ASN A C 1
ATOM 1326 O O . ASN A 1 174 ? 3.399 -20.386 -21.034 1.00 95.88 174 ASN A O 1
ATOM 1330 N N . SER A 1 175 ? 4.043 -18.321 -20.438 1.00 96.38 175 SER A N 1
ATOM 1331 C CA . SER A 1 175 ? 5.051 -18.787 -19.481 1.00 96.38 175 SER A CA 1
ATOM 1332 C C . SER A 1 175 ? 4.486 -19.107 -18.099 1.00 96.38 175 SER A C 1
ATOM 1334 O O . SER A 1 175 ? 5.170 -19.759 -17.315 1.00 96.38 175 SER A O 1
ATOM 1336 N N . GLY A 1 176 ? 3.260 -18.662 -17.803 1.00 95.00 176 GLY A N 1
ATOM 1337 C CA . GLY A 1 176 ? 2.713 -18.698 -16.448 1.00 95.00 176 GLY A CA 1
ATOM 1338 C C . GLY A 1 176 ? 3.299 -17.616 -15.539 1.00 95.00 176 GLY A C 1
ATOM 1339 O O . GLY A 1 176 ? 3.347 -17.821 -14.334 1.00 95.00 176 GLY A O 1
ATOM 1340 N N . ALA A 1 177 ? 3.777 -16.500 -16.103 1.00 97.94 177 ALA A N 1
ATOM 1341 C CA . ALA A 1 177 ? 4.226 -15.360 -15.310 1.00 97.94 177 ALA A CA 1
ATOM 1342 C C . ALA A 1 177 ? 3.099 -14.821 -14.416 1.00 97.94 177 ALA A C 1
ATOM 1344 O O . ALA A 1 177 ? 1.937 -14.803 -14.812 1.00 97.94 177 ALA A O 1
ATOM 1345 N N . ASP A 1 178 ? 3.453 -14.333 -13.232 1.00 98.25 178 ASP A N 1
ATOM 1346 C CA . ASP A 1 178 ? 2.517 -13.699 -12.302 1.00 98.25 178 ASP A CA 1
ATOM 1347 C C . ASP A 1 178 ? 2.376 -12.201 -12.570 1.00 98.25 178 ASP A C 1
ATOM 1349 O O . ASP A 1 178 ? 1.325 -11.624 -12.306 1.00 98.25 178 ASP A O 1
ATOM 1353 N N . ILE A 1 179 ? 3.427 -11.565 -13.100 1.00 98.62 179 ILE A N 1
ATOM 1354 C CA . ILE A 1 179 ? 3.419 -10.159 -13.520 1.00 98.62 179 ILE A CA 1
ATOM 1355 C C . ILE A 1 179 ? 4.287 -9.930 -14.764 1.00 98.62 179 ILE A C 1
ATOM 1357 O O . ILE A 1 179 ? 5.195 -10.711 -15.064 1.00 98.62 179 ILE A O 1
ATOM 1361 N N . TYR A 1 180 ? 4.040 -8.811 -15.447 1.00 98.75 180 TYR A N 1
ATOM 1362 C CA . TYR A 1 180 ? 4.801 -8.342 -16.605 1.00 98.75 180 TYR A CA 1
ATOM 1363 C C . TYR A 1 180 ? 5.339 -6.921 -16.395 1.00 98.75 180 TYR A C 1
ATOM 1365 O O . TYR A 1 180 ? 4.584 -5.995 -16.103 1.00 98.75 180 TYR A O 1
ATOM 1373 N N . VAL A 1 181 ? 6.643 -6.727 -16.584 1.00 98.88 181 VAL A N 1
ATOM 1374 C CA . VAL A 1 181 ? 7.308 -5.425 -16.434 1.00 98.88 181 VAL A CA 1
ATOM 1375 C C . VAL A 1 181 ? 8.070 -5.097 -17.711 1.00 98.88 181 VAL A C 1
ATOM 1377 O O . VAL A 1 181 ? 9.091 -5.722 -17.994 1.00 98.88 181 VAL A O 1
ATOM 1380 N N . SER A 1 182 ? 7.598 -4.108 -18.469 1.00 98.88 182 SER A N 1
ATOM 1381 C CA . SER A 1 182 ? 8.302 -3.585 -19.645 1.00 98.88 182 SER A CA 1
ATOM 1382 C C . SER A 1 182 ? 9.156 -2.375 -19.277 1.00 98.88 182 SER A C 1
ATOM 1384 O O . SER A 1 182 ? 8.712 -1.505 -18.531 1.00 98.88 182 SER A O 1
ATOM 1386 N N . ILE A 1 183 ? 10.396 -2.337 -19.759 1.00 98.94 183 ILE A N 1
ATOM 1387 C CA . ILE A 1 183 ? 11.384 -1.296 -19.451 1.00 98.94 183 ILE A CA 1
ATOM 1388 C C . ILE A 1 183 ? 11.696 -0.527 -20.730 1.00 98.94 183 ILE A C 1
ATOM 1390 O O . ILE A 1 183 ? 12.117 -1.137 -21.718 1.00 98.94 183 ILE A O 1
ATOM 1394 N N . HIS A 1 184 ? 11.530 0.793 -20.668 1.00 98.81 184 HIS A N 1
ATOM 1395 C CA . HIS A 1 184 ? 11.696 1.731 -21.772 1.00 98.81 184 HIS A CA 1
ATOM 1396 C C . HIS A 1 184 ? 12.436 3.009 -21.357 1.00 98.81 184 HIS A C 1
ATOM 1398 O O . HIS A 1 184 ? 12.640 3.278 -20.163 1.00 98.81 184 HIS A O 1
ATOM 1404 N N . GLN A 1 185 ? 12.883 3.765 -22.364 1.00 98.56 185 GLN A N 1
ATOM 1405 C CA . GLN A 1 185 ? 13.409 5.115 -22.194 1.00 98.56 185 GLN A CA 1
ATOM 1406 C C . GLN A 1 185 ? 12.609 6.101 -23.036 1.00 98.56 185 GLN A C 1
ATOM 1408 O O . GLN A 1 185 ? 12.416 5.912 -24.235 1.00 98.56 185 GLN A O 1
ATOM 1413 N N . ASN A 1 186 ? 12.256 7.226 -22.434 1.00 97.00 186 ASN A N 1
ATOM 1414 C CA . ASN A 1 186 ? 11.449 8.225 -23.099 1.00 97.00 186 ASN A CA 1
ATOM 1415 C C . ASN A 1 186 ? 12.320 9.128 -23.990 1.00 97.00 186 ASN A C 1
ATOM 1417 O O . ASN A 1 186 ? 13.545 9.231 -23.841 1.00 97.00 186 ASN A O 1
ATOM 1421 N N . ALA A 1 187 ? 11.684 9.848 -24.905 1.00 94.06 187 ALA A N 1
ATOM 1422 C CA . ALA A 1 187 ? 12.307 10.895 -25.696 1.00 94.06 187 ALA A CA 1
ATOM 1423 C C . ALA A 1 187 ? 11.282 11.964 -26.088 1.00 94.06 187 ALA A C 1
ATOM 1425 O O . ALA A 1 187 ? 10.110 11.690 -26.319 1.00 94.06 187 ALA A O 1
ATOM 1426 N N . CYS A 1 188 ? 11.751 13.201 -26.216 1.00 91.31 188 CYS A N 1
ATOM 1427 C CA . CYS A 1 188 ? 10.958 14.339 -26.677 1.00 91.31 188 CYS A CA 1
ATOM 1428 C C . CYS A 1 188 ? 11.664 15.075 -27.827 1.00 91.31 188 CYS A C 1
ATOM 1430 O O . CYS A 1 188 ? 12.839 14.825 -28.122 1.00 91.31 188 CYS A O 1
ATOM 1432 N N . GLU A 1 189 ? 10.940 15.988 -28.481 1.00 85.25 189 GLU A N 1
ATOM 1433 C CA . GLU A 1 189 ? 11.491 16.853 -29.529 1.00 85.25 189 GLU A CA 1
ATOM 1434 C C . GLU A 1 189 ? 12.633 17.746 -29.001 1.00 85.25 189 GLU A C 1
ATOM 1436 O O . GLU A 1 189 ? 12.689 18.084 -27.819 1.00 85.25 189 GLU A O 1
ATOM 1441 N N . GLU A 1 190 ? 13.531 18.197 -29.888 1.00 73.38 190 GLU A N 1
ATOM 1442 C CA . GLU A 1 190 ? 14.713 18.998 -29.504 1.00 73.38 190 GLU A CA 1
ATOM 1443 C C . GLU A 1 190 ? 14.369 20.304 -28.764 1.00 73.38 190 GLU A C 1
ATOM 1445 O O . GLU A 1 190 ? 15.159 20.814 -27.971 1.00 73.38 190 GLU A O 1
ATOM 1450 N N . SER A 1 191 ? 13.176 20.862 -28.984 1.00 76.44 191 SER A N 1
ATOM 1451 C CA . SER A 1 191 ? 12.711 22.052 -28.262 1.00 76.44 191 SER A CA 1
ATOM 1452 C C . SER A 1 191 ? 12.388 21.802 -26.786 1.00 76.44 191 SER A C 1
ATOM 1454 O O . SER A 1 191 ? 12.206 22.768 -26.044 1.00 76.44 191 SER A O 1
ATOM 1456 N N . GLU A 1 192 ? 12.324 20.541 -26.357 1.00 82.81 192 GLU A N 1
ATOM 1457 C CA . GLU A 1 192 ? 11.899 20.113 -25.022 1.00 82.81 192 GLU A CA 1
ATOM 1458 C C . GLU A 1 192 ? 12.969 19.282 -24.292 1.00 82.81 192 GLU A C 1
ATOM 1460 O O . GLU A 1 192 ? 12.666 18.590 -23.326 1.00 82.81 192 GLU A O 1
ATOM 1465 N N . GLU A 1 193 ? 14.245 19.388 -24.682 1.00 81.94 193 GLU A N 1
ATOM 1466 C CA . GLU A 1 193 ? 15.374 18.610 -24.124 1.00 81.94 193 GLU A CA 1
ATOM 1467 C C . GLU A 1 193 ? 15.597 18.754 -22.604 1.00 81.94 193 GLU A C 1
ATOM 1469 O O . GLU A 1 193 ? 16.429 18.055 -22.027 1.00 81.94 193 GLU A O 1
ATOM 1474 N N . THR A 1 194 ? 14.877 19.661 -21.939 1.00 90.69 194 THR A N 1
ATOM 1475 C CA . THR A 1 194 ? 14.886 19.815 -20.479 1.00 90.69 194 THR A CA 1
ATOM 1476 C C . THR A 1 194 ? 13.895 18.906 -19.756 1.00 90.69 194 THR A C 1
ATOM 1478 O O . THR A 1 194 ? 13.939 18.860 -18.529 1.00 90.69 194 THR A O 1
ATOM 1481 N N . VAL A 1 195 ? 12.978 18.239 -20.467 1.00 95.44 195 VAL A N 1
ATOM 1482 C CA . VAL A 1 195 ? 12.060 17.264 -19.861 1.00 95.44 195 VAL A CA 1
ATOM 1483 C C . VAL A 1 195 ? 12.884 16.137 -19.239 1.00 95.44 195 VAL A C 1
ATOM 1485 O O . VAL A 1 195 ? 13.907 15.732 -19.786 1.00 95.44 195 VAL A O 1
ATOM 1488 N N . SER A 1 196 ? 12.483 15.705 -18.048 1.00 97.12 196 SER A N 1
ATOM 1489 C CA . SER A 1 196 ? 13.176 14.680 -17.274 1.00 97.12 196 SER A CA 1
ATOM 1490 C C . SER A 1 196 ? 12.217 13.950 -16.347 1.00 97.12 196 SER A C 1
ATOM 1492 O O . SER A 1 196 ? 11.140 14.475 -16.034 1.00 97.12 196 SER A O 1
ATOM 1494 N N . GLY A 1 197 ? 12.665 12.813 -15.829 1.00 98.19 197 GLY A N 1
ATOM 1495 C CA . GLY A 1 197 ? 12.007 12.056 -14.777 1.00 98.19 197 GLY A CA 1
ATOM 1496 C C . GLY A 1 197 ? 11.507 10.692 -15.221 1.00 98.19 197 GLY A C 1
ATOM 1497 O O . GLY A 1 197 ? 11.530 10.352 -16.401 1.00 98.19 197 GLY A O 1
ATOM 1498 N N . ILE A 1 198 ? 11.034 9.935 -14.238 1.00 98.81 198 ILE A N 1
ATOM 1499 C CA . ILE A 1 198 ? 10.494 8.586 -14.410 1.00 98.81 198 ILE A CA 1
ATOM 1500 C C . ILE A 1 198 ? 8.978 8.689 -14.513 1.00 98.81 198 ILE A C 1
ATOM 1502 O O . ILE A 1 198 ? 8.371 9.404 -13.721 1.00 98.81 198 ILE A O 1
ATOM 1506 N N . GLU A 1 199 ? 8.371 7.960 -15.444 1.00 98.31 199 GLU A N 1
ATOM 1507 C CA . GLU A 1 199 ? 6.925 7.709 -15.485 1.00 98.31 199 GLU A CA 1
ATOM 1508 C C . GLU A 1 199 ? 6.661 6.216 -15.643 1.00 98.31 199 GLU A C 1
ATOM 1510 O O . GLU A 1 199 ? 7.436 5.498 -16.273 1.00 98.31 199 GLU A O 1
ATOM 1515 N N . THR A 1 200 ? 5.568 5.741 -15.053 1.00 98.75 200 THR A N 1
ATOM 1516 C CA . THR A 1 200 ? 5.178 4.331 -15.150 1.00 98.75 200 THR A CA 1
ATOM 1517 C C . THR A 1 200 ? 3.741 4.238 -15.623 1.00 98.75 200 THR A C 1
ATOM 1519 O O . THR A 1 200 ? 2.876 4.946 -15.126 1.00 98.75 200 THR A O 1
ATOM 1522 N N . TRP A 1 201 ? 3.470 3.350 -16.560 1.00 98.62 201 TRP A N 1
ATOM 1523 C CA . TRP A 1 201 ? 2.186 3.210 -17.221 1.00 98.62 201 TRP A CA 1
ATOM 1524 C C . TRP A 1 201 ? 1.551 1.863 -16.894 1.00 98.62 201 TRP A C 1
ATOM 1526 O O . TRP A 1 201 ? 2.243 0.845 -16.843 1.00 98.62 201 TRP A O 1
ATOM 1536 N N . TYR A 1 202 ? 0.236 1.849 -16.694 1.00 98.31 202 TYR A N 1
ATOM 1537 C CA . TYR A 1 202 ? -0.561 0.642 -16.460 1.00 98.31 202 TYR A CA 1
ATOM 1538 C C . TYR A 1 202 ? -1.912 0.734 -17.174 1.00 98.31 202 TYR A C 1
ATOM 1540 O O . TYR A 1 202 ? -2.372 1.827 -17.501 1.00 98.31 202 TYR A O 1
ATOM 1548 N N . TYR A 1 203 ? -2.554 -0.411 -17.410 1.00 96.50 203 TYR A N 1
ATOM 1549 C CA . TYR A 1 203 ? -3.884 -0.444 -18.020 1.00 96.50 203 TYR A CA 1
ATOM 1550 C C . TYR A 1 203 ? -4.980 -0.106 -16.998 1.00 96.50 203 TYR A C 1
ATOM 1552 O O . TYR A 1 203 ? -4.991 -0.668 -15.902 1.00 96.50 203 TYR A O 1
ATOM 1560 N N . GLU A 1 204 ? -5.885 0.811 -17.354 1.00 87.62 204 GLU A N 1
ATOM 1561 C CA . GLU A 1 204 ? -6.810 1.476 -16.419 1.00 87.62 204 GLU A CA 1
ATOM 1562 C C . GLU A 1 204 ? -7.748 0.528 -15.655 1.00 87.62 204 GLU A C 1
ATOM 1564 O O . GLU A 1 204 ? -7.990 0.737 -14.469 1.00 87.62 204 GLU A O 1
ATOM 1569 N N . ASP A 1 205 ? -8.201 -0.558 -16.285 1.00 85.81 205 ASP A N 1
ATOM 1570 C CA . ASP A 1 205 ? -9.206 -1.464 -15.710 1.00 85.81 205 ASP A CA 1
ATOM 1571 C C . ASP A 1 205 ? -8.611 -2.566 -14.805 1.00 85.81 205 ASP A C 1
ATOM 1573 O O . ASP A 1 205 ? -9.254 -3.592 -14.569 1.00 85.81 205 ASP A O 1
ATOM 1577 N N . ARG A 1 206 ? -7.363 -2.424 -14.331 1.00 88.44 206 ARG A N 1
ATOM 1578 C CA . ARG A 1 206 ? -6.705 -3.435 -13.478 1.00 88.44 206 ARG A CA 1
ATOM 1579 C C . ARG A 1 206 ? -6.027 -2.821 -12.255 1.00 88.44 206 ARG A C 1
ATOM 1581 O O . ARG A 1 206 ? -4.883 -2.368 -12.325 1.00 88.44 206 ARG A O 1
ATOM 1588 N N . GLU A 1 207 ? -6.694 -2.901 -11.106 1.00 90.56 207 GLU A N 1
ATOM 1589 C CA . GLU A 1 207 ? -6.184 -2.422 -9.810 1.00 90.56 207 GLU A CA 1
ATOM 1590 C C . GLU A 1 207 ? -4.836 -3.054 -9.425 1.00 90.56 207 GLU A C 1
ATOM 1592 O O . GLU A 1 207 ? -3.940 -2.377 -8.921 1.00 90.56 207 GLU A O 1
ATOM 1597 N N . GLU A 1 208 ? -4.628 -4.334 -9.736 1.00 94.94 208 GLU A N 1
ATOM 1598 C CA . GLU A 1 208 ? -3.359 -5.025 -9.501 1.00 94.94 208 GLU A CA 1
ATOM 1599 C C . GLU A 1 208 ? -2.220 -4.414 -10.328 1.00 94.94 208 GLU A C 1
ATOM 1601 O O . GLU A 1 208 ? -1.091 -4.296 -9.849 1.00 94.94 208 GLU A O 1
ATOM 1606 N N . SER A 1 209 ? -2.520 -3.964 -11.552 1.00 97.38 209 SER A N 1
ATOM 1607 C CA . SER A 1 209 ? -1.551 -3.296 -12.431 1.00 97.38 209 SER A CA 1
ATOM 1608 C C . SER A 1 209 ? -1.240 -1.883 -11.944 1.00 97.38 209 SER A C 1
ATOM 1610 O O . SER A 1 209 ? -0.073 -1.492 -11.927 1.00 97.38 209 SER A O 1
ATOM 1612 N N . ARG A 1 210 ? -2.255 -1.148 -11.464 1.00 96.44 210 ARG A N 1
ATOM 1613 C CA . ARG A 1 210 ? -2.069 0.149 -10.795 1.00 96.44 210 ARG A CA 1
ATOM 1614 C C . ARG A 1 210 ? -1.132 0.017 -9.598 1.00 96.44 210 ARG A C 1
ATOM 1616 O O . ARG A 1 210 ? -0.148 0.750 -9.499 1.00 96.44 210 ARG A O 1
ATOM 1623 N N . ARG A 1 211 ? -1.398 -0.949 -8.713 1.00 96.88 211 ARG A N 1
ATOM 1624 C CA . ARG A 1 211 ? -0.571 -1.208 -7.527 1.00 96.88 211 ARG A CA 1
ATOM 1625 C C . ARG A 1 211 ? 0.860 -1.593 -7.906 1.00 96.88 211 ARG A C 1
ATOM 1627 O O . ARG A 1 211 ? 1.802 -1.049 -7.332 1.00 96.88 211 ARG A O 1
ATOM 1634 N N . LEU A 1 212 ? 1.031 -2.497 -8.872 1.00 98.56 212 LEU A N 1
ATOM 1635 C CA . LEU A 1 212 ? 2.345 -2.898 -9.380 1.00 98.56 212 LEU A CA 1
ATOM 1636 C C . LEU A 1 212 ? 3.135 -1.692 -9.907 1.00 98.56 212 LEU A C 1
ATOM 1638 O O . LEU A 1 212 ? 4.276 -1.471 -9.494 1.00 98.56 212 LEU A O 1
ATOM 1642 N N . ALA A 1 213 ? 2.510 -0.892 -10.774 1.00 98.62 213 ALA A N 1
ATOM 1643 C CA . ALA A 1 213 ? 3.115 0.299 -11.353 1.00 98.62 213 ALA A CA 1
ATOM 1644 C C . ALA A 1 213 ? 3.535 1.301 -10.276 1.00 98.62 213 ALA A C 1
ATOM 1646 O O . ALA A 1 213 ? 4.671 1.770 -10.305 1.00 98.62 213 ALA A O 1
ATOM 1647 N N . GLN A 1 214 ? 2.664 1.583 -9.300 1.00 98.12 214 GLN A N 1
ATOM 1648 C CA . GLN A 1 214 ? 2.957 2.523 -8.218 1.00 98.12 214 GLN A CA 1
ATOM 1649 C C . GLN A 1 214 ? 4.143 2.063 -7.363 1.00 98.12 214 GLN A C 1
ATOM 1651 O O . GLN A 1 214 ? 5.011 2.866 -7.029 1.00 98.12 214 GLN A O 1
ATOM 1656 N N . LEU A 1 215 ? 4.220 0.772 -7.028 1.00 98.69 215 LEU A N 1
ATOM 1657 C CA . LEU A 1 215 ? 5.312 0.232 -6.215 1.00 98.69 215 LEU A CA 1
ATOM 1658 C C . LEU A 1 215 ? 6.657 0.278 -6.941 1.00 98.69 215 LEU A C 1
ATOM 1660 O O . LEU A 1 215 ? 7.654 0.714 -6.362 1.00 98.69 215 LEU A O 1
ATOM 1664 N N . ILE A 1 216 ? 6.687 -0.140 -8.210 1.00 98.88 216 ILE A N 1
ATOM 1665 C CA . ILE A 1 216 ? 7.894 -0.082 -9.046 1.00 98.88 216 ILE A CA 1
ATOM 1666 C C . ILE A 1 216 ? 8.335 1.371 -9.243 1.00 98.88 216 ILE A C 1
ATOM 1668 O O . ILE A 1 216 ? 9.520 1.676 -9.099 1.00 98.88 216 ILE A O 1
ATOM 1672 N N . HIS A 1 217 ? 7.385 2.266 -9.520 1.00 98.81 217 HIS A N 1
ATOM 1673 C CA . HIS A 1 217 ? 7.625 3.696 -9.681 1.00 98.81 217 HIS A CA 1
ATOM 1674 C C . HIS A 1 217 ? 8.251 4.310 -8.424 1.00 98.81 217 HIS A C 1
ATOM 1676 O O . HIS A 1 217 ? 9.341 4.877 -8.494 1.00 98.81 217 HIS A O 1
ATOM 1682 N N . ASN A 1 218 ? 7.607 4.128 -7.266 1.00 98.12 218 ASN A N 1
ATOM 1683 C CA . ASN A 1 218 ? 8.059 4.679 -5.990 1.00 98.12 218 ASN A CA 1
ATOM 1684 C C . ASN A 1 218 ? 9.471 4.200 -5.646 1.00 98.12 218 ASN A C 1
ATOM 1686 O O . ASN A 1 218 ? 10.327 5.009 -5.293 1.00 98.12 218 ASN A O 1
ATOM 1690 N N . GLY A 1 219 ? 9.741 2.899 -5.803 1.00 98.44 219 GLY A N 1
ATOM 1691 C CA . GLY A 1 219 ? 11.066 2.343 -5.544 1.00 98.44 219 GLY A CA 1
ATOM 1692 C C . GLY A 1 219 ? 12.135 2.923 -6.474 1.00 98.44 219 GLY A C 1
ATOM 1693 O O . GLY A 1 219 ? 13.223 3.293 -6.022 1.00 98.44 219 GLY A O 1
ATOM 1694 N N . ALA A 1 220 ? 11.837 3.040 -7.772 1.00 98.75 220 ALA A N 1
ATOM 1695 C CA . ALA A 1 220 ? 12.758 3.612 -8.752 1.00 98.75 220 ALA A CA 1
ATOM 1696 C C . ALA A 1 220 ? 13.053 5.095 -8.466 1.00 98.75 220 ALA A C 1
ATOM 1698 O O . ALA A 1 220 ? 14.224 5.490 -8.433 1.00 98.75 220 ALA A O 1
ATOM 1699 N N . VAL A 1 221 ? 12.024 5.904 -8.197 1.00 98.69 221 VAL A N 1
ATOM 1700 C CA . VAL A 1 221 ? 12.155 7.326 -7.841 1.00 98.69 221 VAL A CA 1
ATOM 1701 C C . VAL A 1 221 ? 12.937 7.497 -6.537 1.00 98.69 221 VAL A C 1
ATOM 1703 O O . VAL A 1 221 ? 13.900 8.263 -6.508 1.00 98.69 221 VAL A O 1
ATOM 1706 N N . GLU A 1 222 ? 12.617 6.741 -5.480 1.00 97.69 222 GLU A N 1
ATOM 1707 C CA . GLU A 1 222 ? 13.298 6.832 -4.179 1.00 97.69 222 GLU A CA 1
ATOM 1708 C C . GLU A 1 222 ? 14.803 6.544 -4.300 1.00 97.69 222 GLU A C 1
ATOM 1710 O O . GLU A 1 222 ? 15.638 7.278 -3.762 1.00 97.69 222 GLU A O 1
ATOM 1715 N N . LYS A 1 223 ? 15.183 5.491 -5.036 1.00 98.38 223 LYS A N 1
ATOM 1716 C CA . LYS A 1 223 ? 16.591 5.080 -5.171 1.00 98.38 223 LYS A CA 1
ATOM 1717 C C . LYS A 1 223 ? 17.417 6.007 -6.047 1.00 98.38 223 LYS A C 1
ATOM 1719 O O . LYS A 1 223 ? 18.628 6.158 -5.828 1.00 98.38 223 LYS A O 1
ATOM 1724 N N . THR A 1 224 ? 16.794 6.602 -7.054 1.00 98.50 224 THR A N 1
ATOM 1725 C CA . THR A 1 224 ? 17.481 7.457 -8.026 1.00 98.50 224 THR A CA 1
ATOM 1726 C C . THR A 1 224 ? 17.494 8.924 -7.612 1.00 98.50 224 THR A C 1
ATOM 1728 O O . THR A 1 224 ? 18.479 9.612 -7.886 1.00 98.50 224 THR A O 1
ATOM 1731 N N . GLY A 1 225 ? 16.446 9.387 -6.926 1.00 98.19 225 GLY A N 1
ATOM 1732 C CA . GLY A 1 225 ? 16.150 10.805 -6.738 1.00 98.19 225 GLY A CA 1
ATOM 1733 C C . GLY A 1 225 ? 15.711 11.497 -8.032 1.00 98.19 225 GLY A C 1
ATOM 1734 O O . GLY A 1 225 ? 15.867 12.714 -8.141 1.00 98.19 225 GLY A O 1
ATOM 1735 N N . ALA A 1 226 ? 15.248 10.733 -9.029 1.00 98.12 226 ALA A N 1
ATOM 1736 C CA . ALA A 1 226 ? 14.740 11.271 -10.285 1.00 98.12 226 ALA A CA 1
ATOM 1737 C C . ALA A 1 226 ? 13.491 12.132 -10.055 1.00 98.12 226 ALA A C 1
ATOM 1739 O O . ALA A 1 226 ? 12.817 12.026 -9.031 1.00 98.12 226 ALA A O 1
ATOM 1740 N N . PHE A 1 227 ? 13.182 12.996 -11.023 1.00 98.31 227 PHE A N 1
ATOM 1741 C CA . PHE A 1 227 ? 11.931 13.743 -10.991 1.00 98.31 227 PHE A CA 1
ATOM 1742 C C . PHE A 1 227 ? 10.748 12.769 -11.111 1.00 98.31 227 PHE A C 1
ATOM 1744 O O . PHE A 1 227 ? 10.709 11.954 -12.034 1.00 98.31 227 PHE A O 1
ATOM 1751 N N . ASP A 1 228 ? 9.818 12.855 -10.165 1.00 98.31 228 ASP A N 1
ATOM 1752 C CA . ASP A 1 228 ? 8.613 12.032 -10.100 1.00 98.31 228 ASP A CA 1
ATOM 1753 C C . ASP A 1 228 ? 7.586 12.552 -11.115 1.00 98.31 228 ASP A C 1
ATOM 1755 O O . ASP A 1 228 ? 7.128 13.695 -11.017 1.00 98.31 228 ASP A O 1
ATOM 1759 N N . ARG A 1 229 ? 7.280 11.743 -12.135 1.00 97.75 229 ARG A N 1
ATOM 1760 C CA . ARG A 1 229 ? 6.227 12.033 -13.119 1.00 97.75 229 ARG A CA 1
ATOM 1761 C C . ARG A 1 229 ? 5.016 11.120 -12.956 1.00 97.75 229 ARG A C 1
ATOM 1763 O O . ARG A 1 229 ? 4.200 11.086 -13.879 1.00 97.75 229 ARG A O 1
ATOM 1770 N N . GLU A 1 230 ? 4.905 10.442 -11.819 1.00 97.75 230 GLU A N 1
ATOM 1771 C CA . GLU A 1 230 ? 3.792 9.605 -11.382 1.00 97.75 230 GLU A CA 1
ATOM 1772 C C . GLU A 1 230 ? 3.591 8.307 -12.186 1.00 97.75 230 GLU A C 1
ATOM 1774 O O . GLU A 1 230 ? 4.078 8.125 -13.312 1.00 97.75 230 GLU A O 1
ATOM 1779 N N . ALA A 1 231 ? 2.832 7.388 -11.584 1.00 97.44 231 ALA A N 1
ATOM 1780 C CA . ALA A 1 231 ? 2.253 6.244 -12.272 1.00 97.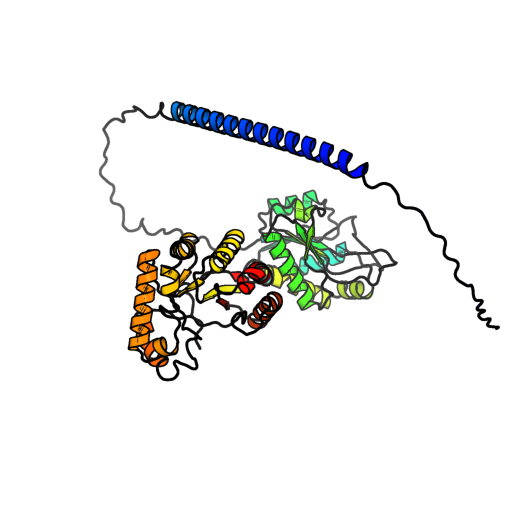44 231 ALA A CA 1
ATOM 1781 C C . ALA A 1 231 ? 0.898 6.637 -12.889 1.00 97.44 231 ALA A C 1
ATOM 1783 O O . ALA A 1 231 ? 0.052 7.228 -12.218 1.00 97.44 231 ALA A O 1
ATOM 1784 N N . LYS A 1 232 ? 0.669 6.303 -14.161 1.00 97.19 232 LYS A N 1
ATOM 1785 C CA . LYS A 1 232 ? -0.475 6.775 -14.952 1.00 97.19 232 LYS A CA 1
ATOM 1786 C C . LYS A 1 232 ? -1.206 5.633 -15.643 1.00 97.19 232 LYS A C 1
ATOM 1788 O O . LYS A 1 232 ? -0.591 4.726 -16.203 1.00 97.19 232 LYS A O 1
ATOM 1793 N N . ALA A 1 233 ? -2.529 5.729 -15.642 1.00 97.12 233 ALA A N 1
ATOM 1794 C CA . ALA A 1 233 ? -3.387 4.859 -16.428 1.00 97.12 233 ALA A CA 1
ATOM 1795 C C . ALA A 1 233 ? -3.271 5.191 -17.929 1.00 97.12 233 ALA A C 1
ATOM 1797 O O . ALA A 1 233 ? -3.099 6.355 -18.303 1.00 97.12 233 ALA A O 1
ATOM 1798 N N . THR A 1 234 ? -3.365 4.177 -18.788 1.00 96.06 234 THR A N 1
ATOM 1799 C CA . THR A 1 234 ? -3.397 4.315 -20.251 1.00 96.06 234 THR A CA 1
ATOM 1800 C C . THR A 1 234 ? -4.166 3.163 -20.896 1.00 96.06 234 THR A C 1
ATOM 1802 O O . THR A 1 234 ? -4.104 2.029 -20.428 1.00 96.06 234 THR A O 1
ATOM 1805 N N . ASP A 1 235 ? -4.850 3.438 -22.003 1.00 94.81 235 ASP A N 1
ATOM 1806 C CA . ASP A 1 235 ? -5.461 2.457 -22.907 1.00 94.81 235 ASP A CA 1
ATOM 1807 C C . ASP A 1 235 ? -4.683 2.314 -24.235 1.00 94.81 235 ASP A C 1
ATOM 1809 O O . ASP A 1 235 ? -5.017 1.482 -25.088 1.00 94.81 235 ASP A O 1
ATOM 1813 N N . GLU A 1 236 ? -3.616 3.099 -24.415 1.00 95.50 236 GLU A N 1
ATOM 1814 C CA . GLU A 1 236 ? -2.887 3.235 -25.680 1.00 95.50 236 GLU A CA 1
ATOM 1815 C C . GLU A 1 236 ? -1.758 2.203 -25.828 1.00 95.50 236 GLU A C 1
ATOM 1817 O O . GLU A 1 236 ? -1.492 1.713 -26.930 1.00 95.50 236 GLU A O 1
ATOM 1822 N N . LEU A 1 237 ? -1.096 1.843 -24.723 1.00 97.19 237 LEU A N 1
ATOM 1823 C CA . LEU A 1 237 ? 0.086 0.979 -24.734 1.00 97.19 237 LEU A CA 1
ATOM 1824 C C . LEU A 1 237 ? -0.293 -0.508 -24.824 1.00 97.19 237 LEU A C 1
ATOM 1826 O O . LEU A 1 237 ? -0.761 -1.121 -23.865 1.00 97.19 237 LEU A O 1
ATOM 1830 N N . TYR A 1 238 ? -0.023 -1.111 -25.986 1.00 97.81 238 TYR A N 1
ATOM 1831 C CA . TYR A 1 238 ? -0.404 -2.492 -26.306 1.00 97.81 238 TYR A CA 1
ATOM 1832 C C . TYR A 1 238 ? 0.052 -3.516 -25.257 1.00 97.81 238 TYR A C 1
ATOM 1834 O O . TYR A 1 238 ? -0.743 -4.343 -24.824 1.00 97.81 238 TYR A O 1
ATOM 1842 N N . VAL A 1 239 ? 1.320 -3.472 -24.832 1.00 97.38 239 VAL A N 1
ATOM 1843 C CA . VAL A 1 239 ? 1.904 -4.532 -23.989 1.00 97.38 239 VAL A CA 1
ATOM 1844 C C . VAL A 1 239 ? 1.305 -4.597 -22.586 1.00 97.38 239 VAL A C 1
ATOM 1846 O O . VAL A 1 239 ? 1.232 -5.682 -22.024 1.00 97.38 239 VAL A O 1
ATOM 1849 N N . VAL A 1 240 ? 0.843 -3.471 -22.032 1.00 96.75 240 VAL A N 1
ATOM 1850 C CA . VAL A 1 240 ? 0.152 -3.451 -20.729 1.00 96.75 240 VAL A CA 1
ATOM 1851 C C . VAL A 1 240 ? -1.343 -3.724 -20.868 1.00 96.75 240 VAL A C 1
ATOM 1853 O O . VAL A 1 240 ? -1.946 -4.252 -19.940 1.00 96.75 240 VAL A O 1
ATOM 1856 N N . ARG A 1 241 ? -1.941 -3.405 -22.024 1.00 96.50 241 ARG A N 1
ATOM 1857 C CA . ARG A 1 241 ? -3.364 -3.643 -22.294 1.00 96.50 241 ARG A CA 1
ATOM 1858 C C . ARG A 1 241 ? -3.667 -5.108 -22.600 1.00 96.50 241 ARG A C 1
ATOM 1860 O O . ARG A 1 241 ? -4.609 -5.670 -22.051 1.00 96.50 241 ARG A O 1
ATOM 1867 N N . GLU A 1 242 ? -2.886 -5.716 -23.488 1.00 96.56 242 GLU A N 1
ATOM 1868 C CA . GLU A 1 242 ? -3.187 -7.042 -24.048 1.00 96.56 242 GLU A CA 1
ATOM 1869 C C . GLU A 1 242 ? -2.596 -8.193 -23.230 1.00 96.56 242 GLU A C 1
ATOM 1871 O O . GLU A 1 242 ? -2.928 -9.356 -23.453 1.00 96.56 242 GLU A O 1
ATOM 1876 N N . THR A 1 243 ? -1.715 -7.898 -22.274 1.00 93.06 243 THR A N 1
ATOM 1877 C CA . THR A 1 243 ? -1.147 -8.937 -21.416 1.00 93.06 243 THR A CA 1
ATOM 1878 C C . THR A 1 243 ? -2.178 -9.520 -20.458 1.00 93.06 243 THR A C 1
ATOM 1880 O O . THR A 1 243 ? -3.052 -8.842 -19.911 1.00 93.06 243 THR A O 1
ATOM 1883 N N . SER A 1 244 ? -2.117 -10.838 -20.282 1.00 92.62 244 SER A N 1
ATOM 1884 C CA . SER A 1 244 ? -3.083 -11.577 -19.472 1.00 92.62 244 SER A CA 1
ATOM 1885 C C . SER A 1 244 ? -2.855 -11.392 -17.972 1.00 92.62 244 SER A C 1
ATOM 1887 O O . SER A 1 244 ? -3.779 -11.603 -17.193 1.00 92.62 244 SER A O 1
ATOM 1889 N N . VAL A 1 245 ? -1.668 -10.942 -17.568 1.00 95.56 245 VAL A N 1
ATOM 1890 C CA . VAL A 1 245 ? -1.227 -10.818 -16.168 1.00 95.56 245 VAL A CA 1
ATOM 1891 C C . VAL A 1 245 ? -1.167 -9.343 -15.745 1.00 95.56 245 VAL A C 1
ATOM 1893 O O . VAL A 1 245 ? -1.154 -8.476 -16.618 1.00 95.56 245 VAL A O 1
ATOM 1896 N N . PRO A 1 246 ? -1.146 -9.008 -14.441 1.00 97.69 246 PRO A N 1
ATOM 1897 C CA . PRO A 1 246 ? -0.885 -7.642 -13.995 1.00 97.69 246 PRO A CA 1
ATOM 1898 C C . PRO A 1 246 ? 0.409 -7.083 -14.596 1.00 97.69 246 PRO A C 1
ATOM 1900 O O . PRO A 1 246 ? 1.434 -7.772 -14.628 1.00 97.69 246 PRO A O 1
A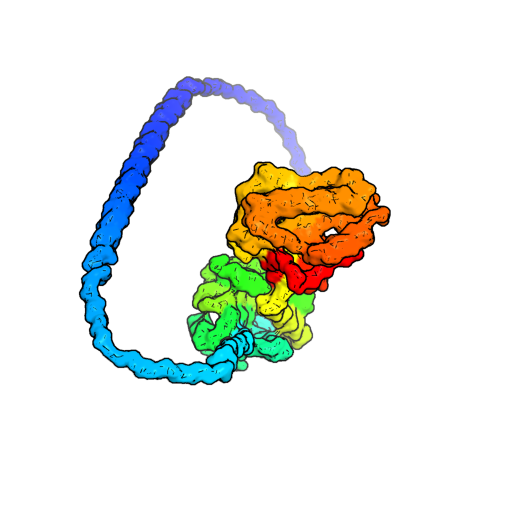TOM 1903 N N . ALA A 1 247 ? 0.363 -5.846 -15.093 1.00 98.38 247 ALA A N 1
ATOM 1904 C CA . ALA A 1 247 ? 1.436 -5.332 -15.928 1.00 98.38 247 ALA A CA 1
ATOM 1905 C C . ALA A 1 247 ? 1.676 -3.835 -15.826 1.00 98.38 247 ALA A C 1
ATOM 1907 O O . ALA A 1 247 ? 0.750 -3.041 -15.668 1.00 98.38 247 ALA A O 1
ATOM 1908 N N . CYS A 1 248 ? 2.935 -3.451 -16.010 1.00 98.75 248 CYS A N 1
ATOM 1909 C CA . CYS A 1 248 ? 3.312 -2.058 -16.173 1.00 98.75 248 CYS A CA 1
ATOM 1910 C C . CYS A 1 248 ? 4.436 -1.878 -17.196 1.00 98.75 248 CYS A C 1
ATOM 1912 O O . CYS A 1 248 ? 5.227 -2.789 -17.448 1.00 98.75 248 CYS A O 1
ATOM 1914 N N . LEU A 1 249 ? 4.535 -0.667 -17.736 1.00 98.88 249 LEU A N 1
ATOM 1915 C CA . LEU A 1 249 ? 5.661 -0.202 -18.537 1.00 98.88 249 LEU A CA 1
ATOM 1916 C C . LEU A 1 249 ? 6.302 0.980 -17.819 1.00 98.88 249 LEU A C 1
ATOM 1918 O O . LEU A 1 249 ? 5.619 1.954 -17.525 1.00 98.88 249 LEU A O 1
ATOM 1922 N N . ILE A 1 250 ? 7.592 0.904 -17.518 1.00 98.88 250 ILE A N 1
ATOM 1923 C CA . ILE A 1 250 ? 8.330 1.993 -16.879 1.00 98.88 250 ILE A CA 1
ATOM 1924 C C . ILE A 1 250 ? 9.250 2.679 -17.886 1.00 98.88 250 ILE A C 1
ATOM 1926 O O . ILE A 1 250 ? 10.111 2.045 -18.491 1.00 98.88 250 ILE A O 1
ATOM 1930 N N . GLU A 1 251 ? 9.086 3.991 -18.000 1.00 98.81 251 GLU A N 1
ATOM 1931 C CA . GLU A 1 251 ? 9.999 4.902 -18.677 1.00 98.81 251 GLU A CA 1
ATOM 1932 C C . GLU A 1 251 ? 11.015 5.413 -17.652 1.00 98.81 251 GLU A C 1
ATOM 1934 O O . GLU A 1 251 ? 10.686 6.228 -16.786 1.00 98.81 251 GLU A O 1
ATOM 1939 N N . THR A 1 252 ? 12.256 4.920 -17.698 1.00 98.56 252 THR A N 1
ATOM 1940 C CA . THR A 1 252 ? 13.222 5.164 -16.605 1.00 98.56 252 THR A CA 1
ATOM 1941 C C . THR A 1 252 ? 13.965 6.507 -16.682 1.00 98.56 252 THR A C 1
ATOM 1943 O O . THR A 1 252 ? 14.803 6.806 -15.824 1.00 98.56 252 THR A O 1
ATOM 1946 N N . GLY A 1 253 ? 13.658 7.321 -17.691 1.00 98.12 253 GLY A N 1
ATOM 1947 C CA . GLY A 1 253 ? 14.209 8.656 -17.932 1.00 98.12 253 GLY A CA 1
ATOM 1948 C C . GLY A 1 253 ? 14.128 9.034 -19.412 1.00 98.12 253 GLY A C 1
ATOM 1949 O O . GLY A 1 253 ? 13.674 8.238 -20.229 1.00 98.12 253 GLY A O 1
ATOM 1950 N N . PHE A 1 254 ? 14.590 10.234 -19.773 1.00 98.06 254 PHE A N 1
ATOM 1951 C CA . PHE A 1 254 ? 14.551 10.747 -21.144 1.00 98.06 254 PHE A 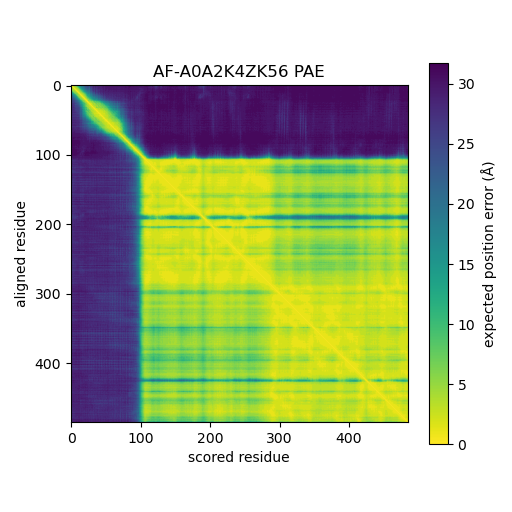CA 1
ATOM 1952 C C . PHE A 1 254 ? 15.933 10.702 -21.811 1.00 98.06 254 PHE A C 1
ATOM 1954 O O . PHE A 1 254 ? 16.835 11.459 -21.443 1.00 98.06 254 PHE A O 1
ATOM 1961 N N . LEU A 1 255 ? 16.109 9.904 -22.871 1.00 97.06 255 LEU A N 1
ATOM 1962 C CA . LEU A 1 255 ? 17.353 9.911 -23.657 1.00 97.06 255 LEU A CA 1
ATOM 1963 C C . LEU A 1 255 ? 17.565 11.217 -24.428 1.00 97.06 255 LEU A C 1
ATOM 1965 O O . LEU A 1 255 ? 18.704 11.532 -24.779 1.00 97.06 255 LEU A O 1
ATOM 1969 N N . SER A 1 256 ? 16.517 12.008 -24.672 1.00 96.06 256 SER A N 1
ATOM 1970 C CA . SER A 1 256 ? 16.645 13.365 -25.223 1.00 96.06 256 SER A CA 1
ATOM 1971 C C . SER A 1 256 ? 17.357 14.317 -24.251 1.00 96.06 256 SER A C 1
ATOM 1973 O O . SER A 1 256 ? 18.123 15.177 -24.692 1.00 96.06 256 SER A O 1
ATOM 1975 N N . ASN A 1 257 ? 17.207 14.118 -22.939 1.00 97.06 257 ASN A N 1
ATOM 1976 C CA . ASN A 1 257 ? 17.853 14.926 -21.911 1.00 97.06 257 ASN A CA 1
ATOM 1977 C C . ASN A 1 257 ? 19.313 14.502 -21.708 1.00 97.06 257 ASN A C 1
ATOM 1979 O O . ASN A 1 257 ? 19.614 13.365 -21.359 1.00 97.06 257 ASN A O 1
ATOM 1983 N N . SER A 1 258 ? 20.253 15.429 -21.909 1.00 95.81 258 SER A N 1
ATOM 1984 C CA . SER A 1 258 ? 21.691 15.118 -21.825 1.00 95.81 258 SER A CA 1
ATOM 1985 C C . SER A 1 258 ? 22.158 14.621 -20.451 1.00 95.81 258 SER A C 1
ATOM 1987 O O . SER A 1 258 ? 23.029 13.751 -20.390 1.00 95.81 258 SER A O 1
ATOM 1989 N N . ALA A 1 259 ? 21.585 15.134 -19.358 1.00 96.62 259 ALA A N 1
ATOM 1990 C CA . ALA A 1 259 ? 21.950 14.715 -18.008 1.00 96.62 259 ALA A CA 1
ATOM 1991 C C . ALA A 1 259 ? 21.395 13.320 -17.694 1.00 96.62 259 ALA A C 1
ATOM 1993 O O . ALA A 1 259 ? 22.126 12.477 -17.170 1.00 96.62 259 ALA A O 1
ATOM 1994 N N . GLU A 1 260 ? 20.140 13.049 -18.064 1.00 97.81 260 GLU A N 1
ATOM 1995 C CA . GLU A 1 260 ? 19.548 11.720 -17.884 1.00 97.81 260 GLU A CA 1
ATOM 1996 C C . GLU A 1 260 ? 20.192 10.685 -18.797 1.00 97.81 260 GLU A C 1
ATOM 1998 O O . GLU A 1 260 ? 20.543 9.618 -18.317 1.00 97.81 260 GLU A O 1
ATOM 2003 N N . ARG A 1 261 ? 20.481 11.007 -20.062 1.00 97.62 261 ARG A N 1
ATOM 2004 C CA . ARG A 1 261 ? 21.237 10.125 -20.965 1.00 97.62 261 ARG A CA 1
ATOM 2005 C C . ARG A 1 261 ? 22.594 9.725 -20.380 1.00 97.62 261 ARG A C 1
ATOM 2007 O O . ARG A 1 261 ? 22.966 8.552 -20.433 1.00 97.62 261 ARG A O 1
ATOM 2014 N N . GLN A 1 262 ? 23.328 10.673 -19.788 1.00 97.88 262 GLN A N 1
ATOM 2015 C CA . GLN A 1 262 ? 24.588 10.373 -19.102 1.00 97.88 262 GLN A CA 1
ATOM 2016 C C . GLN A 1 262 ? 24.373 9.464 -17.882 1.00 97.88 262 GLN A C 1
ATOM 2018 O O . GLN A 1 262 ? 25.164 8.546 -17.661 1.00 97.88 262 GLN A O 1
ATOM 2023 N N . ALA A 1 263 ? 23.316 9.703 -17.101 1.00 98.25 263 ALA A N 1
ATOM 2024 C CA . ALA A 1 263 ? 22.972 8.878 -15.949 1.00 98.25 263 ALA A CA 1
ATOM 2025 C C . ALA A 1 263 ? 22.561 7.458 -16.372 1.00 98.25 263 ALA A C 1
ATOM 2027 O O . ALA A 1 263 ? 23.156 6.497 -15.894 1.00 98.25 263 ALA A O 1
ATOM 2028 N N . LEU A 1 264 ? 21.636 7.320 -17.323 1.00 98.31 264 LEU A N 1
ATOM 2029 C CA . LEU A 1 264 ? 21.138 6.061 -17.888 1.00 98.31 264 LEU A CA 1
ATOM 2030 C C . LEU A 1 264 ? 22.245 5.209 -18.517 1.00 98.31 264 LEU A C 1
ATOM 2032 O O . LEU A 1 264 ? 22.163 3.986 -18.487 1.00 98.31 264 LEU A O 1
ATOM 2036 N N . SER A 1 265 ? 23.315 5.833 -19.012 1.00 97.50 265 SER A N 1
ATOM 2037 C CA . SER A 1 265 ? 24.503 5.130 -19.522 1.00 97.50 265 SER A CA 1
ATOM 2038 C C . SER A 1 265 ? 25.465 4.661 -18.421 1.00 97.50 265 SER A C 1
ATOM 2040 O O . SER A 1 265 ? 26.455 3.990 -18.707 1.00 97.50 265 SER A O 1
ATOM 2042 N N . SER A 1 266 ? 25.241 5.051 -17.163 1.00 98.38 266 SER A N 1
ATOM 2043 C CA . SER A 1 266 ? 26.140 4.746 -16.051 1.00 98.38 266 SER A CA 1
ATOM 2044 C C . SER A 1 266 ? 25.692 3.513 -15.268 1.00 98.38 266 SER A C 1
ATOM 2046 O O . SER A 1 266 ? 24.540 3.407 -14.841 1.00 98.38 266 SER A O 1
ATOM 2048 N N . ASP A 1 267 ? 26.645 2.625 -14.973 1.00 98.19 267 ASP A N 1
ATOM 2049 C CA . ASP A 1 267 ? 26.402 1.430 -14.156 1.00 98.19 267 ASP A CA 1
ATOM 2050 C C . ASP A 1 267 ? 25.771 1.764 -12.802 1.00 98.19 267 ASP A C 1
ATOM 2052 O O . ASP A 1 267 ? 24.865 1.075 -12.345 1.00 98.19 267 ASP A O 1
ATOM 2056 N N . ALA A 1 268 ? 26.237 2.836 -12.156 1.00 98.50 268 ALA A N 1
ATOM 2057 C CA . ALA A 1 268 ? 25.786 3.218 -10.823 1.00 98.50 268 ALA A CA 1
ATOM 2058 C C . ALA A 1 268 ? 24.315 3.662 -10.795 1.00 98.50 268 ALA A C 1
ATOM 2060 O O . ALA A 1 268 ? 23.619 3.399 -9.816 1.00 98.50 268 ALA A O 1
ATOM 2061 N N . TYR A 1 269 ? 23.837 4.346 -11.837 1.00 98.69 269 TYR A N 1
ATOM 2062 C CA . TYR A 1 269 ? 22.436 4.757 -11.919 1.00 98.69 269 TYR A CA 1
ATOM 2063 C C . TYR A 1 269 ? 21.537 3.588 -12.323 1.00 98.69 269 TYR A C 1
ATOM 2065 O O . TYR A 1 269 ? 20.496 3.388 -11.703 1.00 98.69 269 TYR A O 1
ATOM 2073 N N . GLN A 1 270 ? 21.969 2.766 -13.285 1.00 98.81 270 GLN A N 1
ATOM 2074 C CA . GLN A 1 270 ? 21.239 1.553 -13.655 1.00 98.81 270 GLN A CA 1
ATOM 2075 C C . GLN A 1 270 ? 21.094 0.584 -12.475 1.00 98.81 270 GLN A C 1
ATOM 2077 O O . GLN A 1 270 ? 20.049 -0.039 -12.306 1.00 98.81 270 GLN A O 1
ATOM 2082 N N . GLU A 1 271 ? 22.112 0.489 -11.618 1.00 98.75 271 GLU A N 1
ATOM 2083 C CA . GLU A 1 271 ? 22.054 -0.322 -10.402 1.00 98.75 271 GLU A CA 1
ATOM 2084 C C . GLU A 1 271 ? 20.994 0.185 -9.417 1.00 98.75 271 GLU A C 1
ATOM 2086 O O . GLU A 1 271 ? 20.251 -0.618 -8.852 1.00 98.75 271 GLU A O 1
ATOM 2091 N N . LYS A 1 272 ? 20.887 1.512 -9.250 1.00 98.81 272 LYS A N 1
ATOM 2092 C CA . LYS A 1 272 ? 19.855 2.149 -8.419 1.00 98.81 272 LYS A CA 1
ATOM 2093 C C . LYS A 1 272 ? 18.455 1.929 -8.978 1.00 98.81 272 LYS A C 1
ATOM 2095 O O . LYS A 1 272 ? 17.562 1.589 -8.209 1.00 98.81 272 LYS A O 1
ATOM 2100 N N . LEU A 1 273 ? 18.273 2.095 -10.291 1.00 98.88 273 LEU A N 1
ATOM 2101 C CA . LEU A 1 273 ? 17.007 1.807 -10.970 1.00 98.88 273 LEU A CA 1
ATOM 2102 C C . LEU A 1 273 ? 16.593 0.354 -10.733 1.00 98.88 273 LEU A C 1
ATOM 2104 O O . LEU A 1 273 ? 15.504 0.098 -10.230 1.00 98.88 273 LEU A O 1
ATOM 2108 N N . ALA A 1 274 ? 17.483 -0.595 -11.028 1.00 98.88 274 ALA A N 1
ATOM 2109 C CA . ALA A 1 274 ? 17.201 -2.013 -10.851 1.00 98.88 274 ALA A CA 1
ATOM 2110 C C . ALA A 1 274 ? 16.940 -2.377 -9.377 1.00 98.88 274 ALA A C 1
ATOM 2112 O O . ALA A 1 274 ? 16.081 -3.208 -9.103 1.00 98.88 274 ALA A O 1
ATOM 2113 N N . GLU A 1 275 ? 17.643 -1.759 -8.418 1.00 98.88 275 GLU A N 1
ATOM 2114 C CA . GLU A 1 275 ? 17.371 -1.933 -6.984 1.00 98.88 275 GLU A CA 1
ATOM 2115 C C . GLU A 1 275 ? 15.987 -1.409 -6.598 1.00 98.88 275 GLU A C 1
ATOM 2117 O O . GLU A 1 275 ? 15.252 -2.110 -5.911 1.00 98.88 275 GLU A O 1
ATOM 2122 N N . GLY A 1 276 ? 15.615 -0.215 -7.060 1.00 98.81 276 GLY A N 1
ATOM 2123 C CA . GLY A 1 276 ? 14.314 0.385 -6.778 1.00 98.81 276 GLY A CA 1
ATOM 2124 C C . GLY A 1 276 ? 13.155 -0.420 -7.357 1.00 98.81 276 GLY A C 1
ATOM 2125 O O . GLY A 1 276 ? 12.212 -0.746 -6.641 1.00 98.81 276 GLY A O 1
ATOM 2126 N N . MET A 1 277 ? 13.264 -0.821 -8.626 1.00 98.88 277 MET A N 1
ATOM 2127 C CA . MET A 1 277 ? 12.265 -1.671 -9.278 1.00 98.88 277 MET A CA 1
ATOM 2128 C C . MET A 1 277 ? 12.134 -3.030 -8.574 1.00 98.88 277 MET A C 1
ATOM 2130 O O . MET A 1 277 ? 11.020 -3.474 -8.310 1.00 98.88 277 MET A O 1
ATOM 2134 N N . ALA A 1 278 ? 13.253 -3.667 -8.201 1.00 98.88 278 ALA A N 1
ATOM 2135 C CA . ALA A 1 278 ? 13.230 -4.935 -7.470 1.00 98.88 278 ALA A CA 1
ATOM 2136 C C . ALA A 1 278 ? 12.564 -4.804 -6.090 1.00 98.88 278 ALA A C 1
ATOM 2138 O O . ALA A 1 278 ? 11.814 -5.690 -5.696 1.00 98.88 278 ALA A O 1
ATOM 2139 N N . GLN A 1 279 ? 12.792 -3.698 -5.371 1.00 98.50 279 GLN A N 1
ATOM 2140 C CA . GLN A 1 279 ? 12.116 -3.425 -4.097 1.00 98.50 279 GLN A CA 1
ATOM 2141 C C . GLN A 1 279 ? 10.606 -3.218 -4.266 1.00 98.50 279 GLN A C 1
ATOM 2143 O O . GLN A 1 279 ? 9.833 -3.701 -3.442 1.00 98.50 279 GLN A O 1
ATOM 2148 N N . GLY A 1 280 ? 10.182 -2.530 -5.329 1.00 98.69 280 GLY A N 1
ATOM 2149 C CA . GLY A 1 280 ? 8.765 -2.376 -5.659 1.00 98.69 280 GLY A CA 1
ATOM 2150 C C . GLY A 1 280 ? 8.083 -3.718 -5.941 1.00 98.69 280 GLY A C 1
ATOM 2151 O O . GLY A 1 280 ? 7.011 -3.989 -5.406 1.00 98.69 280 GLY A O 1
ATOM 2152 N N . ILE A 1 281 ? 8.737 -4.588 -6.716 1.00 98.81 281 ILE A N 1
ATOM 2153 C CA . ILE A 1 281 ? 8.247 -5.947 -7.001 1.00 98.81 281 ILE A CA 1
ATOM 2154 C C . ILE A 1 281 ? 8.221 -6.806 -5.730 1.00 98.81 281 ILE A C 1
ATOM 2156 O O . ILE A 1 281 ? 7.245 -7.510 -5.492 1.00 98.81 281 ILE A O 1
ATOM 2160 N N . ASP A 1 282 ? 9.240 -6.716 -4.872 1.00 98.44 282 ASP A N 1
ATOM 2161 C CA . ASP A 1 282 ? 9.251 -7.431 -3.591 1.00 98.44 282 ASP A CA 1
ATOM 2162 C C . ASP A 1 282 ? 8.069 -7.018 -2.705 1.00 98.44 282 ASP A C 1
ATOM 2164 O O . ASP A 1 282 ? 7.354 -7.873 -2.202 1.00 98.44 282 ASP A O 1
ATOM 2168 N N . LEU A 1 283 ? 7.773 -5.718 -2.595 1.00 98.06 283 LEU A N 1
ATOM 2169 C CA . LEU A 1 283 ? 6.594 -5.225 -1.868 1.00 98.06 283 LEU A CA 1
ATOM 2170 C C . LEU A 1 283 ? 5.264 -5.629 -2.521 1.00 98.06 283 LEU A C 1
ATOM 2172 O O . LEU A 1 283 ? 4.234 -5.688 -1.842 1.00 98.06 283 LEU A O 1
ATOM 2176 N N . TYR A 1 284 ? 5.259 -5.897 -3.829 1.00 98.06 284 TYR A N 1
ATOM 2177 C CA . TYR A 1 284 ? 4.065 -6.368 -4.517 1.00 98.06 284 TYR A CA 1
ATOM 2178 C C . TYR A 1 284 ? 3.670 -7.771 -4.033 1.00 98.06 284 TYR A C 1
ATOM 2180 O O . TYR A 1 284 ? 2.505 -7.966 -3.686 1.00 98.06 284 TYR A O 1
ATOM 2188 N N . PHE A 1 285 ? 4.630 -8.698 -3.931 1.00 97.38 285 PHE A N 1
ATOM 2189 C CA . PHE A 1 285 ? 4.401 -10.081 -3.481 1.00 97.38 285 PHE A CA 1
ATOM 2190 C C . PHE A 1 285 ? 4.500 -10.273 -1.963 1.00 97.38 285 PHE A C 1
ATOM 2192 O O . PHE A 1 285 ? 3.833 -11.139 -1.400 1.00 97.38 285 PHE A O 1
ATOM 2199 N N . HIS A 1 286 ? 5.302 -9.454 -1.288 1.00 96.31 286 HIS A N 1
ATOM 2200 C CA . HIS A 1 286 ? 5.545 -9.496 0.152 1.00 96.31 286 HIS A CA 1
ATOM 2201 C C . HIS A 1 286 ? 5.145 -8.159 0.800 1.00 96.31 286 HIS A C 1
ATOM 2203 O O . HIS A 1 286 ? 6.001 -7.415 1.298 1.00 96.31 286 HIS A O 1
ATOM 2209 N N . PRO A 1 287 ? 3.843 -7.816 0.794 1.00 97.12 287 PRO A N 1
ATOM 2210 C CA . PRO A 1 287 ? 3.377 -6.552 1.336 1.00 97.12 287 PRO A CA 1
ATOM 2211 C C . PRO A 1 287 ? 3.643 -6.448 2.839 1.00 97.12 287 PRO A C 1
ATOM 2213 O O . PRO A 1 287 ? 3.651 -7.424 3.595 1.00 97.12 287 PRO A O 1
ATOM 2216 N N . LYS A 1 288 ? 3.799 -5.210 3.302 1.00 97.50 288 LYS A N 1
ATOM 2217 C CA . LYS A 1 288 ? 3.705 -4.878 4.727 1.00 97.50 288 LYS A CA 1
ATOM 2218 C C . LYS A 1 288 ? 2.262 -5.079 5.197 1.00 97.50 288 LYS A C 1
ATOM 2220 O O . LYS A 1 288 ? 1.357 -5.241 4.389 1.00 97.50 288 LYS A O 1
ATOM 2225 N N . THR A 1 289 ? 2.003 -5.024 6.500 1.00 98.00 289 THR A N 1
ATOM 2226 C CA . THR A 1 289 ? 0.632 -5.193 7.019 1.00 98.00 289 THR A CA 1
ATOM 2227 C C . THR A 1 289 ? 0.133 -3.938 7.712 1.00 98.00 289 THR A C 1
ATOM 2229 O O . THR A 1 289 ? 0.804 -3.403 8.598 1.00 98.00 289 THR A O 1
ATOM 2232 N N . MET A 1 290 ? -1.060 -3.487 7.336 1.00 98.56 290 MET A N 1
ATOM 2233 C CA . MET A 1 290 ? -1.775 -2.412 8.013 1.00 98.56 290 MET A CA 1
ATOM 2234 C C . MET A 1 290 ? -3.104 -2.934 8.554 1.00 98.56 290 MET A C 1
ATOM 2236 O O . MET A 1 290 ? -3.823 -3.664 7.886 1.00 98.56 290 MET A O 1
ATOM 2240 N N . TYR A 1 291 ? -3.436 -2.548 9.776 1.00 98.69 291 TYR A N 1
ATOM 2241 C CA . TYR A 1 291 ? -4.727 -2.789 10.393 1.00 98.69 291 TYR A CA 1
ATOM 2242 C C . TYR A 1 291 ? -5.426 -1.443 10.511 1.00 98.69 291 TYR A C 1
ATOM 2244 O O . TYR A 1 291 ? -5.033 -0.619 11.343 1.00 98.69 291 TYR A O 1
ATOM 2252 N N . LEU A 1 292 ? -6.427 -1.206 9.661 1.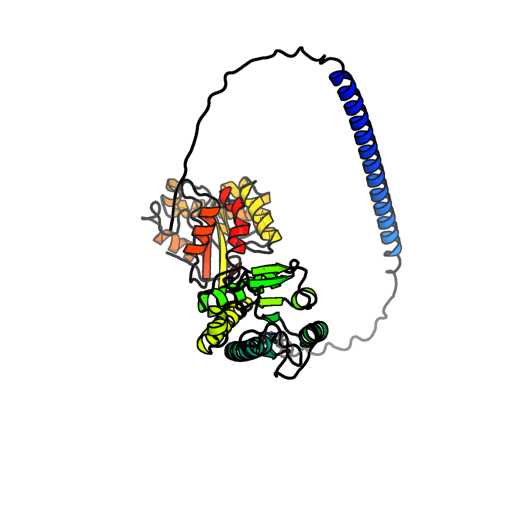00 98.50 292 LEU A N 1
ATOM 2253 C CA . LEU A 1 292 ? -7.323 -0.066 9.822 1.00 98.50 292 LEU A CA 1
ATOM 2254 C C . LEU A 1 292 ? -8.234 -0.342 11.014 1.00 98.50 292 LEU A C 1
ATOM 2256 O O . LEU A 1 292 ? -8.906 -1.379 11.066 1.00 98.50 292 LEU A O 1
ATOM 2260 N N . THR A 1 293 ? -8.215 0.559 11.992 1.00 98.75 293 THR A N 1
ATOM 2261 C CA . THR A 1 293 ? -8.999 0.409 13.215 1.00 98.75 293 THR A CA 1
ATOM 2262 C C . THR A 1 293 ? -9.806 1.664 13.501 1.00 98.75 293 THR A C 1
ATOM 2264 O O . THR A 1 293 ? -9.262 2.763 13.422 1.00 98.75 293 THR A O 1
ATOM 2267 N N . PHE A 1 294 ? -11.080 1.482 13.840 1.00 98.75 294 PHE A N 1
ATOM 2268 C CA . PHE A 1 294 ? -12.035 2.560 14.068 1.00 98.75 294 PHE A CA 1
ATOM 2269 C C . PHE A 1 294 ? -12.625 2.477 15.473 1.00 98.75 294 PHE A C 1
ATOM 2271 O O . PHE A 1 294 ? -13.133 1.423 15.859 1.00 98.75 294 PHE A O 1
ATOM 2278 N N . ASP A 1 295 ? -12.567 3.582 16.209 1.00 98.50 295 ASP A N 1
ATOM 2279 C CA . ASP A 1 295 ? -13.112 3.707 17.561 1.00 98.50 295 ASP A CA 1
ATOM 2280 C C . ASP A 1 295 ? -14.432 4.509 17.567 1.00 98.50 295 ASP A C 1
ATOM 2282 O O . ASP A 1 295 ? -14.663 5.360 16.708 1.00 98.50 295 ASP A O 1
ATOM 2286 N N . ASP A 1 296 ? -15.243 4.273 18.603 1.00 97.94 296 ASP A N 1
ATOM 2287 C CA . ASP A 1 296 ? -16.449 5.012 19.028 1.00 97.94 296 ASP A CA 1
ATOM 2288 C C . ASP A 1 296 ? -17.788 4.674 18.364 1.00 97.94 296 ASP A C 1
ATOM 2290 O O . ASP A 1 296 ? -18.843 4.939 18.957 1.00 97.94 296 ASP A O 1
ATOM 2294 N N . GLY A 1 297 ? -17.800 4.070 17.182 1.00 96.56 297 GLY A N 1
ATOM 2295 C CA . GLY A 1 297 ? -19.024 3.689 16.482 1.00 96.56 297 GLY A CA 1
ATOM 2296 C C . GLY A 1 297 ? -19.824 2.558 17.145 1.00 96.56 297 GLY A C 1
ATOM 2297 O O . GLY A 1 297 ? -19.563 2.157 18.281 1.00 96.56 297 GLY A O 1
ATOM 2298 N N . PRO A 1 298 ? -20.837 2.007 16.457 1.00 98.06 298 PRO A N 1
ATOM 2299 C CA . PRO A 1 298 ? -21.295 2.397 15.125 1.00 98.06 298 PRO A CA 1
ATOM 2300 C C . PRO A 1 298 ? -22.115 3.697 15.126 1.00 98.06 298 PRO A C 1
ATOM 2302 O O . PRO A 1 298 ? -22.865 3.981 16.058 1.00 98.06 298 PRO A O 1
ATOM 2305 N N . SER A 1 299 ? -22.034 4.456 14.040 1.00 96.62 299 SER A N 1
ATOM 2306 C CA . SER A 1 299 ? -22.907 5.586 13.716 1.00 96.62 299 SER A CA 1
ATOM 2307 C C . SER A 1 299 ? -23.730 5.288 12.457 1.00 96.62 299 SER A C 1
ATOM 2309 O O . SER A 1 299 ? -23.323 4.487 11.620 1.00 96.62 299 SER A O 1
ATOM 2311 N N . GLU A 1 300 ? -24.907 5.910 12.321 1.00 94.25 300 GLU A N 1
ATOM 2312 C CA . GLU A 1 300 ? -25.791 5.666 11.167 1.00 94.25 300 GLU A CA 1
ATOM 2313 C C . GLU A 1 300 ? -25.137 6.073 9.841 1.00 94.25 300 GLU A C 1
ATOM 2315 O O . GLU A 1 300 ? -25.118 5.273 8.910 1.00 94.25 300 GLU A O 1
ATOM 2320 N N . ASP A 1 301 ? -24.561 7.276 9.779 1.00 95.62 301 ASP A N 1
ATOM 2321 C CA . ASP A 1 301 ? -24.029 7.837 8.534 1.00 95.62 301 ASP A CA 1
ATOM 2322 C C . ASP A 1 301 ? -22.559 7.450 8.289 1.00 95.62 301 ASP A C 1
ATOM 2324 O O . ASP A 1 301 ? -22.225 6.902 7.239 1.00 95.62 301 ASP A O 1
ATOM 2328 N N . ASN A 1 302 ? -21.661 7.712 9.247 1.00 97.19 302 ASN A N 1
ATOM 2329 C CA . ASN A 1 302 ? -20.215 7.619 8.999 1.00 97.19 302 ASN A CA 1
ATOM 2330 C C . ASN A 1 302 ? -19.717 6.170 8.978 1.00 97.19 302 ASN A C 1
ATOM 2332 O O . ASN A 1 302 ? -18.984 5.799 8.065 1.00 97.19 302 ASN A O 1
ATOM 2336 N N . THR A 1 303 ? -20.144 5.327 9.927 1.00 98.44 303 THR A N 1
ATOM 2337 C CA . THR A 1 303 ? -19.764 3.903 9.923 1.00 98.44 303 THR A CA 1
ATOM 2338 C C . THR A 1 303 ? -20.312 3.203 8.681 1.00 98.44 303 THR A C 1
ATOM 2340 O O . THR A 1 303 ? -19.606 2.406 8.076 1.00 98.44 303 THR A O 1
ATOM 2343 N N . THR A 1 304 ? -21.533 3.538 8.248 1.00 98.25 304 THR A N 1
ATOM 2344 C CA . THR A 1 304 ? -22.107 3.032 6.990 1.00 98.25 304 THR A CA 1
ATOM 2345 C C . THR A 1 304 ? -21.253 3.418 5.784 1.00 98.25 304 THR A C 1
ATOM 2347 O O . THR A 1 304 ? -20.897 2.537 5.008 1.00 98.25 304 THR A O 1
ATOM 2350 N N . ALA A 1 305 ? -20.873 4.693 5.654 1.00 98.31 305 ALA A N 1
ATOM 2351 C CA . ALA A 1 305 ? -20.029 5.151 4.550 1.00 98.31 305 ALA A CA 1
ATOM 2352 C C . ALA A 1 305 ? -18.650 4.466 4.547 1.00 98.31 305 ALA A C 1
ATOM 2354 O O . ALA A 1 305 ? -18.156 4.072 3.494 1.00 98.31 305 ALA A O 1
ATOM 2355 N N . ILE A 1 306 ? -18.051 4.273 5.726 1.00 98.69 306 ILE A N 1
ATOM 2356 C CA . ILE A 1 306 ? -16.785 3.545 5.874 1.00 98.69 306 ILE A CA 1
ATOM 2357 C C . ILE A 1 306 ? -16.940 2.088 5.423 1.00 98.69 306 ILE A C 1
ATOM 2359 O O . ILE A 1 306 ? -16.113 1.608 4.654 1.00 98.69 306 ILE A O 1
ATOM 2363 N N . LEU A 1 307 ? -17.992 1.388 5.861 1.00 98.75 307 LEU A N 1
ATOM 2364 C CA . LEU A 1 307 ? -18.256 0.006 5.445 1.00 98.75 307 LEU A CA 1
ATOM 2365 C C . LEU A 1 307 ? -18.449 -0.103 3.927 1.00 98.75 307 LEU A C 1
ATOM 2367 O O . LEU A 1 307 ? -17.886 -1.002 3.310 1.00 98.75 307 LEU A O 1
ATOM 2371 N N . ASP A 1 308 ? -19.171 0.839 3.314 1.00 98.50 308 ASP A N 1
ATOM 2372 C CA . ASP A 1 308 ? -19.392 0.854 1.865 1.00 98.50 308 ASP A CA 1
ATOM 2373 C C . ASP A 1 308 ? -18.063 0.974 1.091 1.00 98.50 308 ASP A C 1
ATOM 2375 O O . ASP A 1 308 ? -17.813 0.178 0.184 1.00 98.50 308 ASP A O 1
ATOM 2379 N N . ILE A 1 309 ? -17.174 1.886 1.509 1.00 98.38 309 ILE A N 1
ATOM 2380 C CA . ILE A 1 309 ? -15.831 2.049 0.923 1.00 98.38 309 ILE A CA 1
ATOM 2381 C C . ILE A 1 309 ? -14.992 0.781 1.118 1.00 98.38 309 ILE A C 1
ATOM 2383 O O . ILE A 1 309 ? -14.376 0.279 0.178 1.00 98.38 309 ILE A O 1
ATOM 2387 N N . LEU A 1 310 ? -14.959 0.232 2.336 1.00 98.44 310 LEU A N 1
ATOM 2388 C CA . LEU A 1 310 ? -14.174 -0.968 2.632 1.00 98.44 310 LEU A CA 1
ATOM 2389 C C . LEU A 1 310 ? -14.652 -2.170 1.811 1.00 98.44 310 LEU A C 1
ATOM 2391 O O . LEU A 1 310 ? -13.828 -2.934 1.309 1.00 98.44 310 LEU A O 1
ATOM 2395 N N . LYS A 1 311 ? -15.965 -2.316 1.627 1.00 98.06 311 LYS A N 1
ATOM 2396 C CA . LYS A 1 311 ? -16.561 -3.360 0.796 1.00 98.06 311 LYS A CA 1
ATOM 2397 C C . LYS A 1 311 ? -16.198 -3.198 -0.676 1.00 98.06 311 LYS A C 1
ATOM 2399 O O . LYS A 1 311 ? -15.824 -4.186 -1.304 1.00 98.06 311 LYS A O 1
ATOM 2404 N N . GLU A 1 312 ? -16.277 -1.982 -1.216 1.00 96.44 312 GLU A N 1
ATOM 2405 C CA . GLU A 1 312 ? -15.882 -1.685 -2.600 1.00 96.44 312 GLU A CA 1
ATOM 2406 C C . GLU A 1 312 ? -14.402 -1.999 -2.849 1.00 96.44 312 GLU A C 1
ATOM 2408 O O . GLU A 1 312 ? -14.049 -2.561 -3.884 1.00 96.44 312 GLU A O 1
ATOM 2413 N N . ARG A 1 313 ? -13.541 -1.731 -1.862 1.00 94.00 313 ARG A N 1
ATOM 2414 C CA . ARG A 1 313 ? -12.102 -2.022 -1.927 1.00 94.00 313 ARG A CA 1
ATOM 2415 C C . ARG A 1 313 ? -11.731 -3.449 -1.492 1.00 94.00 313 ARG A C 1
ATOM 2417 O O . ARG A 1 313 ? -10.553 -3.796 -1.524 1.00 94.00 313 ARG A O 1
ATOM 2424 N N . ASN A 1 314 ? -12.700 -4.281 -1.093 1.00 95.56 314 ASN A N 1
ATOM 2425 C CA . ASN A 1 314 ? -12.489 -5.632 -0.548 1.00 95.56 314 ASN A CA 1
ATOM 2426 C C . ASN A 1 314 ? -11.512 -5.667 0.654 1.00 95.56 314 ASN A C 1
ATOM 2428 O O . ASN A 1 314 ? -10.687 -6.572 0.797 1.00 95.56 314 ASN A O 1
ATOM 2432 N N . ILE A 1 315 ? -11.603 -4.668 1.535 1.00 97.62 315 ILE A N 1
ATOM 2433 C CA . ILE A 1 315 ? -10.749 -4.511 2.715 1.00 97.62 315 ILE A CA 1
ATOM 2434 C C . ILE A 1 315 ? -11.513 -4.906 3.974 1.00 97.62 315 ILE A C 1
ATOM 2436 O O . ILE A 1 315 ? -12.630 -4.460 4.222 1.00 97.62 315 ILE A O 1
ATOM 2440 N N . ARG A 1 316 ? -10.865 -5.696 4.832 1.00 98.25 316 ARG A N 1
ATOM 2441 C CA . ARG A 1 316 ? -11.356 -5.989 6.185 1.00 98.25 316 ARG A CA 1
ATOM 2442 C C . ARG A 1 316 ? -10.647 -5.090 7.192 1.00 98.25 316 ARG A C 1
ATOM 2444 O O . ARG A 1 316 ? -9.452 -4.833 7.078 1.00 98.25 316 ARG A O 1
ATOM 2451 N N . ALA A 1 317 ? -11.387 -4.646 8.200 1.00 98.69 317 ALA A N 1
ATOM 2452 C CA . ALA A 1 317 ? -10.948 -3.667 9.193 1.00 98.69 317 ALA A CA 1
ATOM 2453 C C . ALA A 1 317 ? -11.395 -4.101 10.594 1.00 98.69 317 ALA A C 1
ATOM 2455 O O . ALA A 1 317 ? -12.037 -5.141 10.747 1.00 98.69 317 ALA A O 1
ATOM 2456 N N . THR A 1 318 ? -11.036 -3.330 11.619 1.00 98.88 318 THR A N 1
ATOM 2457 C CA . THR A 1 318 ? -11.444 -3.598 13.007 1.00 98.88 318 THR A CA 1
ATOM 2458 C C . THR A 1 318 ? -12.223 -2.427 13.581 1.00 98.88 318 THR A C 1
ATOM 2460 O O . THR A 1 318 ? -11.764 -1.295 13.492 1.00 98.88 318 THR A O 1
ATOM 2463 N N . PHE A 1 319 ? -13.354 -2.699 14.223 1.00 98.88 319 PHE A N 1
ATOM 2464 C CA . PHE A 1 319 ? -14.195 -1.681 14.847 1.00 98.88 319 PHE A CA 1
ATOM 2465 C C . PHE A 1 319 ? -14.262 -1.921 16.353 1.00 98.88 319 PHE A C 1
ATOM 2467 O O . PHE A 1 319 ? -14.769 -2.953 16.795 1.00 98.88 319 PHE A O 1
ATOM 2474 N N . PHE A 1 320 ? -13.749 -0.981 17.143 1.00 98.81 320 PHE A N 1
ATOM 2475 C CA . PHE A 1 320 ? -13.894 -0.961 18.593 1.00 98.81 320 PHE A CA 1
ATOM 2476 C C . PHE A 1 320 ? -15.130 -0.141 18.949 1.00 98.81 320 PHE A C 1
ATOM 2478 O O . PHE A 1 320 ? -15.099 1.086 19.003 1.00 98.81 320 PHE A O 1
ATOM 2485 N N . VAL A 1 321 ? -16.242 -0.839 19.167 1.00 98.81 321 VAL A N 1
ATOM 2486 C CA . VAL A 1 321 ? -17.563 -0.216 19.266 1.00 98.81 321 VAL A CA 1
ATOM 2487 C C . VAL A 1 321 ? -17.927 0.187 20.691 1.00 98.81 321 VAL A C 1
ATOM 2489 O O . VAL A 1 321 ? -17.490 -0.421 21.675 1.00 98.81 321 VAL A O 1
ATOM 2492 N N . VAL A 1 322 ? -18.793 1.192 20.797 1.00 98.75 322 VAL A N 1
ATOM 2493 C CA . VAL A 1 322 ? -19.422 1.616 22.046 1.00 98.75 322 VAL A CA 1
ATOM 2494 C C . VAL A 1 322 ? -20.773 0.919 22.214 1.00 98.75 322 VAL A C 1
ATOM 2496 O O . VAL A 1 322 ? -21.647 1.019 21.352 1.00 98.75 322 VAL A O 1
ATOM 2499 N N . GLY A 1 323 ? -20.989 0.245 23.345 1.00 98.38 323 GLY A N 1
ATOM 2500 C CA . GLY A 1 323 ? -22.199 -0.546 23.615 1.00 98.38 323 GLY A CA 1
ATOM 2501 C C . GLY A 1 323 ? -23.508 0.248 23.493 1.00 98.38 323 GLY A C 1
ATOM 2502 O O . GLY A 1 323 ? -24.480 -0.229 22.904 1.00 98.38 323 GLY A O 1
ATOM 2503 N N . GLU A 1 324 ? -23.545 1.499 23.967 1.00 98.44 324 GLU A N 1
ATOM 2504 C CA . GLU A 1 324 ? -24.694 2.391 23.749 1.00 98.44 324 GLU A CA 1
ATOM 2505 C C . GLU A 1 324 ? -24.982 2.649 22.263 1.00 98.44 324 GLU A C 1
ATOM 2507 O O . GLU A 1 324 ? -26.145 2.777 21.880 1.00 98.44 324 GLU A O 1
ATOM 2512 N N . ASN A 1 325 ? -23.948 2.728 21.426 1.00 98.50 325 ASN A N 1
ATOM 2513 C CA . ASN A 1 325 ? -24.081 2.988 19.996 1.00 98.50 325 ASN A CA 1
ATOM 2514 C C . ASN A 1 325 ? -24.497 1.727 19.230 1.00 98.50 325 ASN A C 1
ATOM 2516 O O . ASN A 1 325 ? -25.361 1.809 18.362 1.00 98.50 325 ASN A O 1
ATOM 2520 N N . VAL A 1 326 ? -24.020 0.549 19.643 1.00 98.69 326 VAL A N 1
ATOM 2521 C CA . VAL A 1 326 ? -24.500 -0.751 19.140 1.00 98.69 326 VAL A CA 1
ATOM 2522 C C . VAL A 1 326 ? -26.010 -0.897 19.338 1.00 98.69 326 VAL A C 1
ATOM 2524 O O . VAL A 1 326 ? -26.721 -1.291 18.417 1.00 98.69 326 VAL A O 1
ATOM 2527 N N . ARG A 1 327 ? -26.535 -0.513 20.511 1.00 98.44 327 ARG A N 1
ATOM 2528 C CA . ARG A 1 327 ? -27.987 -0.552 20.774 1.00 98.44 327 ARG A CA 1
ATOM 2529 C C . ARG A 1 327 ? -28.776 0.475 19.959 1.00 98.44 327 ARG A C 1
ATOM 2531 O O . ARG A 1 327 ? -29.926 0.211 19.617 1.00 98.44 327 ARG A O 1
ATOM 2538 N N . LYS A 1 328 ? -28.193 1.645 19.674 1.00 98.31 328 LYS A N 1
ATOM 2539 C CA . LYS A 1 328 ? -28.829 2.692 18.851 1.00 98.31 328 LYS A CA 1
ATOM 2540 C C . LYS A 1 328 ? -28.848 2.325 17.367 1.00 98.31 328 LYS A C 1
ATOM 2542 O O . LYS A 1 328 ? -29.829 2.629 16.695 1.00 98.31 328 LYS A O 1
ATOM 2547 N N . HIS A 1 329 ? -27.799 1.663 16.880 1.00 98.44 329 HIS A N 1
ATOM 2548 C CA . HIS A 1 329 ? -27.594 1.341 15.466 1.00 98.44 329 HIS A CA 1
ATOM 2549 C C . HIS A 1 329 ? -27.327 -0.163 15.258 1.00 98.44 329 HIS A C 1
ATOM 2551 O O . HIS A 1 329 ? -26.267 -0.548 14.757 1.00 98.44 329 HIS A O 1
ATOM 2557 N N . PRO A 1 330 ? -28.283 -1.040 15.624 1.00 98.56 330 PRO A N 1
ATOM 2558 C CA . PRO A 1 330 ? -28.064 -2.484 15.619 1.00 98.56 330 PRO A CA 1
ATOM 2559 C C . PRO A 1 330 ? -27.851 -3.061 14.215 1.00 98.56 330 PRO A C 1
ATOM 2561 O O . PRO A 1 330 ? -27.135 -4.046 14.061 1.00 98.56 330 PRO A O 1
ATOM 2564 N N . ASP A 1 331 ? -28.446 -2.449 13.187 1.00 98.56 331 ASP A N 1
ATOM 2565 C CA . ASP A 1 331 ? -28.253 -2.866 11.795 1.00 98.56 331 ASP A CA 1
ATOM 2566 C C . ASP A 1 331 ? -26.814 -2.620 11.327 1.00 98.56 331 ASP A C 1
ATOM 2568 O O . ASP A 1 331 ? -26.211 -3.489 10.706 1.00 98.56 331 ASP A O 1
ATOM 2572 N N . VAL A 1 332 ? -26.223 -1.480 11.696 1.00 98.69 332 VAL A N 1
ATOM 2573 C CA . VAL A 1 332 ? -24.831 -1.154 11.353 1.00 98.69 332 VAL A CA 1
ATOM 2574 C C . VAL A 1 332 ? -23.860 -2.077 12.096 1.00 98.69 332 VAL A C 1
ATOM 2576 O O . VAL A 1 332 ? -22.916 -2.583 11.498 1.00 98.69 332 VAL A O 1
ATOM 2579 N N . ALA A 1 333 ? -24.122 -2.381 13.374 1.00 98.75 333 ALA A N 1
ATOM 2580 C CA . ALA A 1 333 ? -23.323 -3.351 14.128 1.00 98.75 333 ALA A CA 1
ATOM 2581 C C . ALA A 1 333 ? -23.345 -4.756 13.498 1.00 98.75 333 ALA A C 1
ATOM 2583 O O . ALA A 1 333 ? -22.313 -5.422 13.447 1.00 98.75 333 ALA A O 1
ATOM 2584 N N . ARG A 1 334 ? -24.505 -5.207 12.996 1.00 98.75 334 ARG A N 1
ATOM 2585 C CA . ARG A 1 334 ? -24.604 -6.471 12.250 1.00 98.75 334 ARG A CA 1
ATOM 2586 C C . ARG A 1 334 ? -23.803 -6.431 10.957 1.00 98.75 334 ARG A C 1
ATOM 2588 O O . ARG A 1 334 ? -23.054 -7.370 10.708 1.00 98.75 334 ARG A O 1
ATOM 2595 N N . ARG A 1 335 ? -23.884 -5.335 10.194 1.00 98.62 335 ARG A N 1
ATOM 2596 C CA . ARG A 1 335 ? -23.102 -5.162 8.960 1.00 98.62 335 ARG A CA 1
ATOM 2597 C C . ARG A 1 335 ? -21.599 -5.309 9.184 1.00 98.62 335 ARG A C 1
ATOM 2599 O O . ARG A 1 335 ? -20.961 -6.006 8.407 1.00 98.62 335 ARG A O 1
ATOM 2606 N N . ILE A 1 336 ? -21.050 -4.735 10.262 1.00 98.81 336 ILE A N 1
ATOM 2607 C CA . ILE A 1 336 ? -19.625 -4.899 10.619 1.00 98.81 336 ILE A CA 1
ATOM 2608 C C . ILE A 1 336 ? -19.237 -6.389 10.619 1.00 98.81 336 ILE A C 1
ATOM 2610 O O . ILE A 1 336 ? -18.235 -6.776 10.023 1.00 98.81 336 ILE A O 1
ATOM 2614 N N . VAL A 1 337 ? -20.045 -7.238 11.254 1.00 98.44 337 VAL A N 1
ATOM 2615 C CA . VAL A 1 337 ? -19.772 -8.679 11.358 1.00 98.44 337 VAL A CA 1
ATOM 2616 C C . VAL A 1 337 ? -20.060 -9.411 10.046 1.00 98.44 337 VAL A C 1
ATOM 2618 O O . VAL A 1 337 ? -19.246 -10.217 9.601 1.00 98.44 337 VAL A O 1
ATOM 2621 N N . GLU A 1 338 ? -21.206 -9.140 9.420 1.00 98.50 338 GLU A N 1
ATOM 2622 C CA . GLU A 1 338 ? -21.661 -9.812 8.195 1.00 98.50 338 GLU A CA 1
ATOM 2623 C C . GLU A 1 338 ? -20.733 -9.552 6.998 1.00 98.50 338 GLU A C 1
ATOM 2625 O O . GLU A 1 338 ? -20.550 -10.432 6.158 1.00 98.50 338 GLU A O 1
ATOM 2630 N N . GLU A 1 339 ? -20.105 -8.376 6.939 1.00 98.44 339 GLU A N 1
ATOM 2631 C CA . GLU A 1 339 ? -19.130 -8.002 5.906 1.00 98.44 339 GLU A CA 1
ATOM 2632 C C . GLU A 1 339 ? -17.704 -8.516 6.224 1.00 98.44 339 GLU A C 1
ATOM 2634 O O . GLU A 1 339 ? -16.779 -8.372 5.425 1.00 98.44 339 GLU A O 1
ATOM 2639 N N . GLY A 1 340 ? -17.527 -9.215 7.354 1.00 98.00 340 GLY A N 1
ATOM 2640 C CA . GLY A 1 340 ? -16.296 -9.924 7.706 1.00 98.00 340 GLY A CA 1
ATOM 2641 C C . GLY A 1 340 ? -15.232 -9.066 8.393 1.00 98.00 340 GLY A C 1
ATOM 2642 O O . GLY A 1 340 ? -14.057 -9.443 8.389 1.00 98.00 340 GLY A O 1
ATOM 2643 N N . HIS A 1 341 ? -15.614 -7.925 8.969 1.00 98.81 341 HIS A N 1
ATOM 2644 C CA . HIS A 1 341 ? -14.730 -7.113 9.803 1.00 98.81 341 HIS A CA 1
ATOM 2645 C C . HIS A 1 341 ? -14.637 -7.694 11.220 1.00 98.81 341 HIS A C 1
ATOM 2647 O O . HIS A 1 341 ? -15.541 -8.379 11.704 1.00 98.81 341 HIS A O 1
ATOM 2653 N N . THR A 1 342 ? -13.549 -7.385 11.922 1.00 98.75 342 THR A N 1
ATOM 2654 C CA . THR A 1 342 ? -13.438 -7.730 13.341 1.00 98.75 342 THR A CA 1
ATOM 2655 C C . THR A 1 342 ? -14.183 -6.698 14.176 1.00 98.75 342 THR A C 1
ATOM 2657 O O . THR A 1 342 ? -13.941 -5.498 14.047 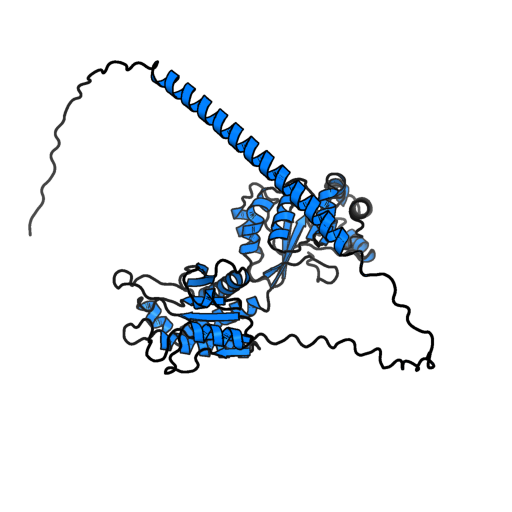1.00 98.75 342 THR A O 1
ATOM 2660 N N . ILE A 1 343 ? -15.041 -7.161 15.083 1.00 98.62 343 ILE A N 1
ATOM 2661 C CA . ILE A 1 343 ? -15.692 -6.319 16.087 1.00 98.62 343 ILE A CA 1
ATOM 2662 C C . ILE A 1 343 ? -15.045 -6.543 17.460 1.00 98.62 343 ILE A C 1
ATOM 2664 O O . ILE A 1 343 ? -14.869 -7.674 17.918 1.00 98.62 343 ILE A O 1
ATOM 2668 N N . GLY A 1 344 ? -14.653 -5.451 18.105 1.00 98.56 344 GLY A N 1
ATOM 2669 C CA . GLY A 1 344 ? -14.133 -5.408 19.467 1.00 98.56 344 GLY A CA 1
ATOM 2670 C C . GLY A 1 344 ? -14.874 -4.361 20.290 1.00 98.56 344 GLY A C 1
ATOM 2671 O O . GLY A 1 344 ? -15.691 -3.612 19.764 1.00 98.56 344 GLY A O 1
ATOM 2672 N N . VAL A 1 345 ? -14.593 -4.288 21.588 1.00 98.56 345 VAL A N 1
ATOM 2673 C CA . VAL A 1 345 ? -15.253 -3.325 22.489 1.00 98.56 345 VAL A CA 1
ATOM 2674 C C . VAL A 1 345 ? -14.345 -2.139 22.795 1.00 98.56 345 VAL A C 1
ATOM 2676 O O . VAL A 1 345 ? -13.149 -2.304 23.028 1.00 98.56 345 VAL A O 1
ATOM 2679 N N . HIS A 1 346 ? -14.926 -0.943 22.836 1.00 98.19 346 HIS A N 1
ATOM 2680 C CA . HIS A 1 346 ? -14.279 0.258 23.356 1.00 98.19 346 HIS A CA 1
ATOM 2681 C C . HIS A 1 346 ? -14.719 0.539 24.803 1.00 98.19 346 HIS A C 1
ATOM 2683 O O . HIS A 1 346 ? -13.913 0.543 25.730 1.00 98.19 346 HIS A O 1
ATOM 2689 N N . CYS A 1 347 ? -16.026 0.711 25.011 1.00 97.94 347 CYS A N 1
ATOM 2690 C CA . CYS A 1 347 ? -16.700 0.829 26.313 1.00 97.94 347 CYS A CA 1
ATOM 2691 C C . CYS A 1 347 ? -18.221 0.724 26.114 1.00 97.94 347 CYS A C 1
ATOM 2693 O O . CYS A 1 347 ? -18.691 0.626 24.984 1.00 97.94 347 CYS A O 1
ATOM 2695 N N . ASN A 1 348 ? -19.021 0.757 27.175 1.00 97.81 348 ASN A N 1
ATOM 2696 C CA . ASN A 1 348 ? -20.469 0.925 27.071 1.00 97.81 348 ASN A CA 1
ATOM 2697 C C . ASN A 1 348 ? -20.858 2.404 27.129 1.00 97.81 348 ASN A C 1
ATOM 2699 O O . ASN A 1 348 ? -21.586 2.870 26.252 1.00 97.81 348 ASN A O 1
ATOM 2703 N N . ASN A 1 349 ? -20.341 3.143 28.117 1.00 92.19 349 ASN A N 1
ATOM 2704 C CA . ASN A 1 349 ? -20.585 4.569 28.306 1.00 92.19 349 ASN A CA 1
ATOM 2705 C C . ASN A 1 349 ? -19.285 5.384 28.175 1.00 92.19 349 ASN A C 1
ATOM 2707 O O . ASN A 1 349 ? -18.377 5.286 29.001 1.00 92.19 349 ASN A O 1
ATOM 2711 N N . HIS A 1 350 ? -19.229 6.273 27.178 1.00 91.06 350 HIS A N 1
ATOM 2712 C CA . HIS A 1 350 ? -18.037 7.064 26.830 1.00 91.06 350 HIS A CA 1
ATOM 2713 C C . HIS A 1 350 ? -17.733 8.241 27.803 1.00 91.06 350 HIS A C 1
ATOM 2715 O O . HIS A 1 350 ? -17.169 9.271 27.425 1.00 91.06 350 HIS A O 1
ATOM 2721 N N . ASP A 1 351 ? -18.114 8.126 29.083 1.00 95.19 351 ASP A N 1
ATOM 2722 C CA . ASP A 1 351 ? -17.796 9.071 30.165 1.00 95.19 351 ASP A CA 1
ATOM 2723 C C . ASP A 1 351 ? -16.581 8.584 30.967 1.00 95.19 351 ASP A C 1
ATOM 2725 O O . ASP A 1 351 ? -16.685 7.798 31.913 1.00 95.19 351 ASP A O 1
ATOM 2729 N N . TYR A 1 352 ? -15.408 9.121 30.633 1.00 94.25 352 TYR A N 1
ATOM 2730 C CA . TYR A 1 352 ? -14.120 8.638 31.143 1.00 94.25 352 TYR A CA 1
ATOM 2731 C C . TYR A 1 352 ? -14.003 8.749 32.665 1.00 94.25 352 TYR A C 1
ATOM 2733 O O . TYR A 1 352 ? -13.280 7.980 33.297 1.00 94.25 352 TYR A O 1
ATOM 2741 N N . LYS A 1 353 ? -14.704 9.710 33.283 1.00 94.12 353 LYS A N 1
ATOM 2742 C CA . LYS A 1 353 ? -14.664 9.892 34.740 1.00 94.12 353 LYS A CA 1
ATOM 2743 C C . LYS A 1 353 ? -15.425 8.797 35.468 1.00 94.12 353 LYS A C 1
ATOM 2745 O O . LYS A 1 353 ? -15.074 8.485 36.604 1.00 94.12 353 LYS A O 1
ATOM 2750 N N . LYS A 1 354 ? -16.484 8.271 34.853 1.00 94.94 354 LYS A N 1
ATOM 2751 C CA . LYS A 1 354 ? -17.225 7.131 35.389 1.00 94.94 354 LYS A CA 1
ATOM 2752 C C . LYS A 1 354 ? -16.475 5.852 35.075 1.00 94.94 354 LYS A C 1
ATOM 2754 O O . LYS A 1 354 ? -16.122 5.150 36.013 1.00 94.94 354 LYS A O 1
ATOM 2759 N N . LEU A 1 355 ? -16.141 5.642 33.803 1.00 96.00 355 LEU A N 1
ATOM 2760 C CA . LEU A 1 355 ? -15.462 4.449 33.311 1.00 96.00 355 LEU A CA 1
ATOM 2761 C C . LEU A 1 355 ? -14.211 4.104 34.132 1.00 96.00 355 LEU A C 1
ATOM 2763 O O . LEU A 1 355 ? -14.073 2.992 34.630 1.00 96.00 355 LEU A O 1
ATOM 2767 N N . TYR A 1 356 ? -13.324 5.081 34.344 1.00 97.38 356 TYR A N 1
ATOM 2768 C CA . TYR A 1 356 ? -12.048 4.871 35.038 1.00 97.38 356 TYR A CA 1
ATOM 2769 C C . TYR A 1 356 ? -12.086 5.172 36.541 1.00 97.38 356 TYR A C 1
ATOM 2771 O O . TYR A 1 356 ? -11.041 5.341 37.172 1.00 97.38 356 TYR A O 1
ATOM 2779 N N . LYS A 1 357 ? -13.278 5.246 37.146 1.00 97.25 357 LYS A N 1
ATOM 2780 C CA . LYS A 1 357 ? -13.428 5.524 38.582 1.00 97.25 357 LYS A CA 1
ATOM 2781 C C . LYS A 1 357 ? -12.811 4.430 39.463 1.00 97.25 357 LYS A C 1
ATOM 2783 O O . LYS A 1 357 ? -12.271 4.737 40.526 1.00 97.25 357 LYS A O 1
ATOM 2788 N N . SER A 1 358 ? -12.928 3.171 39.052 1.00 97.88 358 SER A N 1
ATOM 2789 C CA . SER A 1 358 ? -12.360 1.992 39.714 1.00 97.88 358 SER A CA 1
ATOM 2790 C C . SER A 1 358 ? -12.220 0.849 38.708 1.00 97.88 358 SER A C 1
ATOM 2792 O O . SER A 1 358 ? -12.810 0.901 37.631 1.00 97.88 358 SER A O 1
ATOM 2794 N N . VAL A 1 359 ? -11.476 -0.197 39.074 1.00 97.88 359 VAL A N 1
ATOM 2795 C CA . VAL A 1 359 ? -11.383 -1.431 38.275 1.00 97.88 359 VAL A CA 1
ATOM 2796 C C . VAL A 1 359 ? -12.769 -2.046 38.063 1.00 97.88 359 VAL A C 1
ATOM 2798 O O . VAL A 1 359 ? -13.131 -2.336 36.930 1.00 97.88 359 VAL A O 1
ATOM 2801 N N . ASP A 1 360 ? -13.577 -2.154 39.124 1.00 98.19 360 ASP A N 1
ATOM 2802 C CA . ASP A 1 360 ? -14.944 -2.690 39.034 1.00 98.19 360 ASP A CA 1
ATOM 2803 C C . ASP A 1 360 ? -15.819 -1.879 38.073 1.00 98.19 360 ASP A C 1
ATOM 2805 O O . ASP A 1 360 ? -16.519 -2.457 37.252 1.00 98.19 360 ASP A O 1
ATOM 2809 N N . SER A 1 361 ? -15.717 -0.543 38.108 1.00 97.75 361 SER A N 1
ATOM 2810 C CA . SER A 1 361 ? -16.487 0.320 37.207 1.00 97.75 361 SER A CA 1
ATOM 2811 C C . SER A 1 361 ? -16.132 0.086 35.741 1.00 97.75 361 SER A C 1
ATOM 2813 O O . SER A 1 361 ? -17.011 0.182 34.891 1.00 97.75 361 SER A O 1
ATOM 2815 N N . TYR A 1 362 ? -14.863 -0.205 35.447 1.00 98.38 362 TYR A N 1
ATOM 2816 C CA . TYR A 1 362 ? -14.433 -0.544 34.096 1.00 98.38 362 TYR A CA 1
ATOM 2817 C C . TYR A 1 362 ? -14.955 -1.922 33.681 1.00 98.38 362 TYR A C 1
ATOM 2819 O O . TYR A 1 362 ? -15.465 -2.072 32.580 1.00 98.38 362 TYR A O 1
ATOM 2827 N N . LEU A 1 363 ? -14.853 -2.927 34.558 1.00 98.31 363 LEU A N 1
ATOM 2828 C CA . LEU A 1 363 ? -15.299 -4.292 34.260 1.00 98.31 363 LEU A CA 1
ATOM 2829 C C . LEU A 1 363 ? -16.819 -4.386 34.067 1.00 98.31 363 LEU A C 1
ATOM 2831 O O . LEU A 1 363 ? -17.267 -5.125 33.195 1.00 98.31 363 LEU A O 1
ATOM 2835 N N . GLU A 1 364 ? -17.599 -3.653 34.867 1.00 98.38 364 GLU A N 1
ATOM 2836 C CA . GLU A 1 364 ? -19.058 -3.571 34.733 1.00 98.38 364 GLU A CA 1
ATOM 2837 C C . GLU A 1 364 ? -19.457 -2.918 33.404 1.00 98.38 364 GLU A C 1
ATOM 2839 O O . GLU A 1 364 ? -20.244 -3.493 32.654 1.00 98.38 364 GLU A O 1
ATOM 2844 N N . ASP A 1 365 ? -18.865 -1.764 33.080 1.00 98.56 365 ASP A N 1
ATOM 2845 C CA . ASP A 1 365 ? -19.106 -1.063 31.815 1.00 98.56 365 ASP A CA 1
ATOM 2846 C C . ASP A 1 365 ? -18.696 -1.920 30.605 1.00 98.56 365 ASP A C 1
ATOM 2848 O O . ASP A 1 365 ? -19.456 -2.076 29.650 1.00 98.56 365 ASP A O 1
ATOM 2852 N N . PHE A 1 366 ? -17.529 -2.561 30.676 1.00 98.50 366 PHE A N 1
ATOM 2853 C CA . PHE A 1 366 ? -17.031 -3.435 29.622 1.00 98.50 366 PHE A CA 1
ATOM 2854 C C . PHE A 1 366 ? -17.947 -4.641 29.377 1.00 98.50 366 PHE A C 1
ATOM 2856 O O . PHE A 1 366 ? -18.233 -4.978 28.226 1.00 98.50 366 PHE A O 1
ATOM 2863 N N . GLN A 1 367 ? -18.425 -5.290 30.445 1.00 98.50 367 GLN A N 1
ATOM 2864 C CA . GLN A 1 367 ? -19.342 -6.422 30.320 1.00 98.50 367 GLN A CA 1
ATOM 2865 C C . GLN A 1 367 ? -20.666 -5.987 29.686 1.00 98.50 367 GLN A C 1
ATOM 2867 O O . GLN A 1 367 ? -21.159 -6.668 28.793 1.00 98.50 367 GLN A O 1
ATOM 2872 N N . GLU A 1 368 ? -21.197 -4.825 30.071 1.00 98.56 368 GLU A N 1
ATOM 2873 C CA . GLU A 1 368 ? -22.428 -4.293 29.486 1.00 98.56 368 GLU A CA 1
ATOM 2874 C C . GLU A 1 368 ? -22.284 -4.012 27.975 1.00 98.56 368 GLU A C 1
ATOM 2876 O O . GLU A 1 368 ? -23.238 -4.200 27.214 1.00 98.56 368 GLU A O 1
ATOM 2881 N N . ALA A 1 369 ? -21.096 -3.604 27.516 1.00 98.69 369 ALA A N 1
ATOM 2882 C CA . ALA A 1 369 ? -20.805 -3.466 26.089 1.00 98.69 369 ALA A CA 1
ATOM 2883 C C . ALA A 1 369 ? -20.691 -4.821 25.377 1.00 98.69 369 ALA A C 1
ATOM 2885 O O . ALA A 1 369 ? -21.221 -4.970 24.277 1.00 98.69 369 ALA A O 1
ATOM 2886 N N . CYS A 1 370 ? -20.041 -5.811 25.999 1.00 98.69 370 CYS A N 1
ATOM 2887 C CA . CYS A 1 370 ? -19.963 -7.171 25.456 1.00 98.69 370 CYS A CA 1
ATOM 2888 C C . CYS A 1 370 ? -21.354 -7.779 25.276 1.00 98.69 370 CYS A C 1
ATOM 2890 O O . CYS A 1 370 ? -21.641 -8.342 24.222 1.00 98.69 370 CYS A O 1
ATOM 2892 N N . ASP A 1 371 ? -22.221 -7.614 26.276 1.00 98.69 371 ASP A N 1
ATOM 2893 C CA . ASP A 1 371 ? -23.598 -8.096 26.235 1.00 98.69 371 ASP A CA 1
ATOM 2894 C C . ASP A 1 371 ? -24.363 -7.426 25.085 1.00 98.69 371 ASP A C 1
ATOM 2896 O O . ASP A 1 371 ? -25.009 -8.111 24.298 1.00 98.69 371 ASP A O 1
ATOM 2900 N N . ALA A 1 372 ? -24.214 -6.106 24.903 1.00 98.75 372 ALA A N 1
ATOM 2901 C CA . ALA A 1 372 ? -24.828 -5.387 23.784 1.00 98.75 372 ALA A CA 1
ATOM 2902 C C . ALA A 1 372 ? -24.383 -5.925 22.415 1.00 98.75 372 ALA A C 1
ATOM 2904 O O . ALA A 1 372 ? -25.212 -6.121 21.526 1.00 98.75 372 ALA A O 1
ATOM 2905 N N . VAL A 1 373 ? -23.078 -6.162 22.238 1.00 98.81 373 VAL A N 1
ATOM 2906 C CA . VAL A 1 373 ? -22.533 -6.717 20.991 1.00 98.81 373 VAL A CA 1
ATOM 2907 C C . VAL A 1 373 ? -23.062 -8.128 20.760 1.00 98.81 373 VAL A C 1
ATOM 2909 O O . VAL A 1 373 ? -23.550 -8.417 19.666 1.00 98.81 373 VAL A O 1
ATOM 2912 N N . TYR A 1 374 ? -23.027 -8.987 21.778 1.00 98.81 374 TYR A N 1
ATOM 2913 C CA . TYR A 1 374 ? -23.491 -10.366 21.673 1.00 98.81 374 TYR A CA 1
ATOM 2914 C C . TYR A 1 374 ? -24.992 -10.449 21.367 1.00 98.81 374 TYR A C 1
ATOM 2916 O O . TYR A 1 374 ? -25.396 -11.183 20.470 1.00 98.81 374 TYR A O 1
ATOM 2924 N N . GLU A 1 375 ? -25.824 -9.657 22.043 1.00 98.69 375 GLU A N 1
ATOM 2925 C CA . GLU A 1 375 ? -27.274 -9.620 21.818 1.00 98.69 375 GLU A CA 1
ATOM 2926 C C . GLU A 1 375 ? -27.644 -9.167 20.398 1.00 98.69 375 GLU A C 1
ATOM 2928 O O . GLU A 1 375 ? -28.607 -9.672 19.818 1.00 98.69 375 GLU A O 1
ATOM 2933 N N . VAL A 1 376 ? -26.896 -8.216 19.829 1.00 98.75 376 VAL A N 1
ATOM 2934 C CA . VAL A 1 376 ? -27.197 -7.633 18.512 1.00 98.75 376 VAL A CA 1
ATOM 2935 C C . VAL A 1 376 ? -26.607 -8.438 17.355 1.00 98.75 376 VAL A C 1
ATOM 2937 O O . VAL A 1 376 ? -27.242 -8.532 16.300 1.00 98.75 376 VAL A O 1
ATOM 2940 N N . THR A 1 377 ? -25.401 -8.980 17.535 1.00 98.44 377 THR A N 1
ATOM 2941 C CA . THR A 1 377 ? -24.589 -9.569 16.453 1.00 98.44 377 THR A CA 1
ATOM 2942 C C . THR A 1 377 ? -24.347 -11.070 16.609 1.00 98.44 377 THR A C 1
ATOM 2944 O O . THR A 1 377 ? -23.959 -11.728 15.650 1.00 98.44 377 THR A O 1
ATOM 2947 N N . GLY A 1 378 ? -24.550 -11.627 17.807 1.00 98.38 378 GLY A N 1
ATOM 2948 C CA . GLY A 1 378 ? -24.211 -13.013 18.137 1.00 98.38 378 GLY A CA 1
ATOM 2949 C C . GLY A 1 378 ? -22.714 -13.278 18.338 1.00 98.38 378 GLY A C 1
ATOM 2950 O O . GLY A 1 378 ? -22.338 -14.420 18.602 1.00 98.38 378 GLY A O 1
ATOM 2951 N N . VAL A 1 379 ? -21.854 -12.259 18.223 1.00 98.06 379 VAL A N 1
ATOM 2952 C CA . VAL A 1 379 ? -20.398 -12.409 18.341 1.00 98.06 379 VAL A CA 1
ATOM 2953 C C . VAL A 1 379 ? -19.945 -12.262 19.788 1.00 98.06 379 VAL A C 1
ATOM 2955 O O . VAL A 1 379 ? -20.243 -11.272 20.455 1.00 98.06 379 VAL A O 1
ATOM 2958 N N . GLU A 1 380 ? -19.168 -13.235 20.263 1.00 97.62 380 GLU A N 1
ATOM 2959 C CA . GLU A 1 380 ? -18.412 -13.110 21.508 1.00 97.62 380 GLU A CA 1
ATOM 2960 C C . GLU A 1 380 ? -17.085 -12.395 21.226 1.00 97.62 380 GLU A C 1
ATOM 2962 O O . GLU A 1 380 ? -16.185 -12.935 20.579 1.00 97.62 380 GLU A O 1
ATOM 2967 N N . VAL A 1 381 ? -16.961 -11.161 21.707 1.00 96.75 381 VAL A N 1
ATOM 2968 C CA . VAL A 1 381 ? -15.766 -10.340 21.492 1.00 96.75 381 VAL A CA 1
ATOM 2969 C C . VAL A 1 381 ? -14.574 -10.852 22.303 1.00 96.75 381 VAL A C 1
ATOM 2971 O O . VAL A 1 381 ? -14.706 -11.252 23.458 1.00 96.75 381 VAL A O 1
ATOM 2974 N N . LYS A 1 382 ? -13.379 -10.799 21.707 1.00 97.25 382 LYS A N 1
ATOM 2975 C CA . LYS A 1 382 ? -12.098 -11.052 22.400 1.00 97.25 382 LYS A CA 1
ATOM 2976 C C . LYS A 1 382 ? -11.187 -9.833 22.435 1.00 97.25 382 LYS A C 1
ATOM 2978 O O . LYS A 1 382 ? -10.310 -9.748 23.295 1.00 97.25 382 LYS A O 1
ATOM 2983 N N . LEU A 1 383 ? -11.389 -8.907 21.500 1.00 98.62 383 LEU A N 1
ATOM 2984 C CA . LEU A 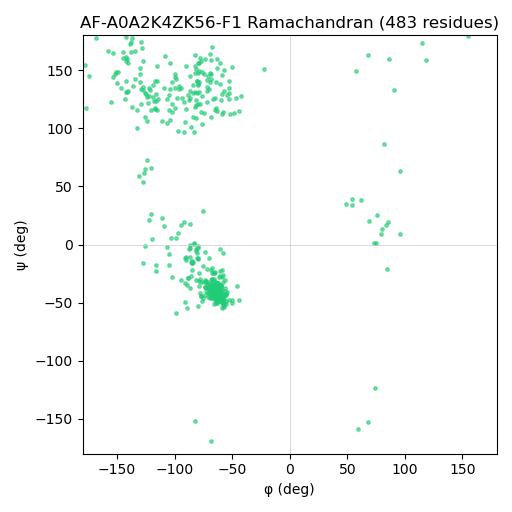1 383 ? -10.542 -7.738 21.333 1.00 98.62 383 LEU A CA 1
ATOM 2985 C C . LEU A 1 383 ? -11.180 -6.512 21.974 1.00 98.62 383 LEU A C 1
ATOM 2987 O O . LEU A 1 383 ? -12.398 -6.327 21.908 1.00 98.62 383 LEU A O 1
ATOM 2991 N N . PHE A 1 384 ? -10.347 -5.650 22.543 1.00 98.62 384 PHE A N 1
ATOM 2992 C CA . PHE A 1 384 ? -10.787 -4.344 23.005 1.00 98.62 384 PHE A CA 1
ATOM 2993 C C . PHE A 1 384 ? -9.738 -3.252 22.828 1.00 98.62 384 PHE A C 1
ATOM 2995 O O . PHE A 1 384 ? -8.559 -3.521 22.602 1.00 98.62 384 PHE A O 1
ATOM 3002 N N . ARG A 1 385 ? -10.171 -2.001 22.951 1.00 98.50 385 ARG A N 1
ATOM 3003 C CA . ARG A 1 385 ? -9.285 -0.842 23.024 1.00 98.50 385 ARG A CA 1
ATOM 3004 C C . ARG A 1 385 ? -9.768 0.095 24.114 1.00 98.50 385 ARG A C 1
ATOM 3006 O O . ARG A 1 385 ? -10.957 0.351 24.240 1.00 98.50 385 ARG A O 1
ATOM 3013 N N . PHE A 1 386 ? -8.836 0.600 24.912 1.00 97.94 386 PHE A N 1
ATOM 3014 C CA . PHE A 1 386 ? -9.145 1.528 25.992 1.00 97.94 386 PHE A CA 1
ATOM 3015 C C . PHE A 1 386 ? -9.571 2.899 25.448 1.00 97.94 386 PHE A C 1
ATOM 3017 O O . PHE A 1 386 ? -8.832 3.470 24.641 1.00 97.94 386 PHE A O 1
ATOM 3024 N N . PRO A 1 387 ? -10.655 3.503 25.971 1.00 96.75 387 PRO A N 1
ATOM 3025 C CA . PRO A 1 387 ? -10.972 4.898 25.694 1.00 96.75 387 PRO A CA 1
ATOM 3026 C C . PRO A 1 387 ? -9.840 5.833 26.105 1.00 96.75 387 PRO A C 1
ATOM 3028 O O . PRO A 1 387 ? -9.501 5.949 27.288 1.00 96.75 387 PRO A O 1
ATOM 3031 N N . GLY A 1 388 ? -9.228 6.480 25.110 1.00 93.81 388 GLY A N 1
ATOM 3032 C CA . GLY A 1 388 ? -8.043 7.326 25.269 1.00 93.81 388 GLY A CA 1
ATOM 3033 C C . GLY A 1 388 ? -6.702 6.584 25.354 1.00 93.81 388 GLY A C 1
ATOM 3034 O O . GLY A 1 388 ? -5.718 7.210 25.746 1.00 93.81 388 GLY A O 1
ATOM 3035 N N . GLY A 1 389 ? -6.649 5.293 25.016 1.00 95.88 389 GLY A N 1
ATOM 3036 C CA . GLY A 1 389 ? -5.451 4.448 25.091 1.00 95.88 389 GLY A CA 1
ATOM 3037 C C . GLY A 1 389 ? -5.230 3.815 26.467 1.00 95.88 389 GLY A C 1
ATOM 3038 O O . GLY A 1 389 ? -5.765 4.277 27.483 1.00 95.88 389 GLY A O 1
ATOM 3039 N N . SER A 1 390 ? -4.439 2.739 26.504 1.00 96.00 390 SER A N 1
ATOM 3040 C CA . SER A 1 390 ? -4.190 1.933 27.713 1.00 96.00 390 SER A CA 1
ATOM 3041 C C . SER A 1 390 ? -3.537 2.720 28.853 1.00 96.00 390 SER A C 1
ATOM 3043 O O . SER A 1 390 ? -3.782 2.438 30.028 1.00 96.00 390 SER A O 1
ATOM 3045 N N . VAL A 1 391 ? -2.787 3.776 28.532 1.00 94.81 391 VAL A N 1
ATOM 3046 C CA . VAL A 1 391 ? -2.178 4.698 29.497 1.00 94.81 391 VAL A CA 1
ATOM 3047 C C . VAL A 1 391 ? -2.627 6.123 29.192 1.00 94.81 391 VAL A C 1
ATOM 3049 O O . VAL A 1 391 ? -2.153 6.751 28.249 1.00 94.81 391 VAL A O 1
ATOM 3052 N N . ASN A 1 392 ? -3.519 6.673 30.020 1.00 93.69 392 ASN A N 1
ATOM 3053 C CA . ASN A 1 392 ? -4.097 7.994 29.785 1.00 93.69 392 ASN A CA 1
ATOM 3054 C C . ASN A 1 392 ? -4.290 8.813 31.072 1.00 93.69 392 ASN A C 1
ATOM 3056 O O . ASN A 1 392 ? -3.956 8.401 32.183 1.00 93.69 392 ASN A O 1
ATOM 3060 N N . ALA A 1 393 ? -4.791 10.043 30.931 1.00 94.69 393 ALA A N 1
ATOM 3061 C CA . ALA A 1 393 ? -4.923 10.976 32.050 1.00 94.69 393 ALA A CA 1
ATOM 3062 C C . ALA A 1 393 ? -5.958 10.559 33.111 1.00 94.69 393 ALA A C 1
ATOM 3064 O O . ALA A 1 393 ? -5.835 10.986 34.261 1.00 94.69 393 ALA A O 1
ATOM 3065 N N . TYR A 1 394 ? -6.946 9.748 32.733 1.00 95.06 394 TYR A N 1
ATOM 3066 C CA . TYR A 1 394 ? -8.090 9.362 33.557 1.00 95.06 394 TYR A CA 1
ATOM 3067 C C . TYR A 1 394 ? -7.860 8.039 34.287 1.00 95.06 394 TYR A C 1
ATOM 3069 O O . TYR A 1 394 ? -8.334 7.879 35.406 1.00 95.06 394 TYR A O 1
ATOM 3077 N N . ASN A 1 395 ? -7.085 7.125 33.699 1.00 94.56 395 ASN A N 1
ATOM 3078 C CA . ASN A 1 395 ? -6.880 5.779 34.233 1.00 94.56 395 ASN A CA 1
ATOM 3079 C C . ASN A 1 395 ? -5.576 5.598 35.034 1.00 94.56 395 ASN A C 1
ATOM 3081 O O . ASN A 1 395 ? -5.277 4.487 35.468 1.00 94.56 395 ASN A O 1
ATOM 3085 N N . LYS A 1 396 ? -4.809 6.672 35.279 1.00 93.81 396 LYS A N 1
ATOM 3086 C CA . LYS A 1 396 ? -3.471 6.635 35.913 1.00 93.81 396 LYS A CA 1
ATOM 3087 C C . LYS A 1 396 ? -3.365 5.764 37.165 1.00 93.81 396 LYS A C 1
ATOM 3089 O O . LYS A 1 396 ? -2.311 5.182 37.407 1.00 93.81 396 LYS A O 1
ATOM 3094 N N . THR A 1 397 ? -4.414 5.722 37.982 1.00 95.38 397 THR A N 1
ATOM 3095 C CA . THR A 1 397 ? -4.427 4.987 39.253 1.00 95.38 397 THR A CA 1
ATOM 3096 C C . THR A 1 397 ? -4.908 3.545 39.129 1.00 95.38 397 THR A C 1
ATOM 3098 O O . THR A 1 397 ? -4.741 2.801 40.083 1.00 95.38 397 THR A O 1
ATOM 3101 N N . VAL A 1 398 ? -5.511 3.157 38.001 1.00 96.38 398 VAL A N 1
ATOM 3102 C CA . VAL A 1 398 ? -6.213 1.868 37.841 1.00 96.38 398 VAL A CA 1
ATOM 3103 C C . VAL A 1 398 ? -5.761 1.052 36.626 1.00 96.38 398 VAL A C 1
ATOM 3105 O O . VAL A 1 398 ? -6.021 -0.144 36.589 1.00 96.38 398 VAL A O 1
ATOM 3108 N N . TYR A 1 399 ? -5.062 1.644 35.649 1.00 96.56 399 TYR A N 1
ATOM 3109 C CA . TYR A 1 399 ? -4.787 0.996 34.357 1.00 96.56 399 TYR A CA 1
ATOM 3110 C C . TYR A 1 399 ? -4.088 -0.365 34.475 1.00 96.56 399 TYR A C 1
ATOM 3112 O O . TYR A 1 399 ? -4.498 -1.307 33.808 1.00 96.56 399 TYR A O 1
ATOM 3120 N N . LYS A 1 400 ? -3.083 -0.505 35.354 1.00 97.62 400 LYS A N 1
ATOM 3121 C CA . LYS A 1 400 ? -2.352 -1.773 35.531 1.00 97.62 400 LYS A CA 1
ATOM 3122 C C . LYS A 1 400 ? -3.257 -2.895 36.020 1.00 97.62 400 LYS A C 1
ATOM 3124 O O . LYS A 1 400 ? -3.209 -3.994 35.483 1.00 97.62 400 LYS A O 1
ATOM 3129 N N . GLU A 1 401 ? -4.078 -2.595 37.023 1.00 97.94 401 GLU A N 1
ATOM 3130 C CA . GLU A 1 401 ? -5.004 -3.563 37.611 1.00 97.94 401 GLU A CA 1
ATOM 3131 C C . GLU A 1 401 ? -6.112 -3.926 36.615 1.00 97.94 401 GLU A C 1
ATOM 3133 O O . GLU A 1 401 ? -6.496 -5.088 36.527 1.00 97.94 401 GLU A O 1
ATOM 3138 N N . ILE A 1 402 ? -6.582 -2.962 35.812 1.00 98.19 402 ILE A N 1
ATOM 3139 C CA . ILE A 1 402 ? -7.526 -3.242 34.724 1.00 98.19 402 ILE A CA 1
ATOM 3140 C C . ILE A 1 402 ? -6.886 -4.171 33.685 1.00 98.19 402 ILE A C 1
ATOM 3142 O O . ILE A 1 402 ? -7.482 -5.190 33.352 1.00 98.19 402 ILE A O 1
ATOM 3146 N N . ILE A 1 403 ? -5.675 -3.865 33.203 1.00 98.00 403 ILE A N 1
ATOM 3147 C CA . ILE A 1 403 ? -4.960 -4.700 32.223 1.00 98.00 403 ILE A CA 1
ATOM 3148 C C . ILE A 1 403 ? -4.785 -6.126 32.755 1.00 98.00 403 ILE A C 1
ATOM 3150 O O . ILE A 1 403 ? -5.100 -7.079 32.043 1.00 98.00 403 ILE A O 1
ATOM 3154 N N . GLU A 1 404 ? -4.340 -6.283 34.004 1.00 98.06 404 GLU A N 1
ATOM 3155 C CA . GLU A 1 404 ? -4.179 -7.590 34.649 1.00 98.06 404 GLU A CA 1
ATOM 3156 C C . GLU A 1 404 ? -5.506 -8.362 34.672 1.00 98.06 404 GLU A C 1
ATOM 3158 O O . GLU A 1 404 ? -5.574 -9.483 34.171 1.00 98.06 404 GLU A O 1
ATOM 3163 N N . LYS A 1 405 ? -6.591 -7.739 35.150 1.00 98.31 405 LYS A N 1
ATOM 3164 C CA . LYS A 1 405 ? -7.918 -8.372 35.237 1.00 98.31 405 LYS A CA 1
ATOM 3165 C C . LYS A 1 405 ? -8.501 -8.736 33.875 1.00 98.31 405 LYS A C 1
ATOM 3167 O O . LYS A 1 405 ? -9.134 -9.783 33.746 1.00 98.31 405 LYS A O 1
ATOM 3172 N N . MET A 1 406 ? -8.311 -7.887 32.871 1.00 98.06 406 MET A N 1
ATOM 3173 C CA . MET A 1 406 ? -8.777 -8.138 31.506 1.00 98.06 406 MET A CA 1
ATOM 3174 C C . MET A 1 406 ? -7.991 -9.275 30.846 1.00 98.06 406 MET A C 1
ATOM 3176 O O . MET A 1 406 ? -8.589 -10.162 30.238 1.00 98.06 406 MET A O 1
ATOM 3180 N N . THR A 1 407 ? -6.672 -9.308 31.051 1.00 96.62 407 THR A N 1
ATOM 3181 C CA . THR A 1 407 ? -5.797 -10.376 30.545 1.00 96.62 407 THR A CA 1
ATOM 3182 C C . THR A 1 407 ? -6.122 -11.717 31.209 1.00 96.62 407 THR A C 1
ATOM 3184 O O . THR A 1 407 ? -6.244 -12.726 30.522 1.00 96.62 407 THR A O 1
ATOM 3187 N N . GLU A 1 408 ? -6.352 -11.739 32.529 1.00 97.81 408 GLU A N 1
ATOM 3188 C CA . GLU A 1 408 ? -6.802 -12.935 33.267 1.00 97.81 408 GLU A CA 1
ATOM 3189 C C . GLU A 1 408 ? -8.126 -13.497 32.725 1.00 97.81 408 GLU A C 1
ATOM 3191 O O . GLU A 1 408 ? -8.355 -14.706 32.763 1.00 97.81 408 GLU A O 1
ATOM 3196 N N . LYS A 1 409 ? -9.002 -12.624 32.215 1.00 97.25 409 LYS A N 1
ATOM 3197 C CA . LYS A 1 409 ? -10.279 -12.988 31.583 1.00 97.25 409 LYS A CA 1
ATOM 3198 C C . LYS A 1 409 ? -10.137 -13.422 30.118 1.00 97.25 409 LYS A C 1
ATOM 3200 O O . LYS A 1 409 ? -11.127 -13.844 29.529 1.00 97.25 409 LYS A O 1
ATOM 3205 N N . GLY A 1 410 ? -8.934 -13.353 29.544 1.00 97.06 410 GLY A N 1
ATOM 3206 C CA . GLY A 1 410 ? -8.653 -13.759 28.166 1.00 97.06 410 GLY A CA 1
ATOM 3207 C C . GLY A 1 410 ? -8.963 -12.698 27.108 1.00 97.06 410 GLY A C 1
ATOM 3208 O O . GLY A 1 410 ? -9.067 -13.043 25.933 1.00 97.06 410 GLY A O 1
ATOM 3209 N N . TYR A 1 411 ? -9.123 -11.430 27.501 1.00 98.31 411 TYR A N 1
ATOM 3210 C CA . TYR A 1 411 ? -9.281 -10.323 26.559 1.00 98.31 411 TYR A CA 1
ATOM 3211 C C . TYR A 1 411 ? -7.925 -9.770 26.119 1.00 98.31 411 TYR A C 1
ATOM 3213 O O . TYR A 1 411 ? -6.985 -9.684 26.912 1.00 98.31 411 TYR A O 1
ATOM 3221 N N . ILE A 1 412 ? -7.845 -9.345 24.860 1.00 98.31 412 ILE A N 1
ATOM 3222 C CA . ILE A 1 412 ? -6.629 -8.810 24.244 1.00 98.31 412 ILE A CA 1
ATOM 3223 C C . ILE A 1 412 ? -6.882 -7.353 23.882 1.00 98.31 412 ILE A C 1
ATOM 3225 O O . ILE A 1 412 ? -7.818 -7.056 23.138 1.00 98.31 412 ILE A O 1
ATOM 3229 N N . TYR A 1 413 ? -6.047 -6.447 24.392 1.00 98.12 413 TYR A N 1
ATOM 3230 C CA . TYR A 1 413 ? -6.143 -5.038 24.027 1.00 98.12 413 TYR A CA 1
ATOM 3231 C C . TYR A 1 413 ? -5.131 -4.633 22.970 1.00 98.12 413 TYR A C 1
ATOM 3233 O O . TYR A 1 413 ? -3.995 -5.118 22.962 1.00 98.12 413 TYR A O 1
ATOM 3241 N N . TYR A 1 414 ? -5.558 -3.694 22.132 1.00 98.19 414 TYR A N 1
ATOM 3242 C CA . TYR A 1 414 ? -4.739 -3.041 21.123 1.00 98.19 414 TYR A CA 1
ATOM 3243 C C . TYR A 1 414 ? -4.752 -1.531 21.323 1.00 98.19 414 TYR A C 1
ATOM 3245 O O . TYR A 1 414 ? -5.799 -0.896 21.231 1.00 98.19 414 TYR A O 1
ATOM 3253 N N . ASP A 1 415 ? -3.576 -0.951 21.512 1.00 98.06 415 ASP A N 1
ATOM 3254 C CA . ASP A 1 415 ? -3.318 0.456 21.231 1.00 98.06 415 ASP A CA 1
ATOM 3255 C C . ASP A 1 415 ? -3.031 0.631 19.720 1.00 98.06 415 ASP A C 1
ATOM 3257 O O . ASP A 1 415 ? -3.538 -0.119 18.877 1.00 98.06 415 ASP A O 1
ATOM 3261 N N . TRP A 1 416 ? -2.247 1.641 19.347 1.00 98.19 416 TRP A N 1
ATOM 3262 C CA . TRP A 1 416 ? -1.905 1.963 17.962 1.00 98.19 416 TRP A CA 1
ATOM 3263 C C . TRP A 1 416 ? -0.454 2.430 17.853 1.00 98.19 416 TRP A C 1
ATOM 3265 O O . TRP A 1 416 ? 0.171 2.831 18.834 1.00 98.19 416 TRP A O 1
ATOM 3275 N N . ASN A 1 417 ? 0.104 2.382 16.644 1.00 97.69 417 ASN A N 1
ATOM 3276 C CA . ASN A 1 417 ? 1.437 2.923 16.355 1.00 97.69 417 ASN A CA 1
ATOM 3277 C C . ASN A 1 417 ? 1.449 3.930 15.190 1.00 97.69 417 ASN A C 1
ATOM 3279 O O . ASN A 1 417 ? 2.506 4.490 14.895 1.00 97.69 417 ASN A O 1
ATOM 3283 N N . ALA A 1 418 ? 0.291 4.179 14.578 1.00 98.12 418 ALA A N 1
ATOM 3284 C CA . ALA A 1 418 ? 0.025 5.234 13.607 1.00 98.12 418 ALA A CA 1
ATOM 3285 C C . ALA A 1 418 ? -1.375 5.815 13.870 1.00 98.12 418 ALA A C 1
ATOM 3287 O O . ALA A 1 418 ? -2.205 5.154 14.496 1.00 98.12 418 ALA A O 1
ATOM 3288 N N . SER A 1 419 ? -1.627 7.053 13.453 1.00 97.38 419 SER A N 1
ATOM 3289 C CA . SER A 1 419 ? -2.894 7.739 13.726 1.00 97.38 419 SER A CA 1
ATOM 3290 C C . SER A 1 419 ? -3.196 8.788 12.663 1.00 97.38 419 SER A C 1
ATOM 3292 O O . SER A 1 419 ? -2.288 9.483 12.205 1.00 97.38 419 SER A O 1
ATOM 3294 N N . LEU A 1 420 ? -4.481 8.935 12.332 1.00 97.00 420 LEU A N 1
ATOM 3295 C CA . LEU A 1 420 ? -4.994 10.048 11.527 1.00 97.00 420 LEU A CA 1
ATOM 3296 C C . LEU A 1 420 ? -4.988 11.366 12.321 1.00 97.00 420 LEU A C 1
ATOM 3298 O O . LEU A 1 420 ? -5.011 12.449 11.741 1.00 97.00 420 LEU A O 1
ATOM 3302 N N . GLU A 1 421 ? -4.965 11.273 13.654 1.00 95.38 421 GLU A N 1
ATOM 3303 C CA . GLU A 1 421 ? -5.249 12.382 14.569 1.00 95.38 421 GLU A CA 1
ATOM 3304 C C . GLU A 1 421 ? -6.614 13.045 14.292 1.00 95.38 421 GLU A C 1
ATOM 3306 O O . GLU A 1 421 ? -6.791 14.242 14.483 1.00 95.38 421 GLU A O 1
ATOM 3311 N N . ASP A 1 422 ? -7.611 12.273 13.867 1.00 92.94 422 ASP A N 1
ATOM 3312 C CA . ASP A 1 422 ? -8.935 12.757 13.458 1.00 92.94 422 ASP A CA 1
ATOM 3313 C C . ASP A 1 422 ? -9.797 13.323 14.597 1.00 92.94 422 ASP A C 1
ATOM 3315 O O . ASP A 1 422 ? -10.640 14.189 14.358 1.00 92.94 422 ASP A O 1
ATOM 3319 N N . ALA A 1 423 ? -9.515 12.934 15.841 1.00 89.19 423 ALA A N 1
ATOM 3320 C CA . ALA A 1 423 ? -10.144 13.489 17.041 1.00 89.19 423 ALA A CA 1
ATOM 3321 C C . ALA A 1 423 ? -9.560 14.848 17.505 1.00 89.19 423 ALA A C 1
ATOM 3323 O O . ALA A 1 423 ? -10.002 15.408 18.519 1.00 89.19 423 ALA A O 1
ATOM 3324 N N . VAL A 1 424 ? -8.545 15.402 16.820 1.00 87.88 424 VAL A N 1
ATOM 3325 C CA . VAL A 1 424 ? -7.992 16.729 17.158 1.00 87.88 424 VAL A CA 1
ATOM 3326 C C . VAL A 1 424 ? -8.883 17.863 16.642 1.00 87.88 424 VAL A C 1
ATOM 3328 O O . VAL A 1 424 ? -9.721 17.707 15.762 1.00 87.88 424 VAL A O 1
ATOM 3331 N N . LYS A 1 425 ? -8.721 19.065 17.204 1.00 81.94 425 LYS A N 1
ATOM 3332 C CA . LYS A 1 425 ? -9.517 20.225 16.778 1.00 81.94 425 LYS A CA 1
ATOM 3333 C C . LYS A 1 425 ? -9.078 20.716 15.398 1.00 81.94 425 LYS A C 1
ATOM 3335 O O . LYS A 1 425 ? -7.897 20.995 15.214 1.00 81.94 425 LYS A O 1
ATOM 3340 N N . ASN A 1 426 ? -10.054 21.002 14.535 1.00 82.56 426 ASN A N 1
ATOM 3341 C CA . ASN A 1 426 ? -9.856 21.550 13.187 1.00 82.56 426 ASN A CA 1
ATOM 3342 C C . ASN A 1 426 ? -9.050 20.622 12.259 1.00 82.56 426 ASN A C 1
ATOM 3344 O O . ASN A 1 426 ? -8.218 21.109 11.493 1.00 82.56 426 ASN A O 1
ATOM 3348 N N . SER A 1 427 ? -9.272 19.310 12.348 1.00 84.69 427 SER A N 1
ATOM 3349 C CA . SER A 1 427 ? -8.849 18.372 11.308 1.00 84.69 427 SER A CA 1
ATOM 3350 C C . SER A 1 427 ? -9.454 18.763 9.951 1.00 84.69 427 SER A C 1
ATOM 3352 O O . SER A 1 427 ? -10.513 19.388 9.881 1.00 84.69 427 SER A O 1
ATOM 3354 N N . THR A 1 428 ? -8.734 18.451 8.874 1.00 92.88 428 THR A N 1
ATOM 3355 C CA . THR A 1 428 ? -9.244 18.493 7.497 1.00 92.88 428 THR A CA 1
ATOM 3356 C C . THR A 1 428 ? -8.909 17.163 6.831 1.00 92.88 428 THR A C 1
ATOM 3358 O O . THR A 1 428 ? -7.886 16.580 7.203 1.00 92.88 428 THR A O 1
ATOM 3361 N N . PRO A 1 429 ? -9.703 16.703 5.850 1.00 94.06 429 PRO A N 1
ATOM 3362 C CA . PRO A 1 429 ? -9.430 15.483 5.087 1.00 94.06 429 PRO A CA 1
ATOM 3363 C C . PRO A 1 429 ? -7.963 15.346 4.642 1.00 94.06 429 PRO A C 1
ATOM 3365 O O . PRO A 1 429 ? -7.312 14.345 4.929 1.00 94.06 429 PRO A O 1
ATOM 3368 N N . GLU A 1 430 ? -7.384 16.402 4.066 1.00 94.88 430 GLU A N 1
ATOM 3369 C CA . GLU A 1 430 ? -5.994 16.406 3.587 1.00 94.88 430 GLU A CA 1
ATOM 3370 C C . GLU A 1 430 ? -4.985 16.291 4.742 1.00 94.88 430 GLU A C 1
ATOM 3372 O O . GLU A 1 430 ? -3.945 15.641 4.630 1.00 94.88 430 GLU A O 1
ATOM 3377 N N . GLY A 1 431 ? -5.294 16.914 5.885 1.00 96.12 431 GLY A N 1
ATOM 3378 C CA . GLY A 1 431 ? -4.496 16.785 7.100 1.00 96.12 431 GLY A CA 1
ATOM 3379 C C . GLY A 1 431 ? -4.496 15.357 7.646 1.00 96.12 431 GLY A C 1
ATOM 3380 O O . GLY A 1 431 ? -3.449 14.881 8.083 1.00 96.12 431 GLY A O 1
ATOM 3381 N N . LEU A 1 432 ? -5.635 14.657 7.577 1.00 97.06 432 LEU A N 1
ATOM 3382 C CA . LEU A 1 432 ? -5.752 13.264 8.023 1.00 97.06 432 LEU A CA 1
ATOM 3383 C C . LEU A 1 432 ? -4.906 12.327 7.159 1.00 97.06 432 LEU A C 1
ATOM 3385 O O . LEU A 1 432 ? -4.157 11.514 7.703 1.00 97.06 432 LEU A O 1
ATOM 3389 N N . VAL A 1 433 ? -4.961 12.486 5.833 1.00 97.25 433 VAL A N 1
ATOM 3390 C CA . VAL A 1 433 ? -4.124 11.730 4.884 1.00 97.25 433 VAL A CA 1
ATOM 3391 C C . VAL A 1 433 ? -2.644 11.950 5.199 1.00 97.25 433 VAL A C 1
ATOM 3393 O O . VAL A 1 433 ? -1.882 10.998 5.380 1.00 97.25 433 VAL A O 1
ATOM 3396 N N . GLN A 1 434 ? -2.233 13.209 5.369 1.00 96.44 434 GLN A N 1
ATOM 3397 C CA . GLN A 1 434 ? -0.843 13.539 5.663 1.00 96.44 434 GLN A CA 1
ATOM 3398 C C . GLN A 1 434 ? -0.368 12.962 7.008 1.00 96.44 434 GLN A C 1
ATOM 3400 O O . GLN A 1 434 ? 0.773 12.495 7.112 1.00 96.44 434 GLN A O 1
ATOM 3405 N N . ASN A 1 435 ? -1.221 12.980 8.034 1.00 97.31 435 ASN A N 1
ATOM 3406 C CA . ASN A 1 435 ? -0.936 12.390 9.341 1.00 97.31 435 ASN A CA 1
ATOM 3407 C C . ASN A 1 435 ? -0.804 10.867 9.262 1.00 97.31 435 ASN A C 1
ATOM 3409 O O . ASN A 1 435 ? 0.137 10.302 9.831 1.00 97.31 435 ASN A O 1
ATOM 3413 N N . ALA A 1 436 ? -1.692 10.209 8.512 1.00 97.50 436 ALA A N 1
ATOM 3414 C CA . ALA A 1 436 ? -1.625 8.776 8.272 1.00 97.50 436 ALA A CA 1
ATOM 3415 C C . ALA A 1 436 ? -0.279 8.403 7.630 1.00 97.50 436 ALA A C 1
ATOM 3417 O O . ALA A 1 436 ? 0.452 7.573 8.176 1.00 97.50 436 ALA A O 1
ATOM 3418 N N . VAL A 1 437 ? 0.097 9.065 6.527 1.00 96.50 437 VAL A N 1
ATOM 3419 C CA . VAL A 1 437 ? 1.357 8.800 5.806 1.00 96.50 437 VAL A CA 1
ATOM 3420 C C . VAL A 1 437 ? 2.569 9.013 6.713 1.00 96.50 437 VAL A C 1
ATOM 3422 O O . VAL A 1 437 ? 3.427 8.136 6.841 1.00 96.50 437 VAL A O 1
ATOM 3425 N N . ASN A 1 438 ? 2.624 10.148 7.414 1.00 97.00 438 ASN A N 1
ATOM 3426 C CA . ASN A 1 438 ? 3.756 10.484 8.278 1.00 97.00 438 ASN A CA 1
ATOM 3427 C C . ASN A 1 438 ? 3.910 9.514 9.454 1.00 97.00 438 ASN A C 1
ATOM 3429 O O . ASN A 1 438 ? 5.031 9.154 9.819 1.00 97.00 438 ASN A O 1
ATOM 3433 N N . SER A 1 439 ? 2.802 9.094 10.065 1.00 97.56 439 SER A N 1
ATOM 3434 C CA . SER A 1 439 ? 2.834 8.225 11.243 1.00 97.56 439 SER A CA 1
ATOM 3435 C C . SER A 1 439 ? 3.099 6.751 10.902 1.00 97.56 439 SER A C 1
ATOM 3437 O O . SER A 1 439 ? 3.651 6.023 11.738 1.00 97.56 439 SER A O 1
ATOM 3439 N N . ALA A 1 440 ? 2.786 6.321 9.674 1.00 96.88 440 ALA A N 1
ATOM 3440 C CA . ALA A 1 440 ? 3.065 4.982 9.153 1.00 96.88 440 ALA A CA 1
ATOM 3441 C C . ALA A 1 440 ? 4.479 4.818 8.555 1.00 96.88 440 ALA A C 1
ATOM 3443 O O . ALA A 1 440 ? 4.941 3.686 8.372 1.00 96.88 440 ALA A O 1
ATOM 3444 N N . LEU A 1 441 ? 5.179 5.920 8.262 1.00 92.69 441 LEU A N 1
ATOM 3445 C CA . LEU A 1 441 ? 6.459 5.909 7.552 1.00 92.69 441 LEU A CA 1
ATOM 3446 C C . LEU A 1 441 ? 7.494 4.968 8.198 1.00 92.69 441 LEU A C 1
ATOM 3448 O O . LEU A 1 441 ? 7.753 5.003 9.403 1.00 92.69 441 LEU A O 1
ATOM 3452 N N . GLY A 1 442 ? 8.106 4.114 7.373 1.00 90.50 442 GLY A N 1
ATOM 3453 C CA . GLY A 1 442 ? 9.169 3.189 7.786 1.00 90.50 442 GLY A CA 1
ATOM 3454 C C . GLY A 1 442 ? 8.712 1.985 8.621 1.00 90.50 442 GLY A C 1
ATOM 3455 O O . GLY A 1 442 ? 9.543 1.162 9.012 1.00 90.50 442 GLY A O 1
ATOM 3456 N N . ARG A 1 443 ? 7.412 1.837 8.896 1.00 95.62 443 ARG A N 1
ATOM 3457 C CA . ARG A 1 443 ? 6.878 0.687 9.638 1.00 95.62 443 ARG A CA 1
ATOM 3458 C C . ARG A 1 443 ? 6.679 -0.510 8.706 1.00 95.62 443 ARG A C 1
ATOM 3460 O O . ARG A 1 443 ? 6.525 -0.360 7.502 1.00 95.62 443 ARG A O 1
ATOM 3467 N N . LYS A 1 444 ? 6.725 -1.722 9.270 1.00 95.25 444 LYS A N 1
ATOM 3468 C CA . LYS A 1 444 ? 6.342 -2.973 8.577 1.00 95.25 444 LYS A CA 1
ATOM 3469 C C . LYS A 1 444 ? 4.955 -3.471 8.987 1.00 95.25 444 LYS A C 1
ATOM 3471 O O . LYS A 1 444 ? 4.287 -4.146 8.216 1.00 95.25 444 LYS A O 1
ATOM 3476 N N . LYS A 1 445 ? 4.551 -3.145 10.216 1.00 97.12 445 LYS A N 1
ATOM 3477 C CA . LYS A 1 445 ? 3.257 -3.476 10.807 1.00 97.12 445 LYS A CA 1
ATOM 3478 C C . LYS A 1 445 ? 2.659 -2.199 11.380 1.00 97.12 445 LYS A C 1
ATOM 3480 O O . LYS A 1 445 ? 3.282 -1.572 12.244 1.00 97.12 445 LYS A O 1
ATOM 3485 N N . VAL A 1 446 ? 1.484 -1.818 10.902 1.00 98.38 446 VAL A N 1
ATOM 3486 C CA . VAL A 1 446 ? 0.784 -0.599 11.314 1.00 98.38 446 VAL A CA 1
ATOM 3487 C C . VAL A 1 446 ? -0.555 -0.969 11.930 1.00 98.38 446 VAL A C 1
ATOM 3489 O O . VAL A 1 446 ? -1.330 -1.669 11.300 1.00 98.38 446 VAL A O 1
ATOM 3492 N N . VAL A 1 447 ? -0.837 -0.491 13.138 1.00 98.62 447 VAL A N 1
ATOM 3493 C CA . VAL A 1 447 ? -2.199 -0.428 13.680 1.00 98.62 447 VAL A CA 1
ATOM 3494 C C . VAL A 1 447 ? -2.587 1.042 13.635 1.00 98.62 447 VAL A C 1
ATOM 3496 O O . VAL A 1 447 ? -2.036 1.838 14.399 1.00 98.62 447 VAL A O 1
ATOM 3499 N N . MET A 1 448 ? -3.441 1.389 12.671 1.00 98.62 448 MET A N 1
ATOM 3500 C CA . MET A 1 448 ? -3.832 2.760 12.354 1.00 98.62 448 MET A CA 1
ATOM 3501 C C . MET A 1 448 ? -5.066 3.142 13.165 1.00 98.62 448 MET A C 1
ATOM 3503 O O . MET A 1 448 ? -6.121 2.531 12.988 1.00 98.62 448 MET A O 1
ATOM 3507 N N . LEU A 1 449 ? -4.934 4.136 14.044 1.00 98.50 449 LEU A N 1
ATOM 3508 C CA . LEU A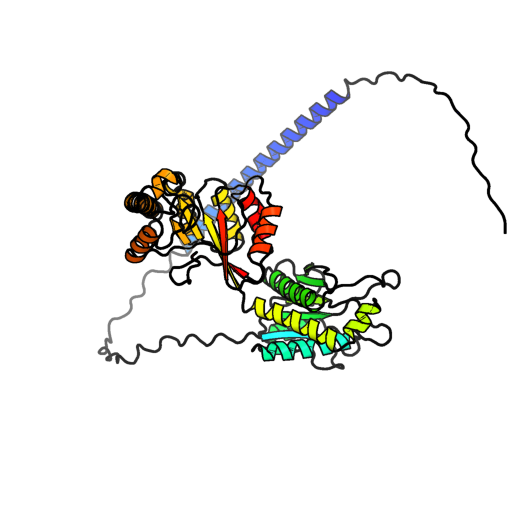 1 449 ? -6.056 4.696 14.793 1.00 98.50 449 LEU A CA 1
ATOM 3509 C C . LEU A 1 449 ? -6.828 5.718 13.949 1.00 98.50 449 LEU A C 1
ATOM 3511 O O . LEU A 1 449 ? -6.256 6.722 13.518 1.00 98.50 449 LEU A O 1
ATOM 3515 N N . ALA A 1 450 ? -8.126 5.474 13.816 1.00 97.94 450 ALA A N 1
ATOM 3516 C CA . ALA A 1 450 ? -9.147 6.387 13.324 1.00 97.94 450 ALA A CA 1
ATOM 3517 C C . ALA A 1 450 ? -10.421 6.246 14.182 1.00 97.94 450 ALA A C 1
ATOM 3519 O O . ALA A 1 450 ? -10.526 5.335 15.004 1.00 97.94 450 ALA A O 1
ATOM 3520 N N . HIS A 1 451 ? -11.405 7.110 13.963 1.00 98.00 451 HIS A N 1
ATOM 3521 C CA . HIS A 1 451 ? -12.726 7.060 14.585 1.00 98.00 451 HIS A CA 1
ATOM 3522 C C . HIS A 1 451 ? -13.809 7.103 13.502 1.00 98.00 451 HIS A C 1
ATOM 3524 O O . HIS A 1 451 ? -13.790 7.954 12.611 1.00 98.00 451 HIS A O 1
ATOM 3530 N N . ASP A 1 452 ? -14.802 6.220 13.591 1.00 95.69 452 ASP A N 1
ATOM 3531 C CA . ASP A 1 452 ? -15.915 6.117 12.630 1.00 95.69 452 ASP A CA 1
ATOM 3532 C C . ASP A 1 452 ? -17.136 6.968 13.023 1.00 95.69 452 ASP A C 1
ATOM 3534 O O . ASP A 1 452 ? -18.251 6.776 12.533 1.00 95.69 452 ASP A O 1
ATOM 3538 N N . ILE A 1 453 ? -16.925 7.954 13.896 1.00 93.62 453 ILE A N 1
ATOM 3539 C CA . ILE A 1 453 ? -17.904 8.990 14.250 1.00 93.62 453 ILE A CA 1
ATOM 3540 C C . ILE A 1 453 ? -17.581 10.348 13.610 1.00 93.62 453 ILE A C 1
ATOM 3542 O O . ILE A 1 453 ? -18.398 11.270 13.684 1.00 93.62 453 ILE A O 1
ATOM 3546 N N . HIS A 1 454 ? -16.411 10.487 12.982 1.00 92.88 454 HIS A N 1
ATOM 3547 C CA . HIS A 1 454 ? -15.962 11.719 12.342 1.00 92.88 454 HIS A CA 1
ATOM 3548 C C . HIS A 1 454 ? -16.222 11.683 10.835 1.00 92.88 454 HIS A C 1
ATOM 3550 O O . HIS A 1 454 ? -15.794 10.775 10.131 1.00 92.88 454 HIS A O 1
ATOM 3556 N N . TYR A 1 455 ? -16.921 12.706 10.340 1.00 90.06 455 TYR A N 1
ATOM 3557 C CA . TYR A 1 455 ? -17.279 12.817 8.925 1.00 90.06 455 TYR A CA 1
ATOM 3558 C C . TYR A 1 455 ? -16.043 12.931 8.022 1.00 90.06 455 TYR A C 1
ATOM 3560 O O . TYR A 1 455 ? -15.984 12.278 6.984 1.00 90.06 455 TYR A O 1
ATOM 3568 N N . ASP A 1 456 ? -15.031 13.692 8.451 1.00 92.81 456 ASP A N 1
ATOM 3569 C CA . ASP A 1 456 ? -13.798 13.895 7.682 1.00 92.81 456 ASP A CA 1
ATOM 3570 C C . ASP A 1 456 ? -13.033 12.578 7.462 1.00 92.81 456 ASP A C 1
ATOM 3572 O O . ASP A 1 456 ? -12.466 12.380 6.391 1.00 92.81 456 ASP A O 1
ATOM 3576 N N . THR A 1 457 ? -13.088 11.644 8.422 1.00 94.38 457 THR A N 1
ATOM 3577 C CA . THR A 1 457 ? -12.489 10.304 8.298 1.00 94.38 457 THR A CA 1
ATOM 3578 C C . THR A 1 457 ? -13.133 9.507 7.167 1.00 94.38 457 THR A C 1
ATOM 3580 O O . THR A 1 457 ? -12.426 8.909 6.360 1.00 94.38 457 THR A O 1
ATOM 3583 N N . ALA A 1 458 ? -14.466 9.522 7.068 1.00 94.31 458 ALA A N 1
ATOM 3584 C CA . ALA A 1 458 ? -15.172 8.863 5.972 1.00 94.31 458 ALA A CA 1
ATOM 3585 C C . ALA A 1 458 ? -14.886 9.540 4.619 1.00 94.31 458 ALA A C 1
ATOM 3587 O O . ALA A 1 458 ? -14.771 8.854 3.609 1.00 94.31 458 ALA A O 1
ATOM 3588 N N . GLN A 1 459 ? -14.727 10.870 4.594 1.00 95.06 459 GLN A N 1
ATOM 3589 C CA . GLN A 1 459 ? -14.452 11.614 3.360 1.00 95.06 459 GLN A CA 1
ATOM 3590 C C . GLN A 1 459 ? -13.101 11.281 2.719 1.00 95.06 459 GLN A C 1
ATOM 3592 O O . GLN A 1 459 ? -13.017 11.270 1.494 1.00 95.06 459 GLN A O 1
ATOM 3597 N N . CYS A 1 460 ? -12.051 11.048 3.512 1.00 96.44 460 CYS A N 1
ATOM 3598 C CA . CYS A 1 460 ? -10.703 10.798 2.990 1.00 96.44 460 CYS A CA 1
ATOM 3599 C C . CYS A 1 460 ? -10.277 9.327 3.015 1.00 96.44 460 CYS A C 1
ATOM 3601 O O . CYS A 1 460 ? -9.118 9.038 2.726 1.00 96.44 460 CYS A O 1
ATOM 3603 N N . LEU A 1 461 ? -11.155 8.390 3.389 1.00 97.50 461 LEU A N 1
ATOM 3604 C CA . LEU A 1 461 ? -10.754 6.992 3.576 1.00 97.50 461 LEU A CA 1
ATOM 3605 C C . LEU A 1 461 ? -10.190 6.362 2.292 1.00 97.50 461 LEU A C 1
ATOM 3607 O O . LEU A 1 461 ? -9.202 5.638 2.366 1.00 97.50 461 LEU A O 1
ATOM 3611 N N . GLU A 1 462 ? -10.768 6.661 1.127 1.00 96.75 462 GLU A N 1
ATOM 3612 C CA . GLU A 1 462 ? -10.239 6.178 -0.155 1.00 96.75 462 GLU A CA 1
ATOM 3613 C C . GLU A 1 462 ? -8.822 6.690 -0.428 1.00 96.75 462 GLU A C 1
ATOM 3615 O O . GLU A 1 462 ? -7.932 5.899 -0.726 1.00 96.75 462 GLU A O 1
ATOM 3620 N N . GLU A 1 463 ? -8.583 7.989 -0.233 1.00 96.56 463 GLU A N 1
ATOM 3621 C CA . GLU A 1 463 ? -7.259 8.594 -0.421 1.00 96.56 463 GLU A CA 1
ATOM 3622 C C . GLU A 1 463 ? -6.232 8.031 0.575 1.00 96.56 463 GLU A C 1
ATOM 3624 O O . GLU A 1 463 ? -5.074 7.799 0.224 1.00 96.56 463 GLU A O 1
ATOM 3629 N N . ILE A 1 464 ? -6.659 7.741 1.810 1.00 96.75 464 ILE A N 1
ATOM 3630 C CA . ILE A 1 464 ? -5.834 7.037 2.799 1.00 96.75 464 ILE A CA 1
ATOM 3631 C C . ILE A 1 464 ? -5.464 5.645 2.284 1.00 96.75 464 ILE A C 1
ATOM 3633 O O . ILE A 1 464 ? -4.294 5.283 2.348 1.00 96.75 464 ILE A O 1
ATOM 3637 N N . ILE A 1 465 ? -6.425 4.869 1.778 1.00 96.38 465 ILE A N 1
ATOM 3638 C CA . ILE A 1 465 ? -6.171 3.524 1.242 1.00 96.38 465 ILE A CA 1
ATOM 3639 C C . ILE A 1 465 ? -5.183 3.588 0.072 1.00 96.38 465 ILE A C 1
ATOM 3641 O O . ILE A 1 465 ? -4.193 2.855 0.064 1.00 96.38 465 ILE A O 1
ATOM 3645 N N . ASP A 1 466 ? -5.406 4.508 -0.864 1.00 93.38 466 ASP A N 1
ATOM 3646 C CA . ASP A 1 466 ? -4.567 4.689 -2.051 1.00 93.38 466 ASP A CA 1
ATOM 3647 C C . ASP A 1 466 ? -3.142 5.163 -1.721 1.00 93.38 466 ASP A C 1
ATOM 3649 O O . ASP A 1 466 ? -2.204 4.877 -2.466 1.00 93.38 466 ASP A O 1
ATOM 3653 N N . SER A 1 467 ? -2.949 5.822 -0.576 1.00 95.06 467 SER A N 1
ATOM 3654 C CA . SER A 1 467 ? -1.636 6.286 -0.107 1.00 95.06 467 SER A CA 1
ATOM 3655 C C . SER A 1 467 ? -0.720 5.170 0.419 1.00 95.06 467 SER A C 1
ATOM 3657 O O . SER A 1 467 ? 0.438 5.444 0.738 1.00 95.06 467 SER A O 1
ATOM 3659 N N . PHE A 1 468 ? -1.204 3.925 0.529 1.00 96.25 468 PHE A N 1
ATOM 3660 C CA . PHE A 1 468 ? -0.463 2.796 1.114 1.00 96.25 468 PHE A CA 1
ATOM 3661 C C . PHE A 1 468 ? -0.392 1.554 0.207 1.00 96.25 468 PHE A C 1
ATOM 3663 O O . PHE A 1 468 ? -0.712 0.449 0.660 1.00 96.25 468 PHE A O 1
ATOM 3670 N N . PRO A 1 469 ? 0.070 1.671 -1.053 1.00 95.38 469 PRO A N 1
ATOM 3671 C CA . PRO A 1 469 ? 0.146 0.535 -1.976 1.00 95.38 469 PRO A CA 1
ATOM 3672 C C . PRO A 1 469 ? 1.068 -0.589 -1.470 1.00 95.38 469 PRO A C 1
ATOM 3674 O O . PRO A 1 469 ? 0.928 -1.749 -1.869 1.00 95.38 469 PRO A O 1
ATOM 3677 N N . GLU A 1 470 ? 2.017 -0.283 -0.581 1.00 96.56 470 GLU A N 1
ATOM 3678 C CA . GLU A 1 470 ? 2.948 -1.255 -0.010 1.00 96.56 470 GLU A CA 1
ATOM 3679 C C . GLU A 1 470 ? 2.376 -2.065 1.159 1.00 96.56 470 GLU A C 1
ATOM 3681 O O . GLU A 1 470 ? 3.051 -2.973 1.656 1.00 96.56 470 GLU A O 1
ATOM 3686 N N . TYR A 1 471 ? 1.166 -1.739 1.617 1.00 97.62 471 TYR A N 1
ATOM 3687 C CA . TYR A 1 471 ? 0.500 -2.418 2.718 1.00 97.62 471 TYR A CA 1
ATOM 3688 C C . TYR A 1 471 ? -0.678 -3.259 2.229 1.00 97.62 471 TYR A C 1
ATOM 3690 O O . TYR A 1 471 ? -1.538 -2.807 1.486 1.00 97.62 471 TYR A O 1
ATOM 3698 N N . GLU A 1 472 ? -0.758 -4.482 2.734 1.00 96.31 472 GLU A N 1
ATOM 3699 C CA . GLU A 1 472 ? -1.975 -5.279 2.732 1.00 96.31 472 GLU A CA 1
ATOM 3700 C C . GLU A 1 472 ? -2.786 -4.926 3.984 1.00 96.31 472 GLU A C 1
ATOM 3702 O O . GLU A 1 472 ? -2.275 -4.981 5.113 1.00 96.31 472 GLU A O 1
ATOM 3707 N N . MET A 1 473 ? -4.049 -4.550 3.786 1.00 97.31 473 MET A N 1
ATOM 3708 C CA . MET A 1 473 ? -4.938 -4.146 4.871 1.00 97.31 473 MET A CA 1
ATOM 3709 C C . MET A 1 473 ? -5.735 -5.337 5.410 1.00 97.31 473 MET A C 1
ATOM 3711 O O . MET A 1 473 ? -6.450 -6.007 4.666 1.00 97.31 473 MET A O 1
ATOM 3715 N N . LYS A 1 474 ? -5.609 -5.607 6.714 1.00 97.50 474 LYS A N 1
ATOM 3716 C CA . LYS A 1 474 ? -6.245 -6.745 7.399 1.00 97.50 474 LYS A CA 1
ATOM 3717 C C . LYS A 1 474 ? -7.029 -6.293 8.624 1.00 97.50 474 LYS A C 1
ATOM 3719 O O . LYS A 1 474 ? -6.732 -5.270 9.238 1.00 97.50 474 LYS A O 1
ATOM 3724 N N . ALA A 1 475 ? -7.989 -7.115 9.035 1.00 98.12 475 ALA A N 1
ATOM 3725 C CA . ALA A 1 475 ? -8.596 -6.996 10.353 1.00 98.12 475 ALA A CA 1
ATOM 3726 C C . ALA A 1 475 ? -7.687 -7.616 11.428 1.00 98.12 475 ALA A C 1
ATOM 3728 O O . ALA A 1 475 ? -6.934 -8.554 11.160 1.00 98.12 475 ALA A O 1
ATOM 3729 N N . LEU A 1 476 ? -7.739 -7.077 12.646 1.00 98.44 476 LEU A N 1
ATOM 3730 C CA . LEU A 1 476 ? -7.043 -7.640 13.799 1.00 98.44 476 LEU A CA 1
ATOM 3731 C C . LEU A 1 476 ? -7.686 -8.969 14.190 1.00 98.44 476 LEU A C 1
ATOM 3733 O O . LEU A 1 476 ? -8.903 -9.128 14.101 1.00 98.44 476 LEU A O 1
ATOM 3737 N N . THR A 1 477 ? -6.879 -9.899 14.687 1.00 97.19 477 THR A N 1
ATOM 3738 C CA . THR A 1 477 ? -7.346 -11.179 15.230 1.00 97.19 477 THR A CA 1
ATOM 3739 C C . THR A 1 477 ? -6.637 -11.472 16.558 1.00 97.19 477 THR A C 1
ATOM 3741 O O . THR A 1 477 ? -5.656 -10.799 16.889 1.00 97.19 477 THR A O 1
ATOM 3744 N N . PRO A 1 478 ? -7.106 -12.440 17.364 1.00 96.75 478 PRO A N 1
ATOM 3745 C CA . PRO A 1 478 ? -6.422 -12.837 18.597 1.00 96.75 478 PRO A CA 1
ATOM 3746 C C . PRO A 1 478 ? -4.976 -13.326 18.407 1.00 96.75 478 PRO A C 1
ATOM 3748 O O . PRO A 1 478 ? -4.195 -13.288 19.352 1.00 96.75 478 PRO A O 1
ATOM 3751 N N . GLU A 1 479 ? -4.610 -13.771 17.204 1.00 95.69 479 GLU A N 1
ATOM 3752 C CA . GLU A 1 479 ? -3.282 -14.299 16.864 1.00 95.69 479 GLU A CA 1
ATOM 3753 C C . GLU A 1 479 ? -2.274 -13.199 16.503 1.00 95.69 479 GLU A C 1
ATOM 3755 O O . GLU A 1 479 ? -1.070 -13.448 16.436 1.00 95.69 479 GLU A O 1
ATOM 3760 N N . VAL A 1 480 ? -2.745 -11.978 16.246 1.00 95.44 480 VAL A N 1
ATOM 3761 C CA . VAL A 1 480 ? -1.883 -10.848 15.902 1.00 95.44 480 VAL A CA 1
ATOM 3762 C C . VAL A 1 480 ? -1.200 -10.328 17.173 1.00 95.44 480 VAL A C 1
ATOM 3764 O O . VAL A 1 480 ? -1.856 -9.983 18.147 1.00 95.44 480 VAL A O 1
ATOM 3767 N N . ASP A 1 481 ? 0.132 -10.197 17.162 1.00 95.56 481 ASP A N 1
ATOM 3768 C CA . ASP A 1 481 ? 0.827 -9.601 18.316 1.00 95.56 481 ASP A CA 1
ATOM 3769 C C . ASP A 1 481 ? 0.335 -8.162 18.571 1.00 95.56 481 ASP A C 1
ATOM 3771 O O . ASP A 1 481 ? 0.413 -7.328 17.649 1.00 95.56 481 ASP A O 1
ATOM 3775 N N . PRO A 1 482 ? -0.145 -7.837 19.783 1.00 95.44 482 PRO A N 1
ATOM 3776 C CA . PRO A 1 482 ? -0.751 -6.545 20.051 1.00 95.44 482 PRO A CA 1
ATOM 3777 C C . PRO A 1 482 ? 0.282 -5.422 20.156 1.00 95.44 482 PRO A C 1
ATOM 3779 O O . PRO A 1 482 ? 1.399 -5.603 20.643 1.00 95.44 482 PRO A O 1
ATOM 3782 N N . ILE A 1 483 ? -0.117 -4.226 19.719 1.00 95.50 483 ILE A N 1
ATOM 3783 C CA . ILE A 1 483 ? 0.595 -2.979 20.018 1.00 95.50 483 ILE A CA 1
ATOM 3784 C C . ILE A 1 483 ? 0.057 -2.458 21.350 1.00 95.50 483 ILE A C 1
ATOM 3786 O O . ILE A 1 483 ? -1.152 -2.293 21.476 1.00 95.50 483 ILE A O 1
ATOM 3790 N N . GLN A 1 484 ? 0.930 -2.233 22.333 1.00 95.06 484 GLN A N 1
ATOM 3791 C CA . GLN A 1 484 ? 0.572 -1.846 23.704 1.00 95.06 484 GLN A CA 1
ATOM 3792 C C . GLN A 1 484 ? 1.592 -0.826 24.246 1.00 95.06 484 GLN A C 1
ATOM 3794 O O . GLN A 1 484 ? 2.781 -0.956 23.938 1.00 95.06 484 GLN A O 1
ATOM 3799 N N . PHE A 1 485 ? 1.139 0.192 24.991 1.00 91.44 485 PHE A N 1
ATOM 3800 C CA . PHE A 1 485 ? 1.977 1.296 25.504 1.00 91.44 485 PHE A CA 1
ATOM 3801 C C . PHE A 1 485 ? 2.741 1.021 26.807 1.00 91.44 485 PHE A C 1
ATOM 3803 O O . PHE A 1 485 ? 2.236 0.282 27.683 1.00 91.44 485 PHE A O 1
#

Organism: NCBI:txid879566

pLDDT: mean 85.56, std 21.87, range [28.05, 98.94]

Radius of gyration: 33.48 Å; Cα contacts (8 Å, |Δi|>4): 815; chains: 1; bounding box: 73×121×76 Å

Mean predicted aligned error: 12.88 Å

InterPro domains:
  IPR002508 N-acetylmuramoyl-L-alanine amidase, catalytic domain [PF01520] (110-281)
  IPR002508 N-acetylmuramoyl-L-alanine amidase, catalytic domain [SM00646] (169-282)
  IPR002508 N-acetylmuramoyl-L-alanine amidase, catalytic domain [cd02696] (110-282)
  IPR002509 NodB homology domain [PF01522] (286-400)
  IPR002509 NodB homology domain [PS51677] (288-485)
  IPR011330 Glycoside hydrolase/deacetylase, beta/alpha-barrel [SSF88713] (285-469)
  IPR050695 N-acetylmuramoyl-L-alanine amidase 3 [PTHR30404] (104-286)

Solvent-accessible surface area (backbone atoms only — not comparable to full-atom values): 26578 Å² total; per-residue (Å²): 133,92,80,91,85,88,87,84,90,84,88,83,87,90,84,91,82,90,81,86,89,80,80,75,70,67,62,57,60,57,55,55,55,52,55,54,54,53,53,55,50,54,54,51,52,52,53,52,51,54,53,50,53,54,52,51,55,52,49,51,52,52,51,48,55,52,53,57,59,65,73,72,72,82,84,80,90,82,87,80,82,92,80,83,85,70,79,82,75,82,81,59,90,72,77,79,70,71,68,76,73,74,72,75,78,79,69,55,29,39,25,33,32,25,38,58,18,33,90,42,45,63,57,70,48,98,90,47,42,31,23,58,48,18,40,54,38,41,54,49,27,42,54,51,33,46,74,73,63,37,43,70,40,64,70,52,89,61,68,72,56,66,74,56,65,65,59,49,29,51,55,38,54,74,68,68,36,60,32,39,43,33,34,43,55,39,72,62,60,86,93,46,39,82,54,73,28,32,36,18,34,16,25,70,94,34,70,66,8,47,43,47,20,44,32,25,41,52,26,23,33,68,57,60,68,49,50,82,63,52,63,41,72,42,90,79,56,59,62,34,58,72,29,83,43,44,17,22,37,37,28,75,24,20,51,50,10,68,69,44,35,56,40,62,72,30,71,71,48,39,51,26,37,25,50,10,34,38,51,12,51,46,29,64,81,57,47,30,40,30,26,50,33,28,35,68,15,43,35,80,66,33,34,47,52,41,51,53,53,28,58,78,69,73,46,34,29,25,38,23,27,18,18,58,28,30,71,75,29,41,70,55,44,31,46,45,51,76,74,62,27,33,64,27,39,37,32,27,61,96,46,58,75,59,34,42,66,40,53,66,44,36,53,54,34,41,48,56,16,50,50,38,44,28,75,59,56,70,48,83,67,47,42,32,29,48,82,77,39,73,76,35,94,65,30,76,91,38,36,70,62,39,50,51,54,40,45,77,71,64,40,47,60,42,51,57,71,21,36,30,60,65,90,48,88,85,63,46,42,69,54,28,41,53,32,34,55,64,42,44,60,93,58,60,70,38,35,33,41,44,42,29,73,40,63,51,52,47,73,31,44,66,62,43,56,70,72,37,72,51,41,46,60,34,45,68,54,95,85,52,85,66,44,75,132